Protein AF-A0AAD7VXJ4-F1 (afdb_monomer)

Organism: NCBI:txid143900

InterPro domains:
  IPR005135 Endonuclease/exonuclease/phosphatase [PF03372] (4-198)
  IPR026960 Reverse transcriptase zinc-binding domain [PF13966] (578-635)
  IPR036691 Endonuclease/exonuclease/phosphatase superfamily [G3DSA:3.60.10.10] (1-205)
  IPR036691 Endonuclease/exonuclease/phosphatase superfamily [SSF56219] (4-204)

Mean predicted aligned error: 22.17 Å

Solvent-accessible surface area (backbone atoms only — not comparable to full-atom values): 42069 Å² total; per-residue (Å²): 139,93,70,52,68,45,77,44,58,73,65,56,41,58,48,70,64,47,50,51,48,54,47,63,68,46,80,53,34,59,62,49,76,24,62,60,38,80,72,87,22,11,32,36,44,38,34,52,41,67,71,60,44,78,74,45,77,44,58,77,40,66,12,29,29,36,38,41,30,31,37,45,92,92,42,51,34,34,41,35,39,36,41,43,47,77,53,61,72,62,25,32,54,54,44,70,52,44,63,74,78,65,71,66,95,45,53,42,35,42,31,40,39,54,55,51,54,85,86,63,56,67,54,44,98,81,32,59,98,90,36,72,45,62,41,54,56,40,45,52,46,54,34,57,78,63,50,39,32,52,45,56,53,73,69,39,74,88,58,78,68,62,26,34,51,51,98,87,74,52,70,42,37,28,63,48,46,30,34,46,72,63,66,78,81,51,45,59,48,82,41,81,43,64,88,51,60,48,38,46,80,45,76,47,75,78,69,97,61,74,81,78,72,95,68,81,90,71,86,67,68,70,54,66,73,37,63,72,42,48,54,53,49,51,53,50,50,56,57,56,56,72,50,49,83,79,38,98,40,74,66,60,36,48,56,55,45,50,52,52,50,53,52,48,53,50,50,53,52,49,51,52,51,47,56,58,45,50,57,49,50,52,32,52,51,51,47,49,50,54,48,52,38,49,69,73,69,44,95,70,63,63,68,60,51,52,52,36,35,53,55,38,38,55,56,50,49,54,49,47,50,54,51,48,42,64,65,40,49,73,50,62,76,32,96,60,81,92,49,75,64,58,58,48,50,58,44,53,75,63,51,57,71,74,78,73,54,41,77,46,97,89,70,50,73,29,46,64,77,53,30,56,58,54,54,49,52,51,52,54,56,72,72,42,86,74,84,75,57,68,66,60,51,49,57,54,52,68,70,55,81,78,74,76,53,74,67,57,49,51,61,72,71,45,80,87,47,73,66,61,50,53,66,70,69,57,84,87,79,92,73,90,83,89,86,71,78,68,68,56,49,59,50,48,51,55,49,50,53,48,49,52,51,49,52,54,55,50,51,65,56,65,79,45,98,66,54,56,54,56,34,49,49,46,44,61,73,59,45,44,66,66,46,52,65,50,51,73,77,37,80,74,50,70,70,55,49,53,51,50,50,49,52,52,47,31,55,43,52,70,70,52,81,92,85,73,68,93,55,78,49,72,64,54,50,51,49,54,52,48,60,73,67,46,96,61,89,76,48,78,68,64,77,67,37,63,65,65,53,47,52,58,49,56,76,72,46,92,74,79,68,74,96,62,60,70,71,62,51,46,66,68,55,64,63,53,91,55,56,72,69,42,42,50,50,47,45,32,49,55,67,64,66,57,92,30,30,40,57,29,25,78,68,71,73,31,99,51,32,46,32,83,87,68,78,80,44,65,18,40,65,62,26,62,72,41,74,30,70,69,32,45,55,51,49,51,54,53,47,57,59,47,36,77,81,36,80,85,73,78,90,46,66,51,30,74,51,61,62,44,84,51,74,89,48,61,71,69,60,36,26,56,49,48,36,52,53,28,52,53,50,45,52,53,48,54,52,50,52,51,51,58,71,69,41,71,78,67,74,70,72,80,68,91,82,86,81,80,78,82,76,80,84,81,89,135

Nearest PDB structures (foldseek):
  2v0s-assembly1_A  TM=8.303E-01  e=8.715E-10  Homo sapiens
  7n8k-assembly2_B  TM=8.241E-01  e=1.073E-09  Homo sapiens
  2v0r-assembly2_B  TM=8.124E-01  e=1.542E-09  Homo sapiens
  7n94-assembly2_B  TM=8.351E-01  e=3.727E-09  Homo sapiens
  8uw3-assembly1_A  TM=4.274E-01  e=1.581E-13  Homo sapiens

pLDDT: mean 71.62, std 18.38, range [28.36, 98.19]

Sequence (716 aa):
MQGDVFLLQEVHLRDEEDVSAFTREWVWGPSEWSVGGVHSDGVGILFRGFSFVIDEVVGFITGRVIFVDFTFMSVKYRIVNVYAPAQGGRRLEVFRELPGCLSTSRSLILGGDFNVSLDGGRGGAWAGEGGMDYSVMALEGVVGDFSLADAFRTVHPGDVGYTWRNSRGKASRLDYIFVGGGICGMKCVLLPSWASDHDMLQVSLPTDGPKWGSGFWRLNTLLLEADAFKAAFTSLYRSVRTMKSMYVSVVEWWEAAKCRFAIFCRRFAATARRRDRAGVTKWTSSLSYLHGCLNRGEYVDWALYEGAKERLRGLLEARAKALAFQARLRELEEGEKPSAYFFQAARARRSAPAFVGLKRADGTVAEGSAMLAVAEAYYAELFSRRACDPVVEAALLDCVSARLESEEAQSMEADVSLEEVRRRCCPYGTAGRPGTMGACDSAALNWEARLNLVRTRLGVWTRRQLSLTGRVVVVRSVLMPLLIHLAYVFPVPARTKLALTRLVFRFLWGGRYEYVTREPSPVYRSVMRFLRQCPSPVTREEATDHRALYARLASRQVVTPSGVPAGVVWSRVSGGGAPGAVRDLQWRCALGRLPVREILHRHGCAASPLCPRGCGAPETVSHVFWDCPFAGEFWTLVLGLLRRVGPGLVLSRDGVVYRRGLGLLPSVTSGVLWDVLGYAKWALWDDRVSVVGESPDAVARVLLVPQEGGRADPDG

Structure (mmCIF, N/CA/C/O backbone):
data_AF-A0AAD7VXJ4-F1
#
_entry.id   AF-A0AAD7VXJ4-F1
#
loop_
_atom_site.group_PDB
_atom_site.id
_atom_site.type_symbol
_atom_site.label_atom_id
_atom_site.label_alt_id
_atom_site.label_comp_id
_atom_site.label_asym_id
_atom_site.label_entity_id
_atom_site.label_seq_id
_atom_site.pdbx_PDB_ins_code
_atom_site.Cartn_x
_atom_site.Cartn_y
_atom_site.Cartn_z
_atom_site.occupancy
_atom_site.B_iso_or_equiv
_atom_site.auth_seq_id
_atom_site.auth_comp_id
_atom_site.auth_asym_id
_atom_site.auth_atom_id
_atom_site.pdbx_PDB_model_num
ATOM 1 N N . MET A 1 1 ? 0.625 8.273 -9.570 1.00 51.47 1 MET A N 1
ATOM 2 C CA . MET A 1 1 ? 0.355 7.275 -10.619 1.00 51.47 1 MET A CA 1
ATOM 3 C C . MET A 1 1 ? -0.957 6.562 -10.308 1.00 51.47 1 MET A C 1
ATOM 5 O O . MET A 1 1 ? -1.180 6.192 -9.155 1.00 51.47 1 MET A O 1
ATOM 9 N N . GLN A 1 2 ? -1.860 6.493 -11.286 1.00 63.47 2 GLN A N 1
ATOM 10 C CA . GLN A 1 2 ? -3.084 5.682 -11.254 1.00 63.47 2 GLN A CA 1
ATOM 11 C C . GLN A 1 2 ? -2.876 4.582 -12.296 1.00 63.47 2 GLN A C 1
ATOM 13 O O . GLN A 1 2 ? -3.048 4.847 -13.477 1.00 63.47 2 GLN A O 1
ATOM 18 N N . GLY A 1 3 ? -2.398 3.421 -11.863 1.00 76.25 3 GLY A N 1
ATOM 19 C CA . GLY A 1 3 ? -2.202 2.238 -12.696 1.00 76.25 3 GLY A CA 1
ATOM 20 C C . GLY A 1 3 ? -2.577 1.004 -11.884 1.00 76.25 3 GLY A C 1
ATOM 21 O O . GLY A 1 3 ? -2.465 1.037 -10.650 1.00 76.25 3 GLY A O 1
ATOM 22 N N . ASP A 1 4 ? -3.064 -0.025 -12.572 1.00 88.38 4 ASP A N 1
ATOM 23 C CA . ASP A 1 4 ? -3.497 -1.286 -11.965 1.00 88.38 4 ASP A CA 1
ATOM 24 C C . ASP A 1 4 ? -2.397 -2.351 -12.008 1.00 88.38 4 ASP A C 1
ATOM 26 O O . ASP A 1 4 ? -2.282 -3.147 -11.082 1.00 88.38 4 ASP A O 1
ATOM 30 N N . VAL A 1 5 ? -1.545 -2.315 -13.035 1.00 93.38 5 VAL A N 1
ATOM 31 C CA . VAL A 1 5 ? -0.351 -3.157 -13.161 1.00 93.38 5 VAL A CA 1
ATOM 32 C C . VAL A 1 5 ? 0.844 -2.266 -13.493 1.00 93.38 5 VAL A C 1
ATOM 34 O O . VAL A 1 5 ? 0.718 -1.337 -14.291 1.00 93.38 5 VAL A O 1
ATOM 37 N N . PHE A 1 6 ? 1.985 -2.519 -12.857 1.00 94.62 6 PHE A N 1
ATOM 38 C CA . PHE A 1 6 ? 3.229 -1.776 -13.051 1.00 94.62 6 PHE A CA 1
ATOM 39 C C . PHE A 1 6 ? 4.335 -2.737 -13.468 1.00 94.62 6 PHE A C 1
ATOM 41 O O . PHE A 1 6 ? 4.561 -3.730 -12.780 1.00 94.62 6 PHE A O 1
ATOM 48 N N . LEU A 1 7 ? 5.023 -2.418 -14.563 1.00 96.56 7 LEU A N 1
ATOM 49 C CA . LEU A 1 7 ? 6.221 -3.118 -15.017 1.00 96.56 7 LEU A CA 1
ATOM 50 C C . LEU A 1 7 ? 7.429 -2.265 -14.636 1.00 96.56 7 LEU A C 1
ATOM 52 O O . LEU A 1 7 ? 7.500 -1.111 -15.053 1.00 96.56 7 LEU A O 1
ATOM 56 N N . LEU A 1 8 ? 8.325 -2.802 -13.812 1.00 94.50 8 LEU A N 1
ATOM 57 C CA . LEU A 1 8 ? 9.553 -2.128 -13.391 1.00 94.50 8 LEU A CA 1
ATOM 58 C C . LEU A 1 8 ? 10.769 -2.852 -13.963 1.00 94.50 8 LEU A C 1
ATOM 60 O O . LEU A 1 8 ? 10.829 -4.083 -13.931 1.00 94.50 8 LEU A O 1
ATOM 64 N N . GLN A 1 9 ? 11.734 -2.079 -14.441 1.00 93.94 9 GLN A N 1
ATOM 65 C CA . GLN A 1 9 ? 13.045 -2.513 -14.915 1.00 93.94 9 GLN A CA 1
ATOM 66 C C . GLN A 1 9 ? 14.112 -1.804 -14.072 1.00 93.94 9 GLN A C 1
ATOM 68 O O . GLN A 1 9 ? 13.794 -0.842 -13.371 1.00 93.94 9 GLN A O 1
ATOM 73 N N . GLU A 1 10 ? 15.351 -2.298 -14.093 1.00 90.44 10 GLU A N 1
ATOM 74 C CA . GLU A 1 10 ? 16.465 -1.712 -13.327 1.00 90.44 10 GLU A CA 1
ATOM 75 C C . GLU A 1 10 ? 16.163 -1.554 -11.826 1.00 90.44 10 GLU A C 1
ATOM 77 O O . GLU A 1 10 ? 16.527 -0.579 -11.174 1.00 90.44 10 GLU A O 1
ATOM 82 N N . VAL A 1 11 ? 15.477 -2.539 -11.234 1.00 88.44 11 VAL A N 1
ATOM 83 C CA . VAL A 1 11 ? 15.089 -2.451 -9.811 1.00 88.44 11 VAL A CA 1
ATOM 84 C C . VAL A 1 11 ? 16.288 -2.563 -8.862 1.00 88.44 11 VAL A C 1
ATOM 86 O O . VAL A 1 11 ? 16.180 -2.169 -7.704 1.00 88.44 11 VAL A O 1
ATOM 89 N N . HIS A 1 12 ? 17.416 -3.102 -9.345 1.00 85.56 12 HIS A N 1
ATOM 90 C CA . HIS A 1 12 ? 18.695 -3.224 -8.632 1.00 85.56 12 HIS A CA 1
ATOM 91 C C . HIS A 1 12 ? 18.591 -3.822 -7.218 1.00 85.56 12 HIS A C 1
ATOM 93 O O . HIS A 1 12 ? 19.327 -3.440 -6.306 1.00 85.56 12 HIS A O 1
ATOM 99 N N . LEU A 1 13 ? 17.672 -4.769 -7.032 1.00 84.50 13 LEU A N 1
ATOM 100 C CA . LEU A 1 13 ? 17.540 -5.510 -5.781 1.00 84.50 13 LEU A CA 1
ATOM 101 C C . LEU A 1 13 ? 18.723 -6.474 -5.660 1.00 84.50 13 LEU A C 1
ATOM 103 O O . LEU A 1 13 ? 18.999 -7.236 -6.588 1.00 84.50 13 LEU A O 1
ATOM 107 N N . ARG A 1 14 ? 19.444 -6.415 -4.537 1.00 78.12 14 ARG A N 1
ATOM 108 C CA . ARG A 1 14 ? 20.738 -7.102 -4.391 1.00 78.12 14 ARG A CA 1
ATOM 109 C C . ARG A 1 14 ? 20.576 -8.597 -4.148 1.00 78.12 14 ARG A C 1
ATOM 111 O O . ARG A 1 14 ? 21.400 -9.381 -4.611 1.00 78.12 14 ARG A O 1
ATOM 118 N N . ASP A 1 15 ? 19.541 -8.966 -3.404 1.00 80.38 15 ASP A N 1
ATOM 119 C CA . ASP A 1 15 ? 19.308 -10.317 -2.909 1.00 80.38 15 ASP A CA 1
ATOM 120 C C . ASP A 1 15 ? 17.823 -10.558 -2.568 1.00 80.38 15 ASP A C 1
ATOM 122 O O . ASP A 1 15 ? 16.956 -9.688 -2.704 1.00 80.38 15 ASP A O 1
ATOM 126 N N . GLU A 1 16 ? 17.532 -11.773 -2.104 1.00 83.25 16 GLU A N 1
ATOM 127 C CA . GLU A 1 16 ? 16.205 -12.186 -1.640 1.00 83.25 16 GLU A CA 1
ATOM 128 C C . GLU A 1 16 ? 15.716 -11.411 -0.402 1.00 83.25 16 GLU A C 1
ATOM 130 O O . GLU A 1 16 ? 14.505 -11.332 -0.158 1.00 83.25 16 GLU A O 1
ATOM 135 N N . GLU A 1 17 ? 16.613 -10.816 0.396 1.00 82.69 17 GLU A N 1
ATOM 136 C CA . GLU A 1 17 ? 16.208 -9.980 1.530 1.00 82.69 17 GLU A CA 1
ATOM 137 C C . GLU A 1 17 ? 15.608 -8.663 1.044 1.00 82.69 17 GLU A C 1
ATOM 139 O O . GLU A 1 17 ? 14.549 -8.261 1.545 1.00 82.69 17 GLU A O 1
ATOM 144 N N . ASP A 1 18 ? 16.231 -8.039 0.041 1.00 84.06 18 ASP A N 1
ATOM 145 C CA . ASP A 1 18 ? 15.701 -6.864 -0.648 1.00 84.06 18 ASP A CA 1
ATOM 146 C C . ASP A 1 18 ? 14.356 -7.201 -1.312 1.00 84.06 18 ASP A C 1
ATOM 148 O O . ASP A 1 18 ? 13.355 -6.535 -1.035 1.00 84.06 18 ASP A O 1
ATOM 152 N N . VAL A 1 19 ? 14.274 -8.283 -2.097 1.00 86.19 19 VAL A N 1
ATOM 153 C CA . VAL A 1 19 ? 13.009 -8.746 -2.713 1.00 86.19 19 VAL A CA 1
ATOM 154 C C . VAL A 1 19 ? 11.915 -8.916 -1.660 1.00 86.19 19 VAL A C 1
ATOM 156 O O . VAL A 1 19 ? 10.800 -8.400 -1.804 1.00 86.19 19 VAL A O 1
ATOM 159 N N . SER A 1 20 ? 12.238 -9.576 -0.549 1.00 82.44 20 SER A N 1
ATOM 160 C CA . SER A 1 20 ? 11.311 -9.773 0.562 1.00 82.44 20 SER A CA 1
ATOM 161 C C . SER A 1 20 ? 10.917 -8.455 1.235 1.00 82.44 20 SER A C 1
ATOM 163 O O . SER A 1 20 ? 9.771 -8.299 1.660 1.00 82.44 20 SER A O 1
ATOM 165 N N . ALA A 1 21 ? 11.837 -7.498 1.362 1.00 78.00 21 ALA A N 1
ATOM 166 C CA . ALA A 1 21 ? 11.563 -6.183 1.929 1.00 78.00 21 ALA A CA 1
ATOM 167 C C . ALA A 1 21 ? 10.606 -5.381 1.044 1.00 78.00 21 ALA A C 1
ATOM 169 O O . ALA A 1 21 ? 9.556 -4.960 1.530 1.00 78.00 21 ALA A O 1
ATOM 170 N N . PHE A 1 22 ? 10.893 -5.251 -0.249 1.00 81.50 22 PHE A N 1
ATOM 171 C CA . PHE A 1 22 ? 10.040 -4.516 -1.185 1.00 81.50 22 PHE A CA 1
ATOM 172 C C . PHE A 1 22 ? 8.672 -5.185 -1.375 1.00 81.50 22 PHE A C 1
ATOM 174 O O . PHE A 1 22 ? 7.648 -4.499 -1.405 1.00 81.50 22 PHE A O 1
ATOM 181 N N . THR A 1 23 ? 8.615 -6.520 -1.363 1.00 84.25 23 THR A N 1
ATOM 182 C CA . THR A 1 23 ? 7.351 -7.281 -1.356 1.00 84.25 23 THR A CA 1
ATOM 183 C C . THR A 1 23 ? 6.514 -7.017 -0.098 1.00 84.25 23 THR A C 1
ATOM 185 O O . THR A 1 23 ? 5.281 -7.024 -0.148 1.00 84.25 23 THR A O 1
ATOM 188 N N . ARG A 1 24 ? 7.153 -6.770 1.055 1.00 74.00 24 ARG A N 1
ATOM 189 C CA . ARG A 1 24 ? 6.459 -6.359 2.290 1.00 74.00 24 ARG A CA 1
ATOM 190 C C . ARG A 1 24 ? 5.999 -4.903 2.239 1.00 74.00 24 ARG A C 1
ATOM 192 O O . ARG A 1 24 ? 4.930 -4.595 2.765 1.00 74.00 24 ARG A O 1
ATOM 199 N N . GLU A 1 25 ? 6.777 -4.017 1.621 1.00 76.94 25 GLU A N 1
ATOM 200 C CA . GLU A 1 25 ? 6.416 -2.604 1.461 1.00 76.94 25 GLU A CA 1
ATOM 201 C C . GLU A 1 25 ? 5.253 -2.402 0.475 1.00 76.94 25 GLU A C 1
ATOM 203 O O . GLU A 1 25 ? 4.401 -1.526 0.680 1.00 76.94 25 GLU A O 1
ATOM 208 N N . TRP A 1 26 ? 5.157 -3.240 -0.561 1.00 80.31 26 TRP A N 1
ATOM 209 C CA . TRP A 1 26 ? 4.031 -3.236 -1.490 1.00 80.31 26 TRP A CA 1
ATOM 210 C C . TRP A 1 26 ? 2.780 -3.889 -0.881 1.00 80.31 26 TRP A C 1
ATOM 212 O O . TRP A 1 26 ? 2.500 -5.078 -1.006 1.00 80.31 26 TRP A O 1
ATOM 222 N N . VAL A 1 27 ? 1.961 -3.068 -0.225 1.00 69.88 27 VAL A N 1
ATOM 223 C CA . VAL A 1 27 ? 0.722 -3.505 0.453 1.00 69.88 27 VAL A CA 1
ATOM 224 C C . VAL A 1 27 ? -0.546 -3.399 -0.410 1.00 69.88 27 VAL A C 1
ATOM 226 O O . VAL A 1 27 ? -1.666 -3.470 0.116 1.00 69.88 27 VAL A O 1
ATOM 229 N N . TRP A 1 28 ? -0.398 -3.130 -1.710 1.00 72.06 28 TRP A N 1
ATOM 230 C CA . TRP A 1 28 ? -1.513 -2.789 -2.603 1.00 72.06 28 TRP A CA 1
ATOM 231 C C . TRP A 1 28 ? -2.008 -3.953 -3.467 1.00 72.06 28 TRP A C 1
ATOM 233 O O . TRP A 1 28 ? -3.096 -3.835 -4.021 1.00 72.06 28 TRP A O 1
ATOM 243 N N . GLY A 1 29 ? -1.279 -5.064 -3.522 1.00 80.50 29 GLY A N 1
ATOM 244 C CA . GLY A 1 29 ? -1.651 -6.291 -4.227 1.00 80.50 29 GLY A CA 1
ATOM 245 C C . GLY A 1 29 ? -0.443 -7.228 -4.348 1.00 80.50 29 GLY A C 1
ATOM 246 O O . GLY A 1 29 ? 0.520 -7.045 -3.600 1.00 80.50 29 GLY A O 1
ATOM 247 N N . PRO A 1 30 ? -0.495 -8.237 -5.232 1.00 88.25 30 PRO A N 1
ATOM 248 C CA . PRO A 1 30 ? 0.666 -9.054 -5.590 1.00 88.25 30 PRO A CA 1
ATOM 249 C C . PRO A 1 30 ? 1.840 -8.216 -6.125 1.00 88.25 30 PRO A C 1
ATOM 251 O O . PRO A 1 30 ? 1.632 -7.170 -6.746 1.00 88.25 30 PRO A O 1
ATOM 254 N N . SER A 1 31 ? 3.065 -8.671 -5.879 1.00 92.56 31 SER A N 1
ATOM 255 C CA . SER A 1 31 ? 4.292 -8.100 -6.444 1.00 92.56 31 SER A CA 1
ATOM 256 C C . SER A 1 31 ? 5.281 -9.226 -6.681 1.00 92.56 31 SER A C 1
ATOM 258 O O . SER A 1 31 ? 5.684 -9.880 -5.720 1.00 92.56 31 SER A O 1
ATOM 260 N N . GLU A 1 32 ? 5.663 -9.411 -7.935 1.00 93.75 32 GLU A N 1
ATOM 261 C CA . GLU A 1 32 ? 6.515 -10.504 -8.387 1.00 93.75 32 GLU A CA 1
ATOM 262 C C . GLU A 1 32 ? 7.816 -9.942 -8.948 1.00 93.75 32 GLU A C 1
ATOM 264 O O . GLU A 1 32 ? 7.808 -8.902 -9.610 1.00 93.75 32 GLU A O 1
ATOM 269 N N . TRP A 1 33 ? 8.930 -10.619 -8.681 1.00 93.06 33 TRP A N 1
ATOM 270 C CA . TRP A 1 33 ? 10.269 -10.118 -8.983 1.00 93.06 33 TRP A CA 1
ATOM 271 C C . TRP A 1 33 ? 11.128 -11.225 -9.588 1.00 93.06 33 TRP A C 1
ATOM 273 O O . TRP A 1 33 ? 11.015 -12.387 -9.207 1.00 93.06 33 TRP A O 1
ATOM 283 N N . SER A 1 34 ? 12.015 -10.860 -10.510 1.00 91.19 34 SER A N 1
ATOM 284 C CA . SER A 1 34 ? 13.109 -11.716 -10.967 1.00 91.19 34 SER A CA 1
ATOM 285 C C . SER A 1 34 ? 14.405 -10.926 -10.862 1.00 91.19 34 SER A C 1
ATOM 287 O O . SER A 1 34 ? 14.518 -9.842 -11.437 1.00 91.19 34 SER A O 1
ATOM 289 N N . VAL A 1 35 ? 15.366 -11.456 -10.104 1.00 86.31 35 VAL A N 1
ATOM 290 C CA . VAL A 1 35 ? 16.645 -10.808 -9.786 1.00 86.31 35 VAL A CA 1
ATOM 291 C C . VAL A 1 35 ? 17.795 -11.758 -10.121 1.00 86.31 35 VAL A C 1
ATOM 293 O O . VAL A 1 35 ? 17.714 -12.947 -9.829 1.00 86.31 35 VAL A O 1
ATOM 296 N N . GLY A 1 36 ? 18.831 -11.251 -10.798 1.00 66.19 36 GLY A N 1
ATOM 297 C CA . GLY A 1 36 ? 19.964 -12.057 -11.284 1.00 66.19 36 GLY A CA 1
ATOM 298 C C . GLY A 1 36 ? 21.263 -11.903 -10.488 1.00 66.19 36 GLY A C 1
ATOM 299 O O . GLY A 1 36 ? 22.019 -12.866 -10.386 1.00 66.19 36 GLY A O 1
ATOM 300 N N . GLY A 1 37 ? 21.525 -10.725 -9.901 1.00 62.94 37 GLY A N 1
ATOM 301 C CA . GLY A 1 37 ? 22.722 -10.441 -9.095 1.00 62.94 37 GLY A CA 1
ATOM 302 C C . GLY A 1 37 ? 22.966 -8.942 -8.837 1.00 62.94 37 GLY A C 1
ATOM 303 O O . GLY A 1 37 ? 22.257 -8.090 -9.363 1.00 62.94 37 GLY A O 1
ATOM 304 N N . VAL A 1 38 ? 24.001 -8.622 -8.043 1.00 54.97 38 VAL A N 1
ATOM 305 C CA . VAL A 1 38 ? 24.303 -7.285 -7.459 1.00 54.97 38 VAL A CA 1
ATOM 306 C C . VAL A 1 38 ? 24.653 -6.194 -8.493 1.00 54.97 38 VAL A C 1
ATOM 308 O O . VAL A 1 38 ? 24.708 -5.010 -8.159 1.00 54.97 38 VAL A O 1
ATOM 311 N N . HIS A 1 39 ? 24.865 -6.551 -9.760 1.00 54.03 39 HIS A N 1
ATOM 312 C CA . HIS A 1 39 ? 25.230 -5.606 -10.814 1.00 54.03 39 HIS A CA 1
ATOM 313 C C . HIS A 1 39 ? 24.161 -5.565 -11.910 1.00 54.03 39 HIS A C 1
ATOM 315 O O . HIS A 1 39 ? 24.083 -6.465 -12.733 1.00 54.03 39 HIS A O 1
ATOM 321 N N . SER A 1 40 ? 23.379 -4.481 -11.901 1.00 56.72 40 SER A N 1
ATOM 322 C CA . SER A 1 40 ? 22.599 -3.950 -13.031 1.00 56.72 40 SER A CA 1
ATOM 323 C C . SER A 1 40 ? 21.524 -4.832 -13.679 1.00 56.72 40 SER A C 1
ATOM 325 O O . SER A 1 40 ? 21.214 -4.633 -14.852 1.00 56.72 40 SER A O 1
ATOM 327 N N . ASP A 1 41 ? 20.899 -5.738 -12.924 1.00 76.56 41 ASP A N 1
ATOM 328 C CA . ASP A 1 41 ? 19.845 -6.629 -13.427 1.00 76.56 41 ASP A CA 1
ATOM 329 C C . ASP A 1 41 ? 18.652 -6.656 -12.449 1.00 76.56 41 ASP A C 1
ATOM 331 O O . ASP A 1 41 ? 18.824 -6.514 -11.237 1.00 76.56 41 ASP A O 1
ATOM 335 N N . GLY A 1 42 ? 17.429 -6.825 -12.961 1.00 88.56 42 GLY A N 1
ATOM 336 C CA . GLY A 1 42 ? 16.223 -6.969 -12.145 1.00 88.56 42 GLY A CA 1
ATOM 337 C C . GLY A 1 42 ? 14.955 -6.443 -12.817 1.00 88.56 42 GLY A C 1
ATOM 338 O O . GLY A 1 42 ? 14.911 -5.302 -13.280 1.00 88.56 42 GLY A O 1
ATOM 339 N N . VAL A 1 43 ? 13.892 -7.246 -12.776 1.00 93.94 43 VAL A N 1
ATOM 340 C CA . VAL A 1 43 ? 12.557 -6.888 -13.276 1.00 93.94 43 VAL A CA 1
ATOM 341 C C . VAL A 1 43 ? 11.482 -7.200 -12.239 1.00 93.94 43 VAL A C 1
ATOM 343 O O . VAL A 1 43 ? 11.594 -8.164 -11.480 1.00 93.94 43 VAL A O 1
ATOM 346 N N . GLY A 1 44 ? 10.428 -6.384 -12.205 1.00 95.00 44 GLY A N 1
ATOM 347 C CA . GLY A 1 44 ? 9.303 -6.549 -11.286 1.00 95.00 44 GLY A CA 1
ATOM 348 C C . GLY A 1 44 ? 7.949 -6.298 -11.938 1.00 95.00 44 GLY A C 1
ATOM 349 O O . GLY A 1 44 ? 7.829 -5.446 -12.818 1.00 95.00 44 GLY A O 1
ATOM 350 N N . ILE A 1 45 ? 6.920 -7.022 -11.500 1.00 96.94 45 ILE A N 1
ATOM 351 C CA . ILE A 1 45 ? 5.522 -6.809 -11.892 1.00 96.94 45 ILE A CA 1
ATOM 352 C C . ILE A 1 45 ? 4.685 -6.608 -10.631 1.00 96.94 45 ILE A C 1
ATOM 354 O O . ILE A 1 45 ? 4.594 -7.496 -9.786 1.00 96.94 45 ILE A O 1
ATOM 358 N N . LEU A 1 46 ? 4.061 -5.437 -10.494 1.00 94.75 46 LEU A N 1
ATOM 359 C CA . LEU A 1 46 ? 3.262 -5.082 -9.323 1.00 94.75 46 LEU A CA 1
ATOM 360 C C . LEU A 1 46 ? 1.803 -4.914 -9.711 1.00 94.75 46 LEU A C 1
ATOM 362 O O . LEU A 1 46 ? 1.473 -4.114 -10.582 1.00 94.75 46 LEU A O 1
ATOM 366 N N . PHE A 1 47 ? 0.923 -5.603 -9.000 1.00 91.94 47 PHE A N 1
ATOM 367 C CA . PHE A 1 47 ? -0.519 -5.511 -9.165 1.00 91.94 47 PHE A CA 1
ATOM 368 C C . PHE A 1 47 ? -1.110 -4.658 -8.046 1.00 91.94 47 PHE A C 1
ATOM 370 O O . PHE A 1 47 ? -0.788 -4.812 -6.864 1.00 91.94 47 PHE A O 1
ATOM 377 N N . ARG A 1 48 ? -1.997 -3.738 -8.411 1.00 84.81 48 ARG A N 1
ATOM 378 C CA . ARG A 1 48 ? -2.747 -2.883 -7.496 1.00 84.81 48 ARG A CA 1
ATOM 379 C C . ARG A 1 48 ? -4.196 -3.347 -7.462 1.00 84.81 48 ARG A C 1
ATOM 381 O O . ARG A 1 48 ? -4.989 -3.039 -8.341 1.00 84.81 48 ARG A O 1
ATOM 388 N N . GLY A 1 49 ? -4.559 -4.012 -6.375 1.00 73.69 49 GLY A N 1
ATOM 389 C CA . GLY A 1 49 ? -5.853 -4.652 -6.186 1.00 73.69 49 GLY A CA 1
ATOM 390 C C . GLY A 1 49 ? -5.706 -6.165 -6.071 1.00 73.69 49 GLY A C 1
ATOM 391 O O . GLY A 1 49 ? -4.748 -6.754 -6.558 1.00 73.69 49 GLY A O 1
ATOM 392 N N . PHE A 1 50 ? -6.669 -6.793 -5.399 1.00 65.06 50 PHE A N 1
ATOM 393 C CA . PHE A 1 50 ? -6.709 -8.248 -5.193 1.00 65.06 50 PHE A CA 1
ATOM 394 C C . PHE A 1 50 ? -7.696 -8.947 -6.141 1.00 65.06 50 PHE A C 1
ATOM 396 O O . PHE A 1 50 ? -8.006 -10.116 -5.960 1.00 65.06 50 PHE A O 1
ATOM 403 N N . SER A 1 51 ? -8.209 -8.221 -7.136 1.00 75.69 51 SER A N 1
ATOM 404 C CA . SER A 1 51 ? -9.035 -8.754 -8.226 1.00 75.69 51 SER A CA 1
ATOM 405 C C . SER A 1 51 ? -8.229 -9.537 -9.266 1.00 75.69 51 SER A C 1
ATOM 407 O O . SER A 1 51 ? -8.822 -10.184 -10.121 1.00 75.69 51 SER A O 1
ATOM 409 N N . PHE A 1 52 ? -6.899 -9.444 -9.218 1.00 83.75 52 PHE A N 1
ATOM 410 C CA . PHE A 1 52 ? -5.981 -10.201 -10.060 1.00 83.75 52 PHE A CA 1
ATOM 411 C C . PHE A 1 52 ? -5.686 -11.536 -9.383 1.00 83.75 52 PHE A C 1
ATOM 413 O O . PHE A 1 52 ? -5.078 -11.567 -8.310 1.00 83.75 52 PHE A O 1
ATOM 420 N N . VAL A 1 53 ? -6.142 -12.626 -9.991 1.00 85.88 53 VAL A N 1
ATOM 421 C CA . VAL A 1 53 ? -5.838 -13.982 -9.533 1.00 85.88 53 VAL A CA 1
ATOM 422 C C . VAL A 1 53 ? -4.599 -14.439 -10.281 1.00 85.88 53 VAL A C 1
ATOM 424 O O . VAL A 1 53 ? -4.656 -14.627 -11.490 1.00 85.88 53 VAL A O 1
ATOM 427 N N . ILE A 1 54 ? -3.475 -14.551 -9.578 1.00 90.75 54 ILE A N 1
ATOM 428 C CA . ILE A 1 54 ? -2.217 -15.013 -10.167 1.00 90.75 54 ILE A CA 1
ATOM 429 C C . ILE A 1 54 ? -2.297 -16.529 -10.348 1.00 90.75 54 ILE A C 1
ATOM 431 O O . ILE A 1 54 ? -2.522 -17.249 -9.376 1.00 90.75 54 ILE A O 1
ATOM 435 N N . ASP A 1 55 ? -2.128 -16.989 -11.584 1.00 89.12 55 ASP A N 1
ATOM 436 C CA . ASP A 1 55 ? -2.134 -18.405 -11.944 1.00 89.12 55 ASP A CA 1
ATOM 437 C C . ASP A 1 55 ? -0.708 -18.975 -11.918 1.00 89.12 55 ASP A C 1
ATOM 439 O O . ASP A 1 55 ? -0.487 -20.060 -11.388 1.00 89.12 55 ASP A O 1
ATOM 443 N N . GLU A 1 56 ? 0.258 -18.246 -12.487 1.00 92.69 56 GLU A N 1
ATOM 444 C CA . GLU A 1 56 ? 1.651 -18.684 -12.607 1.00 92.69 56 GLU A CA 1
ATOM 445 C C . GLU A 1 56 ? 2.601 -17.477 -12.717 1.00 92.69 56 GLU A C 1
ATOM 447 O O . GLU A 1 56 ? 2.249 -16.431 -13.266 1.00 92.69 56 GLU A O 1
ATOM 452 N N . VAL A 1 57 ? 3.816 -17.625 -12.185 1.00 95.25 57 VAL A N 1
ATOM 453 C CA . VAL A 1 57 ? 4.892 -16.627 -12.244 1.00 95.25 57 VAL A CA 1
ATOM 454 C C . VAL A 1 57 ? 6.167 -17.332 -12.680 1.00 95.25 57 VAL A C 1
ATOM 456 O O . VAL A 1 57 ? 6.561 -18.317 -12.057 1.00 95.25 57 VAL A O 1
ATOM 459 N N . VAL A 1 58 ? 6.830 -16.822 -13.719 1.00 93.06 58 VAL A N 1
ATOM 460 C CA . VAL A 1 58 ? 8.063 -17.423 -14.243 1.00 93.06 58 VAL A CA 1
ATOM 461 C C . VAL A 1 58 ? 9.097 -16.344 -14.542 1.00 93.06 58 VAL A C 1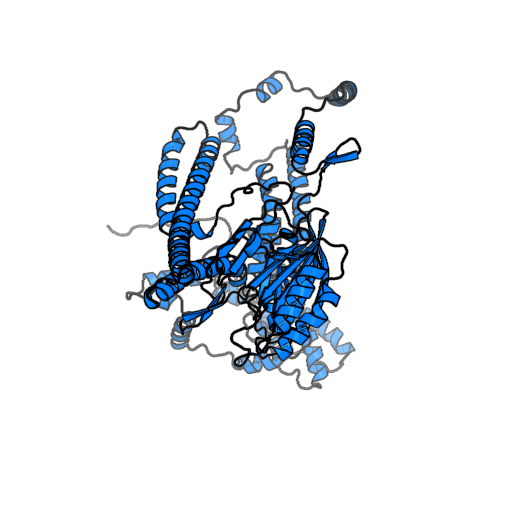
ATOM 463 O O . VAL A 1 58 ? 8.894 -15.485 -15.401 1.00 93.06 58 VAL A O 1
ATOM 466 N N . GLY A 1 59 ? 10.243 -16.419 -13.862 1.00 91.50 59 GLY A N 1
ATOM 467 C CA . GLY A 1 59 ? 11.460 -15.705 -14.252 1.00 91.50 59 GLY A CA 1
ATOM 468 C C . GLY A 1 59 ? 12.115 -16.419 -15.431 1.00 91.50 59 GLY A C 1
ATOM 469 O O . GLY A 1 59 ? 12.951 -17.289 -15.226 1.00 91.50 59 GLY A O 1
ATOM 470 N N . PHE A 1 60 ? 11.681 -16.094 -16.647 1.00 91.56 60 PHE A N 1
ATOM 471 C CA . PHE A 1 60 ? 12.080 -16.785 -17.874 1.00 91.56 60 PHE A CA 1
ATOM 472 C C . PHE A 1 60 ? 13.566 -16.594 -18.204 1.00 91.56 60 PHE A C 1
ATOM 474 O O . PHE A 1 60 ? 14.268 -17.566 -18.456 1.00 91.56 60 PHE A O 1
ATOM 481 N N . ILE A 1 61 ? 14.054 -15.353 -18.126 1.00 91.69 61 ILE A N 1
ATOM 482 C CA . ILE A 1 61 ? 15.487 -15.037 -18.161 1.00 91.69 61 ILE A CA 1
ATOM 483 C C . ILE A 1 61 ? 15.781 -14.265 -16.885 1.00 91.69 61 ILE A C 1
ATOM 485 O O . ILE A 1 61 ? 15.302 -13.142 -16.710 1.00 91.69 61 ILE A O 1
ATOM 489 N N . THR A 1 62 ? 16.536 -14.871 -15.976 1.00 89.56 62 THR A N 1
ATOM 490 C CA . THR A 1 62 ? 16.780 -14.335 -14.634 1.00 89.56 62 THR A CA 1
ATOM 491 C C . THR A 1 62 ? 17.223 -12.869 -14.674 1.00 89.56 62 THR A C 1
ATOM 493 O O . THR A 1 62 ? 18.205 -12.526 -15.326 1.00 89.56 62 THR A O 1
ATOM 496 N N . GLY A 1 63 ? 16.486 -11.991 -13.986 1.00 89.00 63 GLY A N 1
ATOM 497 C CA . GLY A 1 63 ? 16.795 -10.558 -13.906 1.00 89.00 63 GLY A CA 1
ATOM 498 C C . GLY A 1 63 ? 16.462 -9.731 -15.155 1.00 89.00 63 GLY A C 1
ATOM 499 O O . GLY A 1 63 ? 16.657 -8.515 -15.139 1.00 89.00 63 GLY A O 1
ATOM 500 N N . ARG A 1 64 ? 15.966 -10.355 -16.231 1.00 92.19 64 ARG A N 1
ATOM 501 C CA . ARG A 1 64 ? 15.789 -9.717 -17.548 1.00 92.19 64 ARG A CA 1
ATOM 502 C C . ARG A 1 64 ? 14.400 -9.918 -18.135 1.00 92.19 64 ARG A C 1
ATOM 504 O O . ARG A 1 64 ? 13.855 -8.988 -18.713 1.00 92.19 64 ARG A O 1
ATOM 511 N N . VAL A 1 65 ? 13.818 -11.105 -17.989 1.00 95.44 65 VAL A N 1
ATOM 512 C CA . VAL A 1 65 ? 12.480 -11.421 -18.495 1.00 95.44 65 VAL A CA 1
ATOM 513 C C . VAL A 1 65 ? 11.710 -12.183 -17.430 1.00 95.44 65 VAL A C 1
ATOM 515 O O . VAL A 1 65 ? 12.105 -13.274 -17.025 1.00 95.44 65 VAL A O 1
ATOM 518 N N . ILE A 1 66 ? 10.586 -11.618 -17.002 1.00 96.56 66 ILE A N 1
ATOM 519 C CA . ILE A 1 66 ? 9.606 -12.281 -16.138 1.00 96.56 66 ILE A CA 1
ATOM 520 C C . ILE A 1 66 ? 8.250 -12.230 -16.826 1.00 96.56 66 ILE A C 1
ATOM 522 O O . ILE A 1 66 ? 7.891 -11.206 -17.410 1.00 96.56 66 ILE A O 1
ATOM 526 N N . PHE A 1 67 ? 7.480 -13.309 -16.744 1.00 97.06 67 PHE A N 1
ATOM 527 C CA . PHE A 1 67 ? 6.068 -13.254 -17.084 1.00 97.06 67 PHE A CA 1
ATOM 528 C C . PHE A 1 67 ? 5.192 -13.693 -15.924 1.00 97.06 67 PHE A C 1
ATOM 530 O O . PHE A 1 67 ? 5.579 -14.508 -15.084 1.00 97.06 67 PHE A O 1
ATOM 537 N N . VAL A 1 68 ? 3.995 -13.119 -15.896 1.00 97.56 68 VAL A N 1
ATOM 538 C CA . VAL A 1 68 ? 2.945 -13.453 -14.946 1.00 97.56 68 VAL A CA 1
ATOM 539 C C . VAL A 1 68 ? 1.682 -13.777 -15.719 1.00 97.56 68 VAL A C 1
ATOM 541 O O . VAL A 1 68 ? 1.181 -12.991 -16.526 1.00 97.56 68 VAL A O 1
ATOM 544 N N . ASP A 1 69 ? 1.170 -14.953 -15.428 1.00 95.25 69 ASP A N 1
ATOM 545 C CA . ASP A 1 69 ? -0.071 -15.497 -15.925 1.00 95.25 69 ASP A CA 1
ATOM 546 C C . ASP A 1 69 ? -1.145 -15.242 -14.875 1.00 95.25 69 ASP A C 1
ATOM 548 O O . ASP A 1 69 ? -0.992 -15.625 -13.716 1.00 95.25 69 ASP A O 1
ATOM 552 N N . PHE A 1 70 ? -2.220 -14.555 -15.251 1.00 92.38 70 PHE A N 1
ATOM 553 C CA . PHE A 1 70 ? -3.260 -14.180 -14.300 1.00 92.38 70 PHE A CA 1
ATOM 554 C C . PHE A 1 70 ? -4.646 -14.138 -14.930 1.00 92.38 70 PHE A C 1
ATOM 556 O O . PHE A 1 70 ? -4.819 -13.886 -16.123 1.00 92.38 70 PHE A O 1
ATOM 563 N N . THR A 1 71 ? -5.653 -14.317 -14.085 1.00 87.12 71 THR A N 1
ATOM 564 C CA . THR A 1 71 ? -7.055 -14.128 -14.428 1.00 87.12 71 THR A CA 1
ATOM 565 C C . THR A 1 71 ? -7.548 -12.814 -13.832 1.00 87.12 71 THR A C 1
ATOM 567 O O . THR A 1 71 ? -7.442 -12.564 -12.628 1.00 87.12 71 THR A O 1
ATOM 570 N N . PHE A 1 72 ? -8.114 -11.962 -14.679 1.00 84.62 72 PHE A N 1
ATOM 571 C CA . PHE A 1 72 ? -8.788 -10.735 -14.277 1.00 84.62 72 PHE A CA 1
ATOM 572 C C . PHE A 1 72 ? -10.116 -10.677 -15.010 1.00 84.62 72 PHE A C 1
ATOM 574 O O . PHE A 1 72 ? -10.153 -10.812 -16.229 1.00 84.62 72 PHE A O 1
ATOM 581 N N . MET A 1 73 ? -11.215 -10.481 -14.275 1.00 75.88 73 MET A N 1
ATOM 582 C CA . MET A 1 73 ? -12.528 -10.305 -14.903 1.00 75.88 73 MET A CA 1
ATOM 583 C C . MET A 1 73 ? -12.957 -11.473 -15.807 1.00 75.88 73 MET A C 1
ATOM 585 O O . MET A 1 73 ? -13.557 -11.269 -16.856 1.00 75.88 73 MET A O 1
ATOM 589 N N . SER A 1 74 ? -12.624 -12.700 -15.394 1.00 75.69 74 SER A N 1
ATOM 590 C CA . SER A 1 74 ? -12.865 -13.942 -16.148 1.00 75.69 74 SER A CA 1
ATOM 591 C C . SER A 1 74 ? -12.090 -14.067 -17.468 1.00 75.69 74 SER A C 1
ATOM 593 O O . SER A 1 74 ? -12.242 -15.066 -18.167 1.00 75.69 74 SER A O 1
ATOM 595 N N . VAL A 1 75 ? -11.214 -13.110 -17.787 1.00 80.12 75 VAL A N 1
ATOM 596 C CA . VAL A 1 75 ? -10.294 -13.171 -18.926 1.00 80.12 75 VAL A CA 1
ATOM 597 C C . VAL A 1 75 ? -8.905 -13.563 -18.427 1.00 80.12 75 VAL A C 1
ATOM 599 O O . VAL A 1 75 ? -8.435 -13.079 -17.393 1.00 80.12 75 VAL A O 1
ATOM 602 N N . LYS A 1 76 ? -8.252 -14.473 -19.156 1.00 86.56 76 LYS A N 1
ATOM 603 C CA . LYS A 1 76 ? -6.896 -14.940 -18.855 1.00 86.56 76 LYS A CA 1
ATOM 604 C C . LYS A 1 76 ? -5.878 -14.124 -19.633 1.00 86.56 76 LYS A C 1
ATOM 606 O O . LYS A 1 76 ? -5.929 -14.069 -20.861 1.00 86.56 76 LYS A O 1
ATOM 611 N N . TYR A 1 77 ? -4.924 -13.565 -18.910 1.00 91.56 77 TYR A N 1
ATOM 612 C CA . TYR A 1 77 ? -3.849 -12.750 -19.445 1.00 91.56 77 TYR A CA 1
ATOM 613 C C . TYR A 1 77 ? -2.495 -13.404 -19.181 1.00 91.56 77 TYR A C 1
ATOM 615 O O . TYR A 1 77 ? -2.315 -14.107 -18.182 1.00 91.56 77 TYR A O 1
ATOM 623 N N . ARG A 1 78 ? -1.549 -13.129 -20.079 1.00 93.31 78 ARG A N 1
ATOM 624 C CA . ARG A 1 78 ? -0.112 -13.252 -19.840 1.00 93.31 78 ARG A CA 1
ATOM 625 C C . ARG A 1 78 ? 0.493 -11.867 -19.987 1.00 93.31 78 ARG A C 1
ATOM 627 O O . ARG A 1 78 ? 0.364 -11.260 -21.050 1.00 93.31 78 ARG A O 1
ATOM 634 N N . ILE A 1 79 ? 1.147 -11.374 -18.942 1.00 96.75 79 ILE A N 1
ATOM 635 C CA . ILE A 1 79 ? 1.939 -10.148 -19.019 1.00 96.75 79 ILE A CA 1
ATOM 636 C C . ILE A 1 79 ? 3.419 -10.480 -18.910 1.00 96.75 79 ILE A C 1
ATOM 638 O O . ILE A 1 79 ? 3.824 -11.210 -18.010 1.00 96.75 79 ILE A O 1
ATOM 642 N N . VAL A 1 80 ? 4.216 -9.952 -19.830 1.00 97.94 80 VAL A N 1
ATOM 643 C CA . VAL A 1 80 ? 5.657 -10.186 -19.922 1.00 97.94 80 VAL A CA 1
ATOM 644 C C . VAL A 1 80 ? 6.371 -8.857 -19.735 1.00 97.94 80 VAL A C 1
ATOM 646 O O . VAL A 1 80 ? 6.089 -7.899 -20.454 1.00 97.94 80 VAL A O 1
ATOM 649 N N . ASN A 1 81 ? 7.278 -8.805 -18.764 1.00 98.19 81 ASN A N 1
ATOM 650 C CA . ASN A 1 81 ? 8.147 -7.666 -18.509 1.00 98.19 81 ASN A CA 1
ATOM 651 C C . ASN A 1 81 ? 9.566 -7.979 -18.992 1.00 98.19 81 ASN A C 1
ATOM 653 O O . ASN A 1 81 ? 10.158 -8.964 -18.545 1.00 98.19 81 ASN A O 1
ATOM 657 N N . VAL A 1 82 ? 10.093 -7.137 -19.879 1.00 97.25 82 VAL A N 1
ATOM 658 C CA . VAL A 1 82 ? 11.417 -7.271 -20.490 1.00 97.25 82 VAL A CA 1
ATOM 659 C C . VAL A 1 82 ? 12.314 -6.107 -20.080 1.00 97.25 82 VAL A C 1
ATOM 661 O O . VAL A 1 82 ? 11.915 -4.947 -20.106 1.00 97.25 82 VAL A O 1
ATOM 664 N N . TYR A 1 83 ? 13.555 -6.432 -19.744 1.00 95.56 83 TYR A N 1
ATOM 665 C CA . TYR A 1 83 ? 14.659 -5.500 -19.599 1.00 95.56 83 TYR A CA 1
ATOM 666 C C . TYR A 1 83 ? 15.849 -6.019 -20.409 1.00 95.56 83 TYR A C 1
ATOM 668 O O . TYR A 1 83 ? 16.652 -6.830 -19.934 1.00 95.56 83 TYR A O 1
ATOM 676 N N . ALA A 1 84 ? 15.935 -5.608 -21.670 1.00 94.38 84 ALA A N 1
ATOM 677 C CA . ALA A 1 84 ? 16.947 -6.101 -22.591 1.00 94.38 84 ALA A CA 1
ATOM 678 C C . ALA A 1 84 ? 18.301 -5.393 -22.374 1.00 94.38 84 ALA A C 1
ATOM 680 O O . ALA A 1 84 ? 18.325 -4.208 -22.051 1.00 94.38 84 ALA A O 1
ATOM 681 N N . PRO A 1 85 ? 19.447 -6.069 -22.564 1.00 91.25 85 PRO A N 1
ATOM 682 C CA . PRO A 1 85 ? 20.760 -5.433 -22.455 1.00 91.25 85 PRO A CA 1
ATOM 683 C C . PRO A 1 85 ? 20.987 -4.292 -23.465 1.00 91.25 85 PRO A C 1
ATOM 685 O O . PRO A 1 85 ? 20.576 -4.373 -24.621 1.00 91.25 85 PRO A O 1
ATOM 688 N N . ALA A 1 86 ? 21.759 -3.272 -23.079 1.00 87.81 86 ALA A N 1
ATOM 689 C CA . ALA A 1 86 ? 22.194 -2.214 -24.001 1.00 87.81 86 ALA A CA 1
ATOM 690 C C . ALA A 1 86 ? 23.159 -2.720 -25.098 1.00 87.81 86 ALA A C 1
ATOM 692 O O . ALA A 1 86 ? 23.202 -2.179 -26.205 1.00 87.81 86 ALA A O 1
ATOM 693 N N . GLN A 1 87 ? 23.930 -3.776 -24.811 1.00 87.19 87 GLN A N 1
ATOM 694 C CA . GLN A 1 87 ? 24.875 -4.379 -25.753 1.00 87.19 87 GLN A CA 1
ATOM 695 C C . GLN A 1 87 ? 24.141 -5.232 -26.799 1.00 87.19 87 GLN A C 1
ATOM 697 O O . GLN A 1 87 ? 23.515 -6.232 -26.452 1.00 87.19 87 GLN A O 1
ATOM 702 N N . GLY A 1 88 ? 24.290 -4.891 -28.085 1.00 84.38 88 GLY A N 1
ATOM 703 C CA . GLY A 1 88 ? 23.527 -5.498 -29.187 1.00 84.38 88 GLY A CA 1
ATOM 704 C C . GLY A 1 88 ? 23.595 -7.030 -29.277 1.00 84.38 88 GLY A C 1
ATOM 705 O O . GLY A 1 88 ? 22.569 -7.666 -29.496 1.00 84.38 88 GLY A O 1
ATOM 706 N N . GLY A 1 89 ? 24.764 -7.640 -29.043 1.00 85.62 89 GLY A N 1
ATOM 707 C CA . GLY A 1 89 ? 24.908 -9.105 -29.056 1.00 85.62 89 GLY A CA 1
ATOM 708 C C . GLY A 1 89 ? 24.066 -9.802 -27.980 1.00 85.62 89 GLY A C 1
ATOM 709 O O . GLY A 1 89 ? 23.269 -10.679 -28.291 1.00 85.62 89 GLY A O 1
ATOM 710 N N . ARG A 1 90 ? 24.163 -9.336 -26.727 1.00 89.06 90 ARG A N 1
ATOM 711 C CA . ARG A 1 90 ? 23.379 -9.873 -25.599 1.00 89.06 90 ARG A CA 1
ATOM 712 C C . ARG A 1 90 ? 21.889 -9.549 -25.720 1.00 89.06 90 ARG A C 1
ATOM 714 O O . ARG A 1 90 ? 21.042 -10.324 -25.292 1.00 89.06 90 ARG A O 1
ATOM 721 N N . ARG A 1 91 ? 21.556 -8.403 -26.319 1.00 93.12 91 ARG A N 1
ATOM 722 C CA . ARG A 1 91 ? 20.176 -8.033 -26.651 1.00 93.12 91 ARG A CA 1
ATOM 723 C C . ARG A 1 91 ? 19.552 -9.006 -27.650 1.00 93.12 91 ARG A C 1
ATOM 725 O O . ARG A 1 91 ? 18.429 -9.455 -27.448 1.00 93.12 91 ARG A O 1
ATOM 732 N N . LEU A 1 92 ? 20.292 -9.356 -28.702 1.00 92.31 92 LEU A N 1
ATOM 733 C CA . LEU A 1 92 ? 19.850 -10.311 -29.716 1.00 92.31 92 LEU A CA 1
ATOM 734 C C . LEU A 1 92 ? 19.581 -11.705 -29.127 1.00 92.31 92 LEU A C 1
ATOM 736 O O . LEU A 1 92 ? 18.614 -12.345 -29.530 1.00 92.31 92 LEU A O 1
ATOM 740 N N . GLU A 1 93 ? 20.403 -12.165 -28.180 1.00 92.31 93 GLU A N 1
ATOM 741 C CA . GLU A 1 93 ? 20.182 -13.430 -27.458 1.00 92.31 93 GLU A CA 1
ATOM 742 C C . GLU A 1 93 ? 18.827 -13.430 -26.738 1.00 92.31 93 GLU A C 1
ATOM 744 O O . GLU A 1 93 ? 18.014 -14.321 -26.977 1.00 92.31 93 GLU A O 1
ATOM 749 N N . VAL A 1 94 ? 18.530 -12.377 -25.963 1.00 93.81 94 VAL A N 1
ATOM 750 C CA . VAL A 1 94 ? 17.234 -12.226 -25.276 1.00 93.81 94 VAL A CA 1
ATOM 751 C C . VAL A 1 94 ? 16.072 -12.282 -26.269 1.00 93.81 94 VAL A C 1
ATOM 753 O O . VAL A 1 94 ? 15.114 -13.021 -26.055 1.00 93.81 94 VAL A O 1
ATOM 756 N N . PHE A 1 95 ? 16.150 -11.545 -27.381 1.00 94.75 95 PHE A N 1
ATOM 757 C CA . PHE A 1 95 ? 15.061 -11.504 -28.364 1.00 94.75 95 PHE A CA 1
ATOM 758 C C . PHE A 1 95 ? 14.841 -12.827 -29.099 1.00 94.75 95 PHE A C 1
ATOM 760 O O . PHE A 1 95 ? 13.706 -13.130 -29.457 1.00 94.75 95 PHE A O 1
ATOM 767 N N . ARG A 1 96 ? 15.886 -13.639 -29.291 1.00 90.31 96 ARG A N 1
ATOM 768 C CA . ARG A 1 96 ? 15.758 -14.985 -29.874 1.00 90.31 96 ARG A CA 1
ATOM 769 C C . ARG A 1 96 ? 15.068 -15.973 -28.938 1.00 90.31 96 ARG A C 1
ATOM 771 O O . ARG A 1 96 ? 14.427 -16.900 -29.422 1.00 90.31 96 ARG A O 1
ATOM 778 N N . GLU A 1 97 ? 15.182 -15.780 -27.627 1.00 89.44 97 GLU A N 1
ATOM 779 C CA . GLU A 1 97 ? 14.532 -16.635 -26.631 1.00 89.44 97 GLU A CA 1
ATOM 780 C C . GLU A 1 97 ? 13.086 -16.214 -26.324 1.00 89.44 97 GLU A C 1
ATOM 782 O O . GLU A 1 97 ? 12.274 -17.064 -25.952 1.00 89.44 97 GLU A O 1
ATOM 787 N N . LEU A 1 98 ? 12.730 -14.934 -26.526 1.00 90.31 98 LEU A N 1
ATOM 788 C CA . LEU A 1 98 ? 11.386 -14.400 -26.249 1.00 90.31 98 LEU A CA 1
ATOM 789 C C . LEU A 1 98 ? 10.225 -15.263 -26.787 1.00 90.31 98 LEU A C 1
ATOM 791 O O . LEU A 1 98 ? 9.292 -15.494 -26.016 1.00 90.31 98 LEU A O 1
ATOM 795 N N . PRO A 1 99 ? 10.238 -15.801 -28.028 1.00 88.69 99 PRO A N 1
ATOM 796 C CA . PRO A 1 99 ? 9.146 -16.643 -28.530 1.00 88.69 99 PRO A CA 1
ATOM 797 C C . PRO A 1 99 ? 8.738 -17.798 -27.599 1.00 88.69 99 PRO A C 1
ATOM 799 O O . PRO A 1 99 ? 7.560 -18.171 -27.548 1.00 88.69 99 PRO A O 1
ATOM 802 N N . GLY A 1 100 ? 9.689 -18.334 -26.822 1.00 79.94 100 GLY A N 1
ATOM 803 C CA . GLY A 1 100 ? 9.446 -19.413 -25.867 1.00 79.94 100 GLY A CA 1
ATOM 804 C C . GLY A 1 100 ? 8.475 -19.035 -24.745 1.00 79.94 100 GLY A C 1
ATOM 805 O O . GLY A 1 100 ? 7.699 -19.881 -24.306 1.00 79.94 100 GLY A O 1
ATOM 806 N N . CYS A 1 101 ? 8.451 -17.769 -24.312 1.00 88.25 101 CYS A N 1
ATOM 807 C CA . CYS A 1 101 ? 7.538 -17.304 -23.263 1.00 88.25 101 CYS A CA 1
ATOM 808 C C . CYS A 1 101 ? 6.261 -16.637 -23.802 1.00 88.25 101 CYS A C 1
ATOM 810 O O . CYS A 1 101 ? 5.265 -16.545 -23.078 1.00 88.25 101 CYS A O 1
ATOM 812 N N . LEU A 1 102 ? 6.253 -16.217 -25.071 1.00 84.00 102 LEU A N 1
ATOM 813 C CA . LEU A 1 102 ? 5.093 -15.590 -25.719 1.00 84.00 102 LEU A CA 1
ATOM 814 C C . LEU A 1 102 ? 4.074 -16.601 -26.257 1.00 84.00 102 LEU A C 1
ATOM 816 O O . LEU A 1 102 ? 2.915 -16.251 -26.461 1.00 84.00 102 LEU A O 1
ATOM 820 N N . SER A 1 103 ? 4.481 -17.855 -26.456 1.00 81.12 103 SER A N 1
ATOM 821 C CA . SER A 1 103 ? 3.608 -18.928 -26.939 1.00 81.12 103 SER A CA 1
ATOM 822 C C . SER A 1 103 ? 2.532 -19.274 -25.904 1.00 81.12 103 SER A C 1
ATOM 824 O O . SER A 1 103 ? 2.775 -20.005 -24.944 1.00 81.12 103 SER A O 1
ATOM 826 N N . THR A 1 104 ? 1.330 -18.719 -26.073 1.00 81.19 104 THR A N 1
ATOM 827 C CA . THR A 1 104 ? 0.209 -18.902 -25.143 1.00 81.19 104 THR A CA 1
ATOM 828 C C . THR A 1 104 ? -1.142 -18.711 -25.830 1.00 81.19 104 THR A C 1
ATOM 830 O O . THR A 1 104 ? -1.253 -18.008 -26.829 1.00 81.19 104 THR A O 1
ATOM 833 N N . SER A 1 105 ? -2.191 -19.314 -25.268 1.00 79.62 105 SER A N 1
ATOM 834 C CA . SER A 1 105 ? -3.592 -19.074 -25.653 1.00 79.62 105 SER A CA 1
ATOM 835 C C . SER A 1 105 ? -4.235 -17.901 -24.898 1.00 79.62 105 SER A C 1
ATOM 837 O O . SER A 1 105 ? -5.407 -17.590 -25.108 1.00 79.62 105 SER A O 1
ATOM 839 N N . ARG A 1 106 ? -3.493 -17.269 -23.981 1.00 85.12 106 ARG A N 1
ATOM 840 C CA . ARG A 1 106 ? -3.952 -16.142 -23.158 1.00 85.12 106 ARG A CA 1
ATOM 841 C C . ARG A 1 106 ? -3.826 -14.818 -23.909 1.00 85.12 106 ARG A C 1
ATOM 843 O O . ARG A 1 106 ? -3.004 -14.682 -24.810 1.00 85.12 106 ARG A O 1
ATOM 850 N N . SER A 1 107 ? -4.578 -13.806 -23.480 1.00 86.81 107 SER A N 1
ATOM 851 C CA . SER A 1 107 ? -4.397 -12.439 -23.976 1.00 86.81 107 SER A CA 1
ATOM 852 C C . SER A 1 107 ? -3.018 -11.909 -23.572 1.00 86.81 107 SER A C 1
ATOM 854 O O . SER A 1 107 ? -2.716 -11.793 -22.383 1.00 86.81 107 SER A O 1
ATOM 856 N N . LEU A 1 108 ? -2.184 -11.608 -24.566 1.00 88.81 108 LEU A N 1
ATOM 857 C CA . LEU A 1 108 ? -0.770 -11.296 -24.377 1.00 88.81 108 LEU A CA 1
ATOM 858 C C . LEU A 1 108 ? -0.524 -9.785 -24.270 1.00 88.81 108 LEU A C 1
ATOM 860 O O . LEU A 1 108 ? -0.981 -9.003 -25.107 1.00 88.81 108 LEU A O 1
ATOM 864 N N . ILE A 1 109 ? 0.240 -9.392 -23.254 1.00 95.19 109 ILE A N 1
ATOM 865 C CA . ILE A 1 109 ? 0.789 -8.046 -23.082 1.00 95.19 109 ILE A CA 1
ATOM 866 C C . ILE A 1 109 ? 2.295 -8.198 -22.889 1.00 95.19 109 ILE A C 1
ATOM 868 O O . ILE A 1 109 ? 2.736 -8.869 -21.961 1.00 95.19 109 ILE A O 1
ATOM 872 N N . LEU A 1 110 ? 3.085 -7.568 -23.746 1.00 96.44 110 LEU A N 1
ATOM 873 C CA . LEU A 1 110 ? 4.543 -7.592 -23.687 1.00 96.44 110 LEU A CA 1
ATOM 874 C C . LEU A 1 110 ? 5.035 -6.160 -23.502 1.00 96.44 110 LEU A C 1
ATOM 876 O O . LEU A 1 110 ? 4.682 -5.301 -24.297 1.00 96.44 110 LEU A O 1
ATOM 880 N N . GLY A 1 111 ? 5.849 -5.868 -22.495 1.00 97.19 111 GLY A N 1
ATOM 881 C CA . GLY A 1 111 ? 6.384 -4.519 -22.351 1.00 97.19 111 GLY A CA 1
ATOM 882 C C . GLY A 1 111 ? 7.629 -4.410 -21.491 1.00 97.19 111 GLY A C 1
ATOM 883 O O . GLY A 1 111 ? 8.046 -5.376 -20.861 1.00 97.19 111 GLY A O 1
ATOM 884 N N . GLY A 1 112 ? 8.212 -3.216 -21.479 1.00 96.75 112 GLY A N 1
ATOM 885 C CA . GLY A 1 112 ? 9.412 -2.883 -20.718 1.00 96.75 112 GLY A CA 1
ATOM 886 C C . GLY A 1 112 ? 10.430 -2.114 -21.555 1.00 96.75 112 GLY A C 1
ATOM 887 O O . GLY A 1 112 ? 10.057 -1.493 -22.553 1.00 96.75 112 GLY A O 1
ATOM 888 N N . ASP A 1 113 ? 11.694 -2.171 -21.143 1.00 96.38 113 ASP A N 1
ATOM 889 C CA . ASP A 1 113 ? 12.815 -1.510 -21.813 1.00 96.38 113 ASP A CA 1
ATOM 890 C C . ASP A 1 113 ? 13.533 -2.512 -22.724 1.00 96.38 113 ASP A C 1
ATOM 892 O O . ASP A 1 113 ? 14.141 -3.490 -22.277 1.00 96.38 113 ASP A O 1
ATOM 896 N N . PHE A 1 114 ? 13.445 -2.272 -24.029 1.00 96.00 114 PHE A N 1
ATOM 897 C CA . PHE A 1 114 ? 14.036 -3.125 -25.054 1.00 96.00 114 PHE A CA 1
ATOM 898 C C . PHE A 1 114 ? 15.431 -2.648 -25.466 1.00 96.00 114 PHE A C 1
ATOM 900 O O . PHE A 1 114 ? 16.099 -3.337 -26.237 1.00 96.00 114 PHE A O 1
ATOM 907 N N . ASN A 1 115 ? 15.890 -1.492 -24.974 1.00 93.44 115 ASN A N 1
ATOM 908 C CA . ASN A 1 115 ? 17.193 -0.912 -25.293 1.00 93.44 115 ASN A CA 1
ATOM 909 C C . ASN A 1 115 ? 17.489 -0.807 -26.807 1.00 93.44 115 ASN A C 1
ATOM 911 O O . ASN A 1 115 ? 18.646 -0.790 -27.234 1.00 93.44 115 ASN A O 1
ATOM 915 N N . VAL A 1 116 ? 16.446 -0.731 -27.640 1.00 91.44 116 VAL A N 1
ATOM 916 C CA . VAL A 1 116 ? 16.535 -0.606 -29.099 1.00 91.44 116 VAL A CA 1
ATOM 917 C C . VAL A 1 116 ? 15.417 0.290 -29.629 1.00 91.44 116 VAL A C 1
ATOM 919 O O . VAL A 1 116 ? 14.312 0.296 -29.094 1.00 91.44 116 VAL A O 1
ATOM 922 N N . SER A 1 117 ? 15.702 1.055 -30.684 1.00 89.56 117 SER A N 1
ATOM 923 C CA . SER A 1 117 ? 14.703 1.879 -31.370 1.00 89.56 117 SER A CA 1
ATOM 924 C C . SER A 1 117 ? 14.205 1.175 -32.629 1.00 89.56 117 SER A C 1
ATOM 926 O O . SER A 1 117 ? 15.016 0.820 -33.483 1.00 89.56 117 SER A O 1
ATOM 928 N N . LEU A 1 118 ? 12.886 1.017 -32.761 1.00 87.19 118 LEU A N 1
ATOM 929 C CA . LEU A 1 118 ? 12.236 0.516 -33.978 1.00 87.19 118 LEU A CA 1
ATOM 930 C C . LEU A 1 118 ? 11.972 1.632 -35.007 1.00 87.19 118 LEU A C 1
ATOM 932 O O . LEU A 1 118 ? 11.764 1.363 -36.184 1.00 87.19 118 LEU A O 1
ATOM 936 N N . ASP A 1 119 ? 12.023 2.899 -34.585 1.00 75.19 119 ASP A N 1
ATOM 937 C CA . ASP A 1 119 ? 11.651 4.050 -35.418 1.00 75.19 119 ASP A CA 1
ATOM 938 C C . ASP A 1 119 ? 12.814 4.580 -36.298 1.00 75.19 119 ASP A C 1
ATOM 940 O O . ASP A 1 119 ? 12.604 5.424 -37.166 1.00 75.19 119 ASP A O 1
ATOM 944 N N . GLY A 1 120 ? 14.053 4.111 -36.082 1.00 60.50 120 GLY A N 1
ATOM 945 C CA . GLY A 1 120 ? 15.281 4.669 -36.682 1.00 60.50 120 GLY A CA 1
ATOM 946 C C . GLY A 1 120 ? 15.744 4.057 -38.012 1.00 60.50 120 GLY A C 1
ATOM 947 O O . GLY A 1 120 ? 16.817 4.408 -38.499 1.00 60.50 120 GLY A O 1
ATOM 948 N N . GLY A 1 121 ? 14.982 3.132 -38.601 1.00 54.94 121 GLY A N 1
ATOM 949 C CA . GLY A 1 121 ? 15.475 2.292 -39.697 1.00 54.94 121 GLY A CA 1
ATOM 950 C C . GLY A 1 121 ? 16.575 1.316 -39.243 1.00 54.94 121 GLY A C 1
ATOM 951 O O . GLY A 1 121 ? 17.048 1.346 -38.110 1.00 54.94 121 GLY A O 1
ATOM 952 N N . ARG A 1 122 ? 16.998 0.408 -40.132 1.00 49.28 122 ARG A N 1
ATOM 953 C CA . ARG A 1 122 ? 17.852 -0.756 -39.786 1.00 49.28 122 ARG A CA 1
ATOM 954 C C . ARG A 1 122 ? 19.318 -0.427 -39.437 1.00 49.28 122 ARG A C 1
ATOM 956 O O . ARG A 1 122 ? 20.091 -1.340 -39.149 1.00 49.28 122 ARG A O 1
ATOM 963 N N . GLY A 1 123 ? 19.687 0.856 -39.440 1.00 46.44 123 GLY A N 1
ATOM 964 C CA . GLY A 1 123 ? 20.994 1.372 -39.026 1.00 46.44 123 GLY A CA 1
ATOM 965 C C . GLY A 1 123 ? 20.872 2.165 -37.725 1.00 46.44 123 GLY A C 1
ATOM 966 O O . GLY A 1 123 ? 20.664 3.373 -37.746 1.00 46.44 123 GLY A O 1
ATOM 967 N N . GLY A 1 124 ? 20.966 1.487 -36.581 1.00 44.78 124 GLY A N 1
ATOM 968 C CA . GLY A 1 124 ? 20.966 2.144 -35.271 1.00 44.78 124 GLY A CA 1
ATOM 969 C C . GLY A 1 124 ? 22.309 2.810 -34.943 1.00 44.78 124 GLY A C 1
ATOM 970 O O . GLY A 1 124 ? 23.335 2.475 -35.523 1.00 44.78 124 GLY A O 1
ATOM 971 N N . ALA A 1 125 ? 22.338 3.683 -33.930 1.00 44.41 125 ALA A N 1
ATOM 972 C CA . ALA A 1 125 ? 23.543 4.390 -33.453 1.00 44.41 125 ALA A CA 1
ATOM 973 C C . ALA A 1 125 ? 24.695 3.484 -32.942 1.00 44.41 125 ALA A C 1
ATOM 975 O O . ALA A 1 125 ? 25.757 3.986 -32.576 1.00 44.41 125 ALA A O 1
ATOM 976 N N . TRP A 1 126 ? 24.465 2.169 -32.884 1.00 45.03 126 TRP A N 1
ATOM 977 C CA . TRP A 1 126 ? 25.408 1.128 -32.460 1.00 45.03 126 TRP A CA 1
ATOM 978 C C . TRP A 1 126 ? 25.913 0.263 -33.615 1.00 45.03 126 TRP A C 1
ATOM 980 O O . TRP A 1 126 ? 26.824 -0.542 -33.428 1.00 45.03 126 TRP A O 1
ATOM 990 N N . ALA A 1 127 ? 25.328 0.416 -34.802 1.00 46.19 127 ALA A N 1
ATOM 991 C CA . ALA A 1 127 ? 25.959 -0.052 -36.012 1.00 46.19 127 ALA A CA 1
ATOM 992 C C . ALA A 1 127 ? 27.138 0.884 -36.288 1.00 46.19 127 ALA A C 1
ATOM 994 O O . ALA A 1 127 ? 26.949 2.092 -36.429 1.00 46.19 127 ALA A O 1
ATOM 995 N N . GLY A 1 128 ? 28.358 0.345 -36.364 1.00 42.88 128 GLY A N 1
ATOM 996 C CA . GLY A 1 128 ? 29.443 1.070 -37.033 1.00 42.88 128 GLY A CA 1
ATOM 997 C C . GLY A 1 128 ? 28.965 1.527 -38.415 1.00 42.88 128 GLY A C 1
ATOM 998 O O . GLY A 1 128 ? 28.042 0.918 -38.954 1.00 42.88 128 GLY A O 1
ATOM 999 N N . GLU A 1 129 ? 29.532 2.603 -38.962 1.00 37.59 129 GLU A N 1
ATOM 1000 C CA . GLU A 1 129 ? 29.142 3.153 -40.269 1.00 37.59 129 GLU A CA 1
ATOM 1001 C C . GLU A 1 129 ? 28.884 2.027 -41.298 1.00 37.59 129 GLU A C 1
ATOM 1003 O O . GLU A 1 129 ? 29.809 1.344 -41.732 1.00 37.59 129 GLU A O 1
ATOM 1008 N N . GLY A 1 130 ? 27.605 1.776 -41.620 1.00 48.72 130 GLY A N 1
ATOM 1009 C CA . GLY A 1 130 ? 27.164 0.736 -42.566 1.00 48.72 130 GLY A CA 1
ATOM 1010 C C . GLY A 1 130 ? 26.703 -0.623 -41.998 1.00 48.72 130 GLY A C 1
ATOM 1011 O 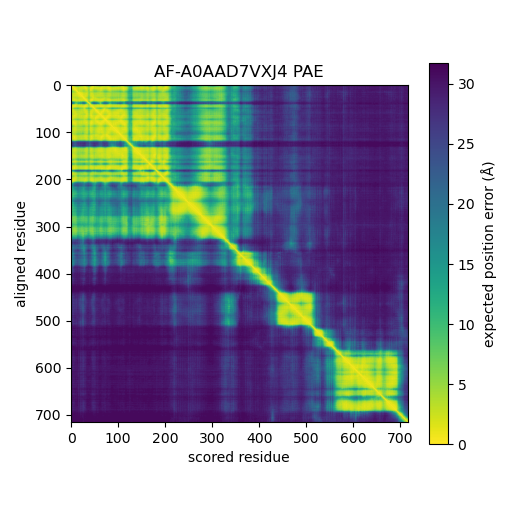O . GLY A 1 130 ? 26.351 -1.499 -42.785 1.00 48.72 130 GLY A O 1
ATOM 1012 N N . GLY A 1 131 ? 26.675 -0.840 -40.679 1.00 53.62 131 GLY A N 1
ATOM 1013 C CA . GLY A 1 131 ? 26.222 -2.099 -40.060 1.00 53.62 131 GLY A CA 1
ATOM 1014 C C . GLY A 1 131 ? 24.698 -2.223 -39.885 1.00 53.62 131 GLY A C 1
ATOM 1015 O O . GLY A 1 131 ? 23.988 -1.233 -39.729 1.00 53.62 131 GLY A O 1
ATOM 1016 N N . MET A 1 132 ? 24.185 -3.456 -39.865 1.00 63.78 132 MET A N 1
ATOM 1017 C CA . MET A 1 132 ? 22.767 -3.769 -39.624 1.00 63.78 132 MET A CA 1
ATOM 1018 C C . MET A 1 132 ? 22.585 -4.261 -38.180 1.00 63.78 132 MET A C 1
ATOM 1020 O O . MET A 1 132 ? 23.302 -5.168 -37.753 1.00 63.78 132 MET A O 1
ATOM 1024 N N . ASP A 1 133 ? 21.651 -3.687 -37.414 1.00 75.38 133 ASP A N 1
ATOM 1025 C CA . ASP A 1 133 ? 21.350 -4.178 -36.058 1.00 75.38 133 ASP A CA 1
ATOM 1026 C C . ASP A 1 133 ? 20.358 -5.351 -36.127 1.00 75.38 133 ASP A C 1
ATOM 1028 O O . ASP A 1 133 ? 19.142 -5.170 -36.205 1.00 75.38 133 ASP A O 1
ATOM 1032 N N . TYR A 1 134 ? 20.880 -6.579 -36.079 1.00 84.94 134 TYR A N 1
ATOM 1033 C CA . TYR A 1 134 ? 20.071 -7.802 -36.113 1.00 84.94 134 TYR A CA 1
ATOM 1034 C C . TYR A 1 134 ? 19.087 -7.928 -34.942 1.00 84.94 134 TYR A C 1
ATOM 1036 O O . TYR A 1 134 ? 18.108 -8.665 -35.059 1.00 84.94 134 TYR A O 1
ATOM 1044 N N . SER A 1 135 ? 19.309 -7.226 -33.823 1.00 89.44 135 SER A N 1
ATOM 1045 C CA . SER A 1 135 ? 18.362 -7.238 -32.702 1.00 89.44 135 SER A CA 1
ATOM 1046 C C . SER A 1 135 ? 17.060 -6.504 -33.041 1.00 89.44 135 SER A C 1
ATOM 1048 O O . SER A 1 135 ? 16.000 -6.939 -32.600 1.00 89.44 135 SER A O 1
ATOM 1050 N N . VAL A 1 136 ? 17.106 -5.476 -33.901 1.00 89.06 136 VAL A N 1
ATOM 1051 C CA . VAL A 1 136 ? 15.899 -4.816 -34.434 1.00 89.06 136 VAL A CA 1
ATOM 1052 C C . VAL A 1 136 ? 15.064 -5.827 -35.212 1.00 89.06 136 VAL A C 1
ATOM 1054 O O . VAL A 1 136 ? 13.893 -6.013 -34.909 1.00 89.06 136 VAL A O 1
ATOM 1057 N N . MET A 1 137 ? 15.689 -6.547 -36.150 1.00 86.69 137 MET A N 1
ATOM 1058 C CA . MET A 1 137 ? 14.998 -7.543 -36.977 1.00 86.69 137 MET A CA 1
ATOM 1059 C C . MET A 1 137 ? 14.422 -8.692 -36.147 1.00 86.69 137 MET A C 1
ATOM 1061 O O . MET A 1 137 ? 13.332 -9.173 -36.439 1.00 86.69 137 MET A O 1
ATOM 1065 N N . ALA A 1 138 ? 15.144 -9.137 -35.115 1.00 89.25 138 ALA A N 1
ATOM 1066 C CA . ALA A 1 138 ? 14.650 -10.167 -34.209 1.00 89.25 138 ALA A CA 1
ATOM 1067 C C . ALA A 1 138 ? 13.402 -9.692 -33.452 1.00 89.25 138 ALA A C 1
ATOM 1069 O O . ALA A 1 138 ? 12.423 -10.429 -33.379 1.00 89.25 138 ALA A O 1
ATOM 1070 N N . LEU A 1 139 ? 13.407 -8.457 -32.938 1.00 93.00 139 LEU A N 1
ATOM 1071 C CA . LEU A 1 139 ? 12.247 -7.896 -32.250 1.00 93.00 139 LEU A CA 1
ATOM 1072 C C . LEU A 1 139 ? 11.071 -7.650 -33.207 1.00 93.00 139 LEU A C 1
ATOM 1074 O O . LEU A 1 139 ? 9.946 -7.998 -32.867 1.00 93.00 139 LEU A O 1
ATOM 1078 N N . GLU A 1 140 ? 11.312 -7.109 -34.405 1.00 91.06 140 GLU A N 1
ATOM 1079 C CA . GLU A 1 140 ? 10.283 -6.950 -35.445 1.00 91.06 140 GLU A CA 1
ATOM 1080 C C . GLU A 1 140 ? 9.657 -8.296 -35.831 1.00 91.06 140 GLU A C 1
ATOM 1082 O O . GLU A 1 140 ? 8.435 -8.389 -35.947 1.00 91.06 140 GLU A O 1
ATOM 1087 N N . GLY A 1 141 ? 10.478 -9.344 -35.970 1.00 84.94 141 GLY A N 1
ATOM 1088 C CA . GLY A 1 141 ? 10.018 -10.712 -36.210 1.00 84.94 141 GLY A CA 1
ATOM 1089 C C . GLY A 1 141 ? 9.117 -11.212 -35.085 1.00 84.94 141 GLY A C 1
ATOM 1090 O O . GLY A 1 141 ? 7.993 -11.620 -35.342 1.00 84.94 141 GLY A O 1
ATOM 1091 N N . VAL A 1 142 ? 9.549 -11.071 -33.827 1.00 89.06 142 VAL A N 1
ATOM 1092 C CA . VAL A 1 142 ? 8.734 -11.422 -32.651 1.00 89.06 142 VAL A CA 1
ATOM 1093 C C . VAL A 1 142 ? 7.405 -10.656 -32.634 1.00 89.06 142 VAL A C 1
ATOM 1095 O O . VAL A 1 142 ? 6.351 -11.236 -32.386 1.00 89.06 142 VAL A O 1
ATOM 1098 N N . VAL A 1 143 ? 7.419 -9.352 -32.905 1.00 89.81 143 VAL A N 1
ATOM 1099 C CA . VAL A 1 143 ? 6.196 -8.539 -32.925 1.00 89.81 143 VAL A CA 1
ATOM 1100 C C . VAL A 1 143 ? 5.247 -9.000 -34.040 1.00 89.81 143 VAL A C 1
ATOM 1102 O O . VAL A 1 143 ? 4.045 -9.133 -33.800 1.00 89.81 143 VAL A O 1
ATOM 1105 N N . GLY A 1 144 ? 5.777 -9.294 -35.230 1.00 81.94 144 GLY A N 1
ATOM 1106 C CA . GLY A 1 144 ? 5.008 -9.793 -36.371 1.00 81.94 144 GLY A CA 1
ATOM 1107 C C . GLY A 1 144 ? 4.422 -11.188 -36.144 1.00 81.94 144 GLY A C 1
ATOM 1108 O O . GLY A 1 144 ? 3.212 -11.372 -36.276 1.00 81.94 144 GLY A O 1
ATOM 1109 N N . ASP A 1 145 ? 5.256 -12.147 -35.740 1.00 83.38 145 ASP A N 1
ATOM 1110 C CA . ASP A 1 145 ? 4.890 -13.559 -35.563 1.00 83.38 145 ASP A CA 1
ATOM 1111 C C . ASP A 1 145 ? 3.783 -13.743 -34.515 1.00 83.38 145 ASP A C 1
ATOM 1113 O O . ASP A 1 145 ? 2.896 -14.582 -34.674 1.00 83.38 145 ASP A O 1
ATOM 1117 N N . PHE A 1 146 ? 3.787 -12.917 -33.463 1.00 83.81 146 PHE A N 1
ATOM 1118 C CA . PHE A 1 146 ? 2.785 -12.950 -32.393 1.00 83.81 146 PHE A CA 1
ATOM 1119 C C . PHE A 1 146 ? 1.643 -11.936 -32.587 1.00 83.81 146 PHE A C 1
ATOM 1121 O O . PHE A 1 146 ? 0.826 -11.756 -31.680 1.00 83.81 146 PHE A O 1
ATOM 1128 N N . SER A 1 147 ? 1.549 -11.287 -33.758 1.00 84.06 147 SER A N 1
ATOM 1129 C CA . SER A 1 147 ? 0.499 -10.303 -34.090 1.00 84.06 147 SER A CA 1
ATOM 1130 C C . SER A 1 147 ? 0.329 -9.223 -33.012 1.00 84.06 147 SER A C 1
ATOM 1132 O O . SER A 1 147 ? -0.781 -8.875 -32.587 1.00 84.06 147 SER A O 1
ATOM 1134 N N . LEU A 1 148 ? 1.462 -8.725 -32.527 1.00 89.12 148 LEU A N 1
ATOM 1135 C CA . LEU A 1 148 ? 1.542 -7.733 -31.474 1.00 89.12 148 LEU A CA 1
ATOM 1136 C C . LEU A 1 148 ? 1.457 -6.321 -32.064 1.00 89.12 148 LEU A C 1
ATOM 1138 O O . LEU A 1 148 ? 2.157 -5.981 -33.013 1.00 89.12 148 LEU A O 1
ATOM 1142 N N . ALA A 1 149 ? 0.618 -5.474 -31.472 1.00 90.12 149 ALA A N 1
ATOM 1143 C CA . ALA A 1 149 ? 0.509 -4.070 -31.849 1.00 90.12 149 ALA A CA 1
ATOM 1144 C C . ALA A 1 149 ? 1.269 -3.186 -30.858 1.00 90.12 149 ALA A C 1
ATOM 1146 O O . ALA A 1 149 ? 1.057 -3.268 -29.648 1.00 90.12 149 ALA A O 1
ATOM 1147 N N . ASP A 1 150 ? 2.120 -2.306 -31.375 1.00 92.88 150 ASP A N 1
ATOM 1148 C CA . ASP A 1 150 ? 2.790 -1.259 -30.607 1.00 92.88 150 ASP A CA 1
ATOM 1149 C C . ASP A 1 150 ? 1.775 -0.227 -30.100 1.00 92.88 150 ASP A C 1
ATOM 1151 O O . ASP A 1 150 ? 1.191 0.534 -30.881 1.00 92.88 150 ASP A O 1
ATOM 1155 N N . ALA A 1 151 ? 1.567 -0.181 -28.783 1.00 92.75 151 ALA A N 1
ATOM 1156 C CA . ALA A 1 151 ? 0.527 0.644 -28.192 1.00 92.75 151 ALA A CA 1
ATOM 1157 C C . ALA A 1 151 ? 0.743 2.144 -28.397 1.00 92.75 151 ALA A C 1
ATOM 1159 O O . ALA A 1 151 ? -0.227 2.882 -28.593 1.00 92.75 151 ALA A O 1
ATOM 1160 N N . PHE A 1 152 ? 1.995 2.604 -28.360 1.00 91.88 152 PHE A N 1
ATOM 1161 C CA . PHE A 1 152 ? 2.298 4.017 -28.534 1.00 91.88 152 PHE A CA 1
ATOM 1162 C C . PHE A 1 152 ? 2.073 4.429 -29.985 1.00 91.88 152 PHE A C 1
ATOM 1164 O O . PHE A 1 152 ? 1.308 5.356 -30.242 1.00 91.88 152 PHE A O 1
ATOM 1171 N N . ARG A 1 153 ? 2.667 3.696 -30.935 1.00 90.19 153 ARG A N 1
ATOM 1172 C CA . ARG A 1 153 ? 2.579 4.014 -32.369 1.00 90.19 153 ARG A CA 1
ATOM 1173 C C . ARG A 1 153 ? 1.156 3.872 -32.913 1.00 90.19 153 ARG A C 1
ATOM 1175 O O . ARG A 1 153 ? 0.764 4.646 -33.780 1.00 90.19 153 ARG A O 1
ATOM 1182 N N . THR A 1 154 ? 0.362 2.951 -32.363 1.00 89.50 154 THR A N 1
ATOM 1183 C CA . THR A 1 154 ? -1.061 2.797 -32.716 1.00 89.50 154 THR A CA 1
ATOM 1184 C C . THR A 1 154 ? -1.879 4.043 -32.363 1.00 89.50 154 THR A C 1
ATOM 1186 O O . THR A 1 154 ? -2.763 4.433 -33.121 1.00 89.50 154 THR A O 1
ATOM 1189 N N . VAL A 1 155 ? -1.600 4.678 -31.218 1.00 89.88 155 VAL A N 1
ATOM 1190 C CA . VAL A 1 155 ? -2.341 5.866 -30.752 1.00 89.88 155 VAL A CA 1
ATOM 1191 C C . VAL A 1 155 ? -1.733 7.166 -31.292 1.00 89.88 155 VAL A C 1
ATOM 1193 O O . VAL A 1 155 ? -2.470 8.105 -31.588 1.00 89.88 155 VAL A O 1
ATOM 1196 N N . HIS A 1 156 ? -0.408 7.219 -31.449 1.00 87.94 156 HIS A N 1
ATOM 1197 C CA . HIS A 1 156 ? 0.362 8.412 -31.823 1.00 87.94 156 HIS A CA 1
ATOM 1198 C C . HIS A 1 156 ? 1.246 8.152 -33.059 1.00 87.94 156 HIS A C 1
ATOM 1200 O O . HIS A 1 156 ? 2.474 8.174 -32.961 1.00 87.94 156 HIS A O 1
ATOM 1206 N N . PRO A 1 157 ? 0.665 7.914 -34.251 1.00 86.62 157 PRO A N 1
ATOM 1207 C CA . PRO A 1 157 ? 1.409 7.457 -35.429 1.00 86.62 157 PRO A CA 1
ATOM 1208 C C . PRO A 1 157 ? 2.511 8.420 -35.889 1.00 86.62 157 PRO A C 1
ATOM 1210 O O . PRO A 1 157 ? 3.540 7.962 -36.374 1.00 86.62 157 PRO A O 1
ATOM 1213 N N . GLY A 1 158 ? 2.330 9.731 -35.701 1.00 80.56 158 GLY A N 1
ATOM 1214 C CA . GLY A 1 158 ? 3.286 10.766 -36.116 1.00 80.56 158 GLY A CA 1
ATOM 1215 C C . GLY A 1 158 ? 4.189 11.324 -35.010 1.00 80.56 158 GLY A C 1
ATOM 1216 O O . GLY A 1 158 ? 4.976 12.222 -35.292 1.00 80.56 158 GLY A O 1
ATOM 1217 N N . ASP A 1 159 ? 4.076 10.849 -33.764 1.00 82.31 159 ASP A N 1
ATOM 1218 C CA . ASP A 1 159 ? 4.908 11.346 -32.656 1.00 82.31 159 ASP A CA 1
ATOM 1219 C C . ASP A 1 159 ? 6.219 10.553 -32.567 1.00 82.31 159 ASP A C 1
ATOM 1221 O O . ASP A 1 159 ? 6.231 9.328 -32.684 1.00 82.31 159 ASP A O 1
ATOM 1225 N N . VAL A 1 160 ? 7.339 11.237 -32.346 1.00 80.31 160 VAL A N 1
ATOM 1226 C CA . VAL A 1 160 ? 8.646 10.596 -32.153 1.00 80.31 160 VAL A CA 1
ATOM 1227 C C . VAL A 1 160 ? 8.671 9.781 -30.855 1.00 80.31 160 VAL A C 1
ATOM 1229 O O . VAL A 1 160 ? 9.260 8.704 -30.816 1.00 80.31 160 VAL A O 1
ATOM 1232 N N . GLY A 1 161 ? 7.993 10.259 -29.805 1.00 84.25 161 GLY A N 1
ATOM 1233 C CA . GLY A 1 161 ? 7.726 9.465 -28.606 1.00 84.25 161 GLY A CA 1
ATOM 1234 C C . GLY A 1 161 ? 8.951 9.017 -27.811 1.00 84.25 161 GLY A C 1
ATOM 1235 O O . GLY A 1 161 ? 8.927 7.919 -27.266 1.00 84.25 161 GLY A O 1
ATOM 1236 N N . TYR A 1 162 ? 10.024 9.813 -27.747 1.00 87.56 162 TYR A N 1
ATOM 1237 C CA . TYR A 1 162 ? 11.224 9.439 -26.989 1.00 87.56 162 TYR A CA 1
ATOM 1238 C C . TYR A 1 162 ? 10.913 9.141 -25.520 1.00 87.56 162 TYR A C 1
ATOM 1240 O O . TYR A 1 162 ? 10.360 9.986 -24.813 1.00 87.56 162 TYR A O 1
ATOM 1248 N N . THR A 1 163 ? 11.335 7.965 -25.063 1.00 89.88 163 THR A N 1
ATOM 1249 C CA . THR A 1 163 ? 11.135 7.485 -23.692 1.00 89.88 163 THR A CA 1
ATOM 1250 C C . THR A 1 163 ? 12.399 7.602 -22.853 1.00 89.88 163 THR A C 1
ATOM 1252 O O . THR A 1 163 ? 12.291 7.654 -21.642 1.00 89.88 163 THR A O 1
ATOM 1255 N N . TRP A 1 164 ? 13.581 7.715 -23.460 1.00 90.62 164 TRP A N 1
ATOM 1256 C CA . TRP A 1 164 ? 14.860 7.820 -22.758 1.00 90.62 164 TRP A CA 1
ATOM 1257 C C . TRP A 1 164 ? 15.652 9.045 -23.207 1.00 90.62 164 TRP A C 1
ATOM 1259 O O . TRP A 1 164 ? 15.678 9.370 -24.402 1.00 90.62 164 TRP A O 1
ATOM 1269 N N . ARG A 1 165 ? 16.329 9.713 -22.261 1.00 84.06 165 ARG A N 1
ATOM 1270 C CA . ARG A 1 165 ? 17.231 10.847 -22.533 1.00 84.06 165 ARG A CA 1
ATOM 1271 C C . ARG A 1 165 ? 18.448 10.853 -21.624 1.00 84.06 165 ARG A C 1
ATOM 1273 O O . ARG A 1 165 ? 18.330 10.636 -20.426 1.00 84.06 165 ARG A O 1
ATOM 1280 N N . ASN A 1 166 ? 19.597 11.253 -22.165 1.00 81.62 166 ASN A N 1
ATOM 1281 C CA . ASN A 1 166 ? 20.790 11.509 -21.357 1.00 81.62 166 ASN A CA 1
ATOM 1282 C C . ASN A 1 166 ? 21.087 13.004 -21.172 1.00 81.62 166 ASN A C 1
ATOM 1284 O O . ASN A 1 166 ? 20.588 13.868 -21.892 1.00 81.62 166 ASN A O 1
ATOM 1288 N N . SER A 1 167 ? 21.993 13.302 -20.239 1.00 73.88 167 SER A N 1
ATOM 1289 C CA . SER A 1 167 ? 22.463 14.662 -19.934 1.00 73.88 167 SER A CA 1
ATOM 1290 C C . SER A 1 167 ? 23.191 15.363 -21.088 1.00 73.88 167 SER A C 1
ATOM 1292 O O . SER A 1 167 ? 23.443 16.561 -21.016 1.00 73.88 167 SER A O 1
ATOM 1294 N N . ARG A 1 168 ? 23.542 14.633 -22.154 1.00 73.12 168 ARG A N 1
ATOM 1295 C CA . ARG A 1 168 ? 24.201 15.161 -23.360 1.00 73.12 168 ARG A CA 1
ATOM 1296 C C . ARG A 1 168 ? 23.203 15.495 -24.475 1.00 73.12 168 ARG A C 1
ATOM 1298 O O . ARG A 1 168 ? 23.629 15.779 -25.590 1.00 73.12 168 ARG A O 1
ATOM 1305 N N . GLY A 1 169 ? 21.900 15.422 -24.200 1.00 70.44 169 GLY A N 1
ATOM 1306 C CA . GLY A 1 169 ? 20.841 15.761 -25.150 1.00 70.44 169 GLY A CA 1
ATOM 1307 C C . GLY A 1 169 ? 20.524 14.672 -26.178 1.00 70.44 169 GLY A C 1
ATOM 1308 O O . GLY A 1 169 ? 19.765 14.933 -27.107 1.00 70.44 169 GLY A O 1
ATOM 1309 N N . LYS A 1 170 ? 21.064 13.450 -26.036 1.00 80.38 170 LYS A N 1
ATOM 1310 C CA . LYS A 1 170 ? 20.606 12.317 -26.855 1.00 80.38 170 LYS A CA 1
ATOM 1311 C C . LYS A 1 170 ? 19.272 11.813 -26.319 1.00 80.38 170 LYS A C 1
ATOM 1313 O O . LYS A 1 170 ? 19.107 11.694 -25.106 1.00 80.38 170 LYS A O 1
ATOM 1318 N N . ALA A 1 171 ? 18.372 11.478 -27.234 1.00 83.75 171 ALA A N 1
ATOM 1319 C CA . ALA A 1 171 ? 17.056 10.941 -26.934 1.00 83.75 171 ALA A CA 1
ATOM 1320 C C . ALA A 1 171 ? 16.773 9.726 -27.819 1.00 83.75 171 ALA A C 1
ATOM 1322 O O . ALA A 1 171 ? 17.217 9.666 -28.968 1.00 83.75 171 ALA A O 1
ATOM 1323 N N . SER A 1 172 ? 16.076 8.731 -27.285 1.00 87.62 172 SER A N 1
ATOM 1324 C CA . SER A 1 172 ? 15.659 7.550 -28.041 1.00 87.62 172 SER A CA 1
ATOM 1325 C C . SER A 1 172 ? 14.378 6.976 -27.456 1.00 87.62 172 SER A C 1
ATOM 1327 O O . SER A 1 172 ? 14.047 7.206 -26.294 1.00 87.62 172 SER A O 1
ATOM 1329 N N . ARG A 1 173 ? 13.631 6.248 -28.283 1.00 91.00 173 ARG A N 1
ATOM 1330 C CA . ARG A 1 173 ? 12.459 5.506 -27.844 1.00 91.00 173 ARG A CA 1
ATOM 1331 C C . ARG A 1 173 ? 12.858 4.049 -27.647 1.00 91.00 173 ARG A C 1
ATOM 1333 O O . ARG A 1 173 ? 13.117 3.341 -28.617 1.00 91.00 173 ARG A O 1
ATOM 1340 N N . LEU A 1 174 ? 12.974 3.653 -26.387 1.00 93.38 174 LEU A N 1
ATOM 1341 C CA . LEU A 1 174 ? 13.510 2.354 -25.968 1.00 93.38 174 LEU A CA 1
ATOM 1342 C C . LEU A 1 174 ? 12.467 1.508 -25.228 1.00 93.38 174 LEU A C 1
ATOM 1344 O O . LEU A 1 174 ? 12.582 0.284 -25.190 1.00 93.38 174 LEU A O 1
ATOM 1348 N N . ASP A 1 175 ? 11.423 2.154 -24.707 1.00 95.75 175 ASP A N 1
ATOM 1349 C CA . ASP A 1 175 ? 10.381 1.527 -23.907 1.00 95.75 175 ASP A CA 1
ATOM 1350 C C . ASP A 1 175 ? 9.132 1.278 -24.755 1.00 95.75 175 ASP A C 1
ATOM 1352 O O . ASP A 1 175 ? 8.608 2.180 -25.420 1.00 95.75 175 ASP A O 1
ATOM 1356 N N . TYR A 1 176 ? 8.636 0.042 -24.720 1.00 95.75 176 TYR A N 1
ATOM 1357 C CA . TYR A 1 176 ? 7.496 -0.391 -25.524 1.00 95.75 176 TYR A CA 1
ATOM 1358 C C . TYR A 1 176 ? 6.478 -1.121 -24.658 1.00 95.75 176 TYR A C 1
ATOM 1360 O O . TYR A 1 176 ? 6.822 -1.828 -23.713 1.00 95.75 176 TYR A O 1
ATOM 1368 N N . ILE A 1 177 ? 5.204 -0.972 -25.018 1.00 96.12 177 ILE A N 1
ATOM 1369 C CA . ILE A 1 177 ? 4.128 -1.862 -24.587 1.00 96.12 177 ILE A CA 1
ATOM 1370 C C . ILE A 1 177 ? 3.443 -2.344 -25.859 1.00 96.12 177 ILE A C 1
ATOM 1372 O O . ILE A 1 177 ? 2.844 -1.564 -26.596 1.00 96.12 177 ILE A O 1
ATOM 1376 N N . PHE A 1 178 ? 3.552 -3.636 -26.102 1.00 94.75 178 PHE A N 1
ATOM 1377 C CA . PHE A 1 178 ? 2.923 -4.363 -27.178 1.00 94.75 178 PHE A CA 1
ATOM 1378 C C . PHE A 1 178 ? 1.709 -5.126 -26.656 1.00 94.75 178 PHE A C 1
ATOM 1380 O O . PHE A 1 178 ? 1.745 -5.739 -25.585 1.00 94.75 178 PHE A O 1
ATOM 1387 N N . VAL A 1 179 ? 0.625 -5.103 -27.423 1.00 92.25 179 VAL A N 1
ATOM 1388 C CA . VAL A 1 179 ? -0.648 -5.717 -27.039 1.00 92.25 179 VAL A CA 1
ATOM 1389 C C . VAL A 1 179 ? -1.103 -6.660 -28.145 1.00 92.25 179 VAL A C 1
ATOM 1391 O O . VAL A 1 179 ? -1.194 -6.259 -29.306 1.00 92.25 179 VAL A O 1
ATOM 1394 N N . GLY A 1 180 ? -1.398 -7.910 -27.790 1.00 84.31 180 GLY A N 1
ATOM 1395 C CA . GLY A 1 180 ? -1.931 -8.892 -28.732 1.00 84.31 180 GLY A CA 1
ATOM 1396 C C . GLY A 1 180 ? -3.350 -8.538 -29.175 1.00 84.31 180 GLY A C 1
ATOM 1397 O O . GLY A 1 180 ? -4.204 -8.214 -28.349 1.00 84.31 180 GLY A O 1
ATOM 1398 N N . GLY A 1 181 ? -3.610 -8.612 -30.483 1.00 67.50 181 GLY A N 1
ATOM 1399 C CA . GLY A 1 181 ? -4.968 -8.520 -31.034 1.00 67.50 181 GLY A CA 1
ATOM 1400 C C . GLY A 1 181 ? -5.541 -7.109 -31.216 1.00 67.50 181 GLY A C 1
ATOM 1401 O O . GLY A 1 181 ? -6.751 -6.985 -31.379 1.00 67.50 181 GLY A O 1
ATOM 1402 N N . GLY A 1 182 ? -4.713 -6.053 -31.204 1.00 57.75 182 GLY A N 1
ATOM 1403 C CA . GLY A 1 182 ? -5.107 -4.713 -31.675 1.00 57.75 182 GLY A CA 1
ATOM 1404 C C . GLY A 1 182 ? -6.340 -4.126 -30.974 1.00 57.75 182 GLY A C 1
ATOM 1405 O O . GLY A 1 182 ? -7.346 -3.832 -31.617 1.00 57.75 182 GLY A O 1
ATOM 1406 N N . ILE A 1 183 ? -6.277 -3.967 -29.649 1.00 62.50 183 ILE A N 1
ATOM 1407 C CA . ILE A 1 183 ? -7.423 -3.544 -28.829 1.00 62.50 183 ILE A CA 1
ATOM 1408 C C . ILE A 1 183 ? -7.943 -2.160 -29.263 1.00 62.50 183 ILE A C 1
ATOM 1410 O O . ILE A 1 183 ? -7.326 -1.122 -29.009 1.00 62.50 183 ILE A O 1
ATOM 1414 N N . CYS A 1 184 ? -9.122 -2.145 -29.888 1.00 62.94 184 CYS A N 1
ATOM 1415 C CA . CYS A 1 184 ? -9.832 -0.930 -30.279 1.00 62.94 184 CYS A CA 1
ATOM 1416 C C . CYS A 1 184 ? -10.176 -0.075 -29.046 1.00 62.94 184 CYS A C 1
ATOM 1418 O O . CYS A 1 184 ? -10.669 -0.582 -28.042 1.00 62.94 184 CYS A O 1
ATOM 1420 N N . GLY A 1 185 ? -9.938 1.240 -29.115 1.00 72.38 185 GLY A N 1
ATOM 1421 C CA . GLY A 1 185 ? -10.244 2.175 -28.021 1.00 72.38 185 GLY A CA 1
ATOM 1422 C C . GLY A 1 185 ? -9.191 2.250 -26.906 1.00 72.38 185 GLY A C 1
ATOM 1423 O O . GLY A 1 185 ? -9.436 2.887 -25.877 1.00 72.38 185 GLY A O 1
ATOM 1424 N N . MET A 1 186 ? -8.023 1.634 -27.103 1.00 87.69 186 MET A N 1
ATOM 1425 C CA . MET A 1 186 ? -6.851 1.805 -26.244 1.00 87.69 186 MET A CA 1
ATOM 1426 C C . MET A 1 186 ? -6.436 3.280 -26.140 1.00 87.69 186 MET A C 1
ATOM 1428 O O . MET A 1 186 ? -6.478 4.033 -27.112 1.00 87.69 186 MET A O 1
ATOM 1432 N N . LYS A 1 187 ? -5.985 3.690 -24.950 1.00 90.00 187 LYS A N 1
ATOM 1433 C CA . LYS A 1 187 ? -5.332 4.990 -24.739 1.00 90.00 187 LYS A CA 1
ATOM 1434 C C . LYS A 1 187 ? -3.883 4.772 -24.349 1.00 90.00 187 LYS A C 1
ATOM 1436 O O . LYS A 1 187 ? -3.599 3.918 -23.515 1.00 90.00 187 LYS A O 1
ATOM 1441 N N . CYS A 1 188 ? -2.994 5.590 -24.892 1.00 90.25 188 CYS A N 1
ATOM 1442 C CA . CYS A 1 188 ? -1.582 5.586 -24.543 1.00 90.25 188 CYS A CA 1
ATOM 1443 C C . CYS A 1 188 ? -1.142 7.005 -24.177 1.00 90.25 188 CYS A C 1
ATOM 1445 O O . CYS A 1 188 ? -1.488 7.961 -24.875 1.00 90.25 188 CYS A O 1
ATOM 1447 N N . VAL A 1 189 ? -0.417 7.151 -23.069 1.00 88.31 189 VAL A N 1
ATOM 1448 C CA . VAL A 1 189 ? 0.110 8.430 -22.587 1.00 88.31 189 VAL A CA 1
ATOM 1449 C C . VAL A 1 189 ? 1.554 8.234 -22.149 1.00 88.31 189 VAL A C 1
ATOM 1451 O O . VAL A 1 189 ? 1.843 7.352 -21.342 1.00 88.31 189 VAL A O 1
ATOM 1454 N N . LEU A 1 190 ? 2.441 9.089 -22.648 1.00 85.94 190 LEU A N 1
ATOM 1455 C CA . LEU A 1 190 ? 3.812 9.190 -22.168 1.00 85.94 190 LEU A CA 1
ATOM 1456 C C . LEU A 1 190 ? 3.863 10.185 -21.005 1.00 85.94 190 LEU A C 1
ATOM 1458 O O . LEU A 1 190 ? 3.390 11.317 -21.124 1.00 85.94 190 LEU A O 1
ATOM 1462 N N . LEU A 1 191 ? 4.385 9.751 -19.862 1.00 83.12 191 LEU A N 1
ATOM 1463 C CA . LEU A 1 191 ? 4.415 10.544 -18.639 1.00 83.12 191 LEU A CA 1
ATOM 1464 C C . LEU A 1 191 ? 5.857 10.773 -18.189 1.00 83.12 191 LEU A C 1
ATOM 1466 O O . LEU A 1 191 ? 6.547 9.798 -17.890 1.00 83.12 191 LEU A O 1
ATOM 1470 N N . PRO A 1 192 ? 6.301 12.036 -18.060 1.00 77.25 192 PRO A N 1
ATOM 1471 C CA . PRO A 1 192 ? 7.670 12.311 -17.670 1.00 77.25 192 PRO A CA 1
ATOM 1472 C C . PRO A 1 192 ? 7.964 11.777 -16.268 1.00 77.25 192 PRO A C 1
ATOM 1474 O O . PRO A 1 192 ? 7.202 12.030 -15.321 1.00 77.25 192 PRO A O 1
ATOM 1477 N N . SER A 1 193 ? 9.067 11.043 -16.129 1.00 79.44 193 SER A N 1
ATOM 1478 C CA . SER A 1 193 ? 9.489 10.526 -14.828 1.00 79.44 193 SER A CA 1
ATOM 1479 C C . SER A 1 193 ? 10.329 11.556 -14.093 1.00 79.44 193 SER A C 1
ATOM 1481 O O . SER A 1 193 ? 11.249 12.158 -14.638 1.00 79.44 193 SER A O 1
ATOM 1483 N N . TRP A 1 194 ? 10.040 11.743 -12.807 1.00 77.06 194 TRP A N 1
ATOM 1484 C CA . TRP A 1 194 ? 10.900 12.528 -11.921 1.00 77.06 194 TRP A CA 1
ATOM 1485 C C . TRP A 1 194 ? 12.045 11.695 -11.329 1.00 77.06 194 TRP A C 1
ATOM 1487 O O . TRP A 1 194 ? 13.010 12.270 -10.839 1.00 77.06 194 TRP A O 1
ATOM 1497 N N . ALA A 1 195 ? 11.929 10.364 -11.351 1.00 77.06 195 ALA A N 1
ATOM 1498 C CA . ALA A 1 195 ? 12.805 9.443 -10.622 1.00 77.06 195 ALA A CA 1
ATOM 1499 C C . ALA A 1 195 ? 13.830 8.723 -11.512 1.00 77.06 195 ALA A C 1
ATOM 1501 O O . ALA A 1 195 ? 14.732 8.085 -10.985 1.00 77.06 195 ALA A O 1
ATOM 1502 N N . SER A 1 196 ? 13.677 8.806 -12.834 1.00 84.88 196 SER A N 1
ATOM 1503 C CA . SER A 1 196 ? 14.506 8.104 -13.816 1.00 84.88 196 SER A CA 1
ATOM 1504 C C . SER A 1 196 ? 14.796 9.021 -15.010 1.00 84.88 196 SER A C 1
ATOM 1506 O O . SER A 1 196 ? 14.198 10.094 -15.152 1.00 84.88 196 SER A O 1
ATOM 1508 N N . ASP A 1 197 ? 15.790 8.648 -15.801 1.00 84.62 197 ASP A N 1
ATOM 1509 C CA . ASP A 1 197 ? 16.091 9.138 -17.147 1.00 84.62 197 ASP A CA 1
ATOM 1510 C C . ASP A 1 197 ? 15.179 8.527 -18.228 1.00 84.62 197 ASP A C 1
ATOM 1512 O O . ASP A 1 197 ? 15.119 9.055 -19.342 1.00 84.62 197 ASP A O 1
ATOM 1516 N N . HIS A 1 198 ? 14.421 7.486 -17.872 1.00 89.25 198 HIS A N 1
ATOM 1517 C CA . HIS A 1 198 ? 13.295 6.963 -18.634 1.00 89.25 198 HIS A CA 1
ATOM 1518 C C . HIS A 1 198 ? 11.971 7.604 -18.213 1.00 89.25 198 HIS A C 1
ATOM 1520 O O . HIS A 1 198 ? 11.683 7.801 -17.029 1.00 89.25 198 HIS A O 1
ATOM 1526 N N . ASP A 1 199 ? 11.121 7.862 -19.195 1.00 87.50 199 ASP A N 1
ATOM 1527 C CA . ASP A 1 199 ? 9.747 8.298 -19.039 1.00 87.50 199 ASP A CA 1
ATOM 1528 C C . ASP A 1 199 ? 8.799 7.102 -19.005 1.00 87.50 199 ASP A C 1
ATOM 1530 O O . ASP A 1 199 ? 9.002 6.075 -19.645 1.00 87.50 199 ASP A O 1
ATOM 1534 N N . MET A 1 200 ? 7.718 7.237 -18.243 1.00 89.44 200 MET A N 1
ATOM 1535 C CA . MET A 1 200 ? 6.780 6.146 -18.038 1.00 89.44 200 MET A CA 1
ATOM 1536 C C . MET A 1 200 ? 5.788 6.068 -19.199 1.00 89.44 200 MET A C 1
ATOM 1538 O O . MET A 1 200 ? 5.006 6.997 -19.422 1.00 89.44 200 MET A O 1
ATOM 1542 N N . LEU A 1 201 ? 5.750 4.924 -19.878 1.00 91.81 201 LEU A N 1
ATOM 1543 C CA . LEU A 1 201 ? 4.723 4.613 -20.865 1.00 91.81 201 LEU A CA 1
ATOM 1544 C C . LEU A 1 201 ? 3.480 4.037 -20.172 1.00 91.81 201 LEU A C 1
ATOM 1546 O O . LEU A 1 201 ? 3.526 2.964 -19.573 1.00 91.81 201 LEU A O 1
ATOM 1550 N N . GLN A 1 202 ? 2.352 4.748 -20.235 1.00 93.06 202 GLN A N 1
ATOM 1551 C CA . GLN A 1 202 ? 1.088 4.303 -19.650 1.00 93.06 202 GLN A CA 1
ATOM 1552 C C . GLN A 1 202 ? 0.089 3.903 -20.737 1.00 93.06 202 GLN A C 1
ATOM 1554 O O . GLN A 1 202 ? -0.311 4.727 -21.559 1.00 93.06 202 GLN A O 1
ATOM 1559 N N . VAL A 1 203 ? -0.400 2.664 -20.673 1.00 92.06 203 VAL A N 1
ATOM 1560 C CA . VAL A 1 203 ? -1.447 2.142 -21.561 1.00 92.06 203 VAL A CA 1
ATOM 1561 C C . VAL A 1 203 ? -2.708 1.835 -20.755 1.00 92.06 203 VAL A C 1
ATOM 1563 O O . VAL A 1 203 ? -2.650 1.230 -19.689 1.00 92.06 203 VAL A O 1
ATOM 1566 N N . SER A 1 204 ? -3.859 2.293 -21.247 1.00 90.94 204 SER A N 1
ATOM 1567 C CA . SER A 1 204 ? -5.180 1.971 -20.703 1.00 90.94 204 SER A CA 1
ATOM 1568 C C . SER A 1 204 ? -5.941 1.125 -21.708 1.00 90.94 204 SER A C 1
ATOM 1570 O O . SER A 1 204 ? -6.239 1.588 -22.812 1.00 90.94 204 SER A O 1
ATOM 1572 N N . LEU A 1 205 ? -6.266 -0.098 -21.301 1.00 85.69 205 LEU A N 1
ATOM 1573 C CA . LEU A 1 205 ? -7.048 -1.032 -22.097 1.00 85.69 205 LEU A CA 1
ATOM 1574 C C . LEU A 1 205 ? -8.520 -0.935 -21.671 1.00 85.69 205 LEU A C 1
ATOM 1576 O O . LEU A 1 205 ? -8.796 -0.977 -20.467 1.00 85.69 205 LEU A O 1
ATOM 1580 N N . PRO A 1 206 ? -9.469 -0.756 -22.606 1.00 78.12 206 PRO A N 1
ATOM 1581 C CA . PRO A 1 206 ? -10.883 -0.828 -22.276 1.00 78.12 206 PRO A CA 1
ATOM 1582 C C . PRO A 1 206 ? -11.218 -2.225 -21.749 1.00 78.12 206 PRO A C 1
ATOM 1584 O O . PRO A 1 206 ? -10.805 -3.234 -22.315 1.00 78.12 206 PRO A O 1
ATOM 1587 N N . THR A 1 207 ? -11.963 -2.272 -20.650 1.00 69.31 207 THR A N 1
ATOM 1588 C CA . THR A 1 207 ? -12.513 -3.506 -20.089 1.00 69.31 207 THR A CA 1
ATOM 1589 C C . THR A 1 207 ? -14.020 -3.343 -19.945 1.00 69.31 207 THR A C 1
ATOM 1591 O O . THR A 1 207 ? -14.496 -2.284 -19.527 1.00 69.31 207 THR A O 1
ATOM 1594 N N . ASP A 1 208 ? -14.779 -4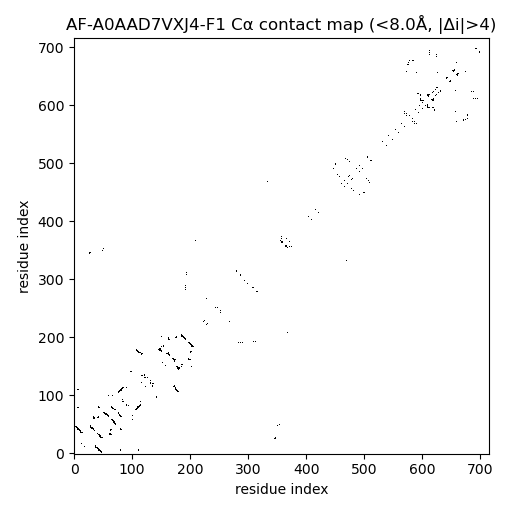.398 -20.239 1.00 57.88 208 ASP A N 1
ATOM 1595 C CA . ASP A 1 208 ? -16.245 -4.426 -20.087 1.00 57.88 208 ASP A CA 1
ATOM 1596 C C . ASP A 1 208 ? -16.685 -4.633 -18.625 1.00 57.88 208 ASP A C 1
ATOM 1598 O O . ASP A 1 208 ? -17.777 -5.109 -18.320 1.00 57.88 208 ASP A O 1
ATOM 1602 N N . GLY A 1 209 ? -15.807 -4.282 -17.686 1.00 53.66 209 GLY A N 1
ATOM 1603 C CA . GLY A 1 209 ? -15.986 -4.551 -16.274 1.00 53.66 209 GLY A CA 1
ATOM 1604 C C . GLY A 1 209 ? -16.932 -3.631 -15.526 1.00 53.66 209 GLY A C 1
ATOM 1605 O O . GLY A 1 209 ? -17.177 -2.496 -15.945 1.00 53.66 209 GLY A O 1
ATOM 1606 N N . PRO A 1 210 ? -17.428 -4.074 -14.351 1.00 48.66 210 PRO A N 1
ATOM 1607 C CA . PRO A 1 210 ? -18.220 -3.227 -13.489 1.00 48.66 210 PRO A CA 1
ATOM 1608 C C . PRO A 1 210 ? -17.371 -2.024 -13.081 1.00 48.66 210 PRO A C 1
ATOM 1610 O O . PRO A 1 210 ? -16.290 -2.145 -12.500 1.00 48.66 210 PRO A O 1
ATOM 1613 N N . LYS A 1 211 ? -17.876 -0.831 -13.394 1.00 48.00 211 LYS A N 1
ATOM 1614 C CA . LYS A 1 211 ? -17.249 0.426 -12.992 1.00 48.00 211 LYS A CA 1
ATOM 1615 C C . LYS A 1 211 ? -17.471 0.620 -11.498 1.00 48.00 211 LYS A C 1
ATOM 1617 O O . LYS A 1 211 ? -18.573 0.939 -11.056 1.00 48.00 211 LYS A O 1
ATOM 1622 N N . TRP A 1 212 ? -16.417 0.441 -10.711 1.00 50.22 212 TRP A N 1
ATOM 1623 C CA . TRP A 1 212 ? -16.460 0.707 -9.278 1.00 50.22 212 TRP A CA 1
ATOM 1624 C C . TRP A 1 212 ? -16.514 2.218 -9.028 1.00 50.22 212 TRP A C 1
ATOM 1626 O O . TRP A 1 212 ? -15.670 2.980 -9.503 1.00 50.22 212 TRP A O 1
ATOM 1636 N N . GLY A 1 213 ? -17.521 2.664 -8.273 1.00 50.03 213 GLY A N 1
ATOM 1637 C CA . GLY A 1 213 ? -17.623 4.053 -7.831 1.00 50.03 213 GLY A CA 1
ATOM 1638 C C . GLY A 1 213 ? -16.493 4.448 -6.873 1.00 50.03 213 GLY A C 1
ATOM 1639 O O . GLY A 1 213 ? -15.690 3.630 -6.432 1.00 50.03 213 GLY A O 1
ATOM 1640 N N . SER A 1 214 ? -16.463 5.718 -6.467 1.00 50.00 214 SER A N 1
ATOM 1641 C CA . SER A 1 214 ? -15.417 6.288 -5.594 1.00 50.00 214 SER A CA 1
ATOM 1642 C C . SER A 1 214 ? -15.360 5.719 -4.159 1.00 50.00 214 SER A C 1
ATOM 1644 O O . SER A 1 214 ? -14.527 6.155 -3.357 1.00 50.00 214 SER A O 1
ATOM 1646 N N . GLY A 1 215 ? -16.206 4.731 -3.845 1.00 52.53 215 GLY A N 1
ATOM 1647 C CA . GLY A 1 215 ? -16.342 4.098 -2.538 1.00 52.53 215 GLY A CA 1
ATOM 1648 C C . GLY A 1 215 ? -16.962 5.015 -1.481 1.00 52.53 215 GLY A C 1
ATOM 1649 O O . GLY A 1 215 ? -17.299 6.174 -1.727 1.00 52.53 215 GLY A O 1
ATOM 1650 N N . PHE A 1 216 ? -17.101 4.503 -0.257 1.00 52.97 216 PHE A N 1
ATOM 1651 C CA . PHE A 1 216 ? -17.525 5.326 0.874 1.00 52.97 216 PHE A CA 1
ATOM 1652 C C . PHE A 1 216 ? -16.423 6.314 1.262 1.00 52.97 216 PHE A C 1
ATOM 1654 O O . PHE A 1 216 ? -15.266 5.933 1.469 1.00 52.97 216 PHE A O 1
ATOM 1661 N N . TRP A 1 217 ? -16.787 7.588 1.421 1.00 64.94 217 TRP A N 1
ATOM 1662 C CA . TRP A 1 217 ? -15.849 8.593 1.908 1.00 64.94 217 TRP A CA 1
ATOM 1663 C C . TRP A 1 217 ? -15.398 8.254 3.333 1.00 64.94 217 TRP A C 1
ATOM 1665 O O . TRP A 1 217 ? -16.212 8.099 4.242 1.00 64.94 217 TRP A O 1
ATOM 1675 N N . ARG A 1 218 ? -14.080 8.179 3.529 1.00 60.44 218 ARG A N 1
ATOM 1676 C CA . ARG A 1 218 ? -13.444 8.011 4.839 1.00 60.44 218 ARG A CA 1
ATOM 1677 C C . ARG A 1 218 ? -12.605 9.242 5.160 1.00 60.44 218 ARG A C 1
ATOM 1679 O O . ARG A 1 218 ? -11.867 9.739 4.303 1.00 60.44 218 ARG A O 1
ATOM 1686 N N . LEU A 1 219 ? -12.712 9.718 6.398 1.00 69.19 219 LEU A N 1
ATOM 1687 C CA . LEU A 1 219 ? -11.913 10.833 6.893 1.00 69.19 219 LEU A CA 1
ATOM 1688 C C . LEU A 1 219 ? -10.431 10.437 6.947 1.00 69.19 219 LEU A C 1
ATOM 1690 O O . LEU A 1 219 ? -10.074 9.445 7.577 1.00 69.19 219 LEU A O 1
ATOM 1694 N N . ASN A 1 220 ? -9.572 11.241 6.317 1.00 68.56 220 ASN A N 1
ATOM 1695 C CA . ASN A 1 220 ? -8.131 11.163 6.529 1.00 68.56 220 ASN A CA 1
ATOM 1696 C C . ASN A 1 220 ? -7.805 11.768 7.902 1.00 68.56 220 ASN A C 1
ATOM 1698 O O . ASN A 1 220 ? -7.896 12.984 8.070 1.00 68.56 220 ASN A O 1
ATOM 1702 N N . THR A 1 221 ? -7.433 10.929 8.867 1.00 69.38 221 THR A N 1
ATOM 1703 C CA . THR A 1 221 ? -7.179 11.350 10.251 1.00 69.38 221 THR A CA 1
ATOM 1704 C C . THR A 1 221 ? -5.955 12.245 10.404 1.00 69.38 221 THR A C 1
ATOM 1706 O O . THR A 1 221 ? -5.925 13.011 11.357 1.00 69.38 221 THR A O 1
ATOM 1709 N N . LEU A 1 222 ? -5.008 12.260 9.455 1.00 67.00 222 LEU A N 1
ATOM 1710 C CA . LEU A 1 222 ? -3.892 13.220 9.502 1.00 67.00 222 LEU A CA 1
ATOM 1711 C C . LEU A 1 222 ? -4.355 14.673 9.406 1.00 67.00 222 LEU A C 1
ATOM 1713 O O . LEU A 1 222 ? -3.696 15.573 9.913 1.00 67.00 222 LEU A O 1
ATOM 1717 N N . LEU A 1 223 ? -5.507 14.918 8.775 1.00 78.00 223 LEU A N 1
ATOM 1718 C CA . LEU A 1 223 ? -6.052 16.271 8.717 1.00 78.00 223 LEU A CA 1
ATOM 1719 C C . LEU A 1 223 ? -6.366 16.805 10.118 1.00 78.00 223 LEU A C 1
ATOM 1721 O O . LEU A 1 223 ? -6.362 18.013 10.289 1.00 78.00 223 LEU A O 1
ATOM 1725 N N . LEU A 1 224 ? -6.589 15.934 11.109 1.00 81.25 224 LEU A N 1
ATOM 1726 C CA . LEU A 1 224 ? -6.864 16.326 12.493 1.00 81.25 224 LEU A CA 1
ATOM 1727 C C . LEU A 1 224 ? -5.637 16.927 13.197 1.00 81.25 224 LEU A C 1
ATOM 1729 O O . LEU A 1 224 ? -5.795 17.674 14.162 1.00 81.25 224 LEU A O 1
ATOM 1733 N N . GLU A 1 225 ? -4.428 16.622 12.723 1.00 77.81 225 GLU A N 1
ATOM 1734 C CA . GLU A 1 225 ? -3.183 17.141 13.298 1.00 77.81 225 GLU A CA 1
ATOM 1735 C C . GLU A 1 225 ? -2.848 18.545 12.796 1.00 77.81 225 GLU A C 1
ATOM 1737 O O . GLU A 1 225 ? -2.185 19.299 13.506 1.00 77.81 225 GLU A O 1
ATOM 1742 N N . ALA A 1 226 ? -3.350 18.926 11.618 1.00 81.62 226 ALA A N 1
ATOM 1743 C CA . ALA A 1 226 ? -3.094 20.231 11.029 1.00 81.62 226 ALA A CA 1
ATOM 1744 C C . ALA A 1 226 ? -3.715 21.354 11.875 1.00 81.62 226 ALA A C 1
ATOM 1746 O O . ALA A 1 226 ? -4.923 21.372 12.119 1.00 81.62 226 ALA A O 1
ATOM 1747 N N . ASP A 1 227 ? -2.921 22.354 12.255 1.00 88.50 227 ASP A N 1
ATOM 1748 C CA . ASP A 1 227 ? -3.408 23.460 13.092 1.00 88.50 227 ASP A CA 1
ATOM 1749 C C . ASP A 1 227 ? -4.507 24.273 12.404 1.00 88.50 227 ASP A C 1
ATOM 1751 O O . ASP A 1 227 ? -5.482 24.672 13.041 1.00 88.50 227 ASP A O 1
ATOM 1755 N N . ALA A 1 228 ? -4.431 24.406 11.077 1.00 88.81 228 ALA A N 1
ATOM 1756 C CA . ALA A 1 228 ? -5.499 24.993 10.272 1.00 88.81 228 ALA A CA 1
ATOM 1757 C C . ALA A 1 228 ? -6.828 24.223 10.407 1.00 88.81 228 ALA A C 1
ATOM 1759 O O . ALA A 1 228 ? -7.893 24.839 10.461 1.00 88.81 228 ALA A O 1
ATOM 1760 N N . PHE A 1 229 ? -6.784 22.888 10.496 1.00 92.06 229 PHE A N 1
ATOM 1761 C CA . PHE A 1 229 ? -7.980 22.082 10.741 1.00 92.06 229 PHE A CA 1
ATOM 1762 C C . PHE A 1 229 ? -8.487 22.291 12.163 1.00 92.06 229 PHE A C 1
ATOM 1764 O O . PHE A 1 229 ? -9.672 22.560 12.342 1.00 92.06 229 PHE A O 1
ATOM 1771 N N . LYS A 1 230 ? -7.606 22.204 13.170 1.00 93.12 230 LYS A N 1
ATOM 1772 C CA . LYS A 1 230 ? -7.975 22.385 14.583 1.00 93.12 230 LYS A CA 1
ATOM 1773 C C . LYS A 1 230 ? -8.636 23.742 14.809 1.00 93.12 230 LYS A C 1
ATOM 1775 O O . LYS A 1 230 ? -9.699 23.802 15.425 1.00 93.12 230 LYS A O 1
ATOM 1780 N N . ALA A 1 231 ? -8.058 24.816 14.273 1.00 94.31 231 ALA A N 1
ATOM 1781 C CA . ALA A 1 231 ? -8.598 26.167 14.380 1.00 94.31 231 ALA A CA 1
ATOM 1782 C C . ALA A 1 231 ? -9.978 26.281 13.712 1.00 94.31 231 ALA A C 1
ATOM 1784 O O . ALA A 1 231 ? -10.947 26.714 14.344 1.00 94.31 231 ALA A O 1
ATOM 1785 N N . ALA A 1 232 ? -10.098 25.821 12.462 1.00 94.56 232 ALA A N 1
ATOM 1786 C CA . ALA A 1 232 ? -11.346 25.894 11.708 1.00 94.56 232 ALA A CA 1
ATOM 1787 C C . ALA A 1 232 ? -12.459 25.019 12.318 1.00 94.56 232 ALA A C 1
ATOM 1789 O O . ALA A 1 232 ? -13.597 25.472 12.452 1.00 94.56 232 ALA A O 1
ATOM 1790 N N . PHE A 1 233 ? -12.138 23.797 12.753 1.00 95.69 233 PHE A N 1
ATOM 1791 C CA . PHE A 1 233 ? -13.093 22.906 13.410 1.00 95.69 233 PHE A CA 1
ATOM 1792 C C . PHE A 1 233 ? -13.517 23.443 14.778 1.00 95.69 233 PHE A C 1
ATOM 1794 O O . PHE A 1 233 ? -14.692 23.371 15.122 1.00 95.69 233 PHE A O 1
ATOM 1801 N N . THR A 1 234 ? -12.597 24.031 15.548 1.00 95.81 234 THR A N 1
ATOM 1802 C CA . THR A 1 234 ? -12.925 24.653 16.841 1.00 95.81 234 THR A CA 1
ATOM 1803 C C . THR A 1 234 ? -13.907 25.810 16.662 1.00 95.81 234 THR A C 1
ATOM 1805 O O . THR A 1 234 ? -14.863 25.929 17.430 1.00 95.81 234 THR A O 1
ATOM 1808 N N . SER A 1 235 ? -13.714 26.637 15.630 1.00 95.50 235 SER A N 1
ATOM 1809 C CA . SER A 1 235 ? -14.653 27.709 15.280 1.00 95.50 235 SER A CA 1
ATOM 1810 C C . SER A 1 235 ? -16.037 27.154 14.914 1.00 95.50 235 SER A C 1
ATOM 1812 O O . SER A 1 235 ? -17.046 27.560 15.497 1.00 95.50 235 SER A O 1
ATOM 1814 N N . LEU A 1 236 ? -16.083 26.138 14.041 1.00 95.44 236 LEU A N 1
ATOM 1815 C CA . LEU A 1 236 ? -17.324 25.446 13.689 1.00 95.44 236 LEU A CA 1
ATOM 1816 C C . LEU A 1 236 ? -18.021 24.865 14.922 1.00 95.44 236 LEU A C 1
ATOM 1818 O O . LEU A 1 236 ? -19.219 25.058 15.097 1.00 95.44 236 LEU A O 1
ATOM 1822 N N . TYR A 1 237 ? -17.288 24.160 15.782 1.00 95.12 237 TYR A N 1
ATOM 1823 C CA . TYR A 1 237 ? -17.844 23.532 16.975 1.00 95.12 237 TYR A CA 1
ATOM 1824 C C . TYR A 1 237 ? -18.469 24.566 17.915 1.00 95.12 237 TYR A C 1
ATOM 1826 O O . TYR A 1 237 ? -19.577 24.351 18.404 1.00 95.12 237 TYR A O 1
ATOM 1834 N N . ARG A 1 238 ? -17.809 25.715 18.125 1.00 95.25 238 ARG A N 1
ATOM 1835 C CA . ARG A 1 238 ? -18.364 26.816 18.928 1.00 95.25 238 ARG A CA 1
ATOM 1836 C C . ARG A 1 238 ? -19.682 27.328 18.348 1.00 95.25 238 ARG A C 1
ATOM 1838 O O . ARG A 1 238 ? -20.633 27.470 19.107 1.00 95.25 238 ARG A O 1
ATOM 1845 N N . SER A 1 239 ? -19.757 27.520 17.031 1.00 93.56 239 SER A N 1
ATOM 1846 C CA . SER A 1 239 ? -20.994 27.911 16.336 1.00 93.56 239 SER A CA 1
ATOM 1847 C C . SER A 1 239 ? -22.086 26.836 16.429 1.00 93.56 239 SER A C 1
ATOM 1849 O O . SER A 1 239 ? -23.243 27.133 16.702 1.00 93.56 239 SER A O 1
ATOM 1851 N N . VAL A 1 240 ? -21.741 25.556 16.274 1.00 92.88 240 VAL A N 1
ATOM 1852 C CA . VAL A 1 240 ? -22.710 24.456 16.400 1.00 92.88 240 VAL A CA 1
ATOM 1853 C C . VAL A 1 240 ? -23.248 24.332 17.825 1.00 92.88 240 VAL A C 1
ATOM 1855 O O . VAL A 1 240 ? -24.421 24.011 18.020 1.00 92.88 240 VAL A O 1
ATOM 1858 N N . ARG A 1 241 ? -22.416 24.638 18.824 1.00 93.12 241 ARG A N 1
ATOM 1859 C CA . ARG A 1 241 ? -22.796 24.613 20.237 1.00 93.12 241 ARG A CA 1
ATOM 1860 C C . ARG A 1 241 ? -23.808 25.701 20.601 1.00 93.12 241 ARG A C 1
ATOM 1862 O O . ARG A 1 241 ? -24.677 25.426 21.421 1.00 93.12 241 ARG A O 1
ATOM 1869 N N . THR A 1 242 ? -23.731 26.901 20.016 1.00 92.56 242 THR A N 1
ATOM 1870 C CA . THR A 1 242 ? -24.692 27.984 20.320 1.00 92.56 242 THR A CA 1
ATOM 1871 C C . THR A 1 242 ? -26.100 27.681 19.815 1.00 92.56 242 THR A C 1
ATOM 1873 O O . THR A 1 242 ? -27.064 28.163 20.389 1.00 92.56 242 THR A O 1
ATOM 1876 N N . MET A 1 243 ? -26.235 26.821 18.803 1.00 88.88 243 MET A N 1
ATOM 1877 C CA . MET A 1 243 ? -27.533 26.392 18.273 1.00 88.88 243 MET A CA 1
ATOM 1878 C C . MET A 1 243 ? -28.204 25.287 19.101 1.00 88.88 243 MET A C 1
ATOM 1880 O O . MET A 1 243 ? -29.276 24.828 18.726 1.00 88.88 243 MET A O 1
ATOM 1884 N N . LYS A 1 244 ? -27.603 24.825 20.207 1.00 89.31 244 LYS A N 1
ATOM 1885 C CA . LYS A 1 244 ? -28.138 23.703 21.000 1.00 89.31 244 LYS A CA 1
ATOM 1886 C C . LYS A 1 244 ? -29.549 23.965 21.542 1.00 89.31 244 LYS A C 1
ATOM 1888 O O . LYS A 1 244 ? -30.331 23.029 21.621 1.00 89.31 244 LYS A O 1
ATOM 1893 N N . SER A 1 245 ? -29.873 25.213 21.876 1.00 88.56 245 SER A N 1
ATOM 1894 C CA . SER A 1 245 ? -31.199 25.615 22.365 1.00 88.56 245 SER A CA 1
ATOM 1895 C C . SER A 1 245 ? -32.285 25.658 21.283 1.00 88.56 245 SER A C 1
ATOM 1897 O O . SER A 1 245 ? -33.448 25.827 21.620 1.00 88.56 245 SER A O 1
ATOM 1899 N N . MET A 1 246 ? -31.926 25.522 20.002 1.00 88.25 246 MET A N 1
ATOM 1900 C CA . MET A 1 246 ? -32.866 25.583 18.873 1.00 88.25 246 MET A CA 1
ATOM 1901 C C . MET A 1 246 ? -33.483 24.221 18.516 1.00 88.25 246 MET A C 1
ATOM 1903 O O . MET A 1 246 ? -34.287 24.152 17.595 1.00 88.25 246 MET A O 1
ATOM 1907 N N . TYR A 1 247 ? -33.076 23.141 19.188 1.00 87.00 247 TYR A N 1
ATOM 1908 C CA . TYR A 1 247 ? -33.544 21.777 18.920 1.00 87.00 247 TYR A CA 1
ATOM 1909 C C . TYR A 1 247 ? -34.375 21.265 20.090 1.00 87.00 247 TYR A C 1
ATOM 1911 O O . TYR A 1 247 ? -34.113 21.624 21.239 1.00 87.00 247 TYR A O 1
ATOM 1919 N N . VAL A 1 248 ? -35.327 20.377 19.799 1.00 83.25 248 VAL A N 1
ATOM 1920 C CA . VAL A 1 248 ? -36.242 19.810 20.800 1.00 83.25 248 VAL A CA 1
ATOM 1921 C C . VAL A 1 248 ? -35.478 18.950 21.806 1.00 83.25 248 VAL A C 1
ATOM 1923 O O . VAL A 1 248 ? -35.786 18.941 22.996 1.00 83.25 248 VAL A O 1
ATOM 1926 N N . SER A 1 249 ? -34.432 18.252 21.351 1.00 85.69 249 SER A N 1
ATOM 1927 C CA . SER A 1 249 ? -33.595 17.420 22.214 1.00 85.69 249 SER A CA 1
ATOM 1928 C C . SER A 1 249 ? -32.101 17.530 21.909 1.00 85.69 249 SER A C 1
ATOM 1930 O O . SER A 1 249 ? -31.662 17.870 20.808 1.00 85.69 249 SER A O 1
ATOM 1932 N N . VAL A 1 250 ? -31.282 17.159 22.899 1.00 80.69 250 VAL A N 1
ATOM 1933 C CA . VAL A 1 250 ? -29.821 17.054 22.741 1.00 80.69 250 VAL A CA 1
ATOM 1934 C C . VAL A 1 250 ? -29.442 15.994 21.703 1.00 80.69 250 VAL A C 1
ATOM 1936 O O . VAL A 1 250 ? -28.424 16.144 21.030 1.00 80.69 250 VAL A O 1
ATOM 1939 N N . VAL A 1 251 ? -30.246 14.937 21.567 1.00 80.06 251 VAL A N 1
ATOM 1940 C CA . VAL A 1 251 ? -30.015 13.863 20.593 1.00 80.06 251 VAL A CA 1
ATOM 1941 C C . VAL A 1 251 ? -30.210 14.392 19.177 1.00 80.06 251 VAL A C 1
ATOM 1943 O O . VAL A 1 251 ? -29.322 14.241 18.341 1.00 80.06 251 VAL A O 1
ATOM 1946 N N . GLU A 1 252 ? -31.314 15.093 18.935 1.00 80.12 252 GLU A N 1
ATOM 1947 C CA . GLU A 1 252 ? -31.615 15.711 17.642 1.00 80.12 252 GLU A CA 1
ATOM 1948 C C . GLU A 1 252 ? -30.554 16.752 17.250 1.00 80.12 252 GLU A C 1
ATOM 1950 O O . GLU A 1 252 ? -30.011 16.716 16.142 1.00 80.12 252 GLU A O 1
ATOM 1955 N N . TRP A 1 253 ? -30.157 17.610 18.199 1.00 92.81 253 TRP A N 1
ATOM 1956 C CA . TRP A 1 253 ? -29.035 18.531 18.005 1.00 92.81 253 TRP A CA 1
ATOM 1957 C C . TRP A 1 253 ? -27.746 17.792 17.628 1.00 92.81 253 TRP A C 1
ATOM 1959 O O . TRP A 1 253 ? -27.012 18.236 16.743 1.00 92.81 253 TRP A O 1
ATOM 1969 N N . TRP A 1 254 ? -27.444 16.672 18.291 1.00 90.25 254 TRP A N 1
ATOM 1970 C CA . TRP A 1 254 ? -26.222 15.912 18.042 1.00 90.25 254 TRP A CA 1
ATOM 1971 C C . TRP A 1 254 ? -26.211 15.252 16.657 1.00 90.25 254 TRP A C 1
ATOM 1973 O O . TRP A 1 254 ? -25.173 15.258 15.989 1.00 90.25 254 TRP A O 1
ATOM 1983 N N . GLU A 1 255 ? -27.348 14.742 16.179 1.00 87.12 255 GLU A N 1
ATOM 1984 C CA . GLU A 1 255 ? -27.477 14.227 14.809 1.00 87.12 255 GLU A CA 1
ATOM 1985 C C . GLU A 1 255 ? -27.256 15.329 13.762 1.00 87.12 255 GLU A C 1
ATOM 1987 O O . GLU A 1 255 ? -26.453 15.167 12.831 1.00 87.12 255 GLU A O 1
ATOM 1992 N N . ALA A 1 256 ? -27.864 16.502 13.963 1.00 84.25 256 ALA A N 1
ATOM 1993 C CA . ALA A 1 256 ? -27.649 17.667 13.107 1.00 84.25 256 ALA A CA 1
ATOM 1994 C C . ALA A 1 256 ? -26.186 18.161 13.151 1.00 84.25 256 ALA A C 1
ATOM 1996 O O . ALA A 1 256 ? -25.591 18.502 12.119 1.00 84.25 256 ALA A O 1
ATOM 1997 N N . ALA A 1 257 ? -25.563 18.152 14.333 1.00 89.75 257 ALA A N 1
ATOM 1998 C CA . ALA A 1 257 ? -24.160 18.507 14.529 1.00 89.75 257 ALA A CA 1
ATOM 1999 C C . ALA A 1 257 ? -23.221 17.555 13.774 1.00 89.75 257 ALA A C 1
ATOM 2001 O O . ALA A 1 257 ? -22.351 18.019 13.031 1.00 89.75 257 ALA A O 1
ATOM 2002 N N . LYS A 1 258 ? -23.428 16.233 13.883 1.00 87.81 258 LYS A N 1
ATOM 2003 C CA . LYS A 1 258 ? -22.658 15.220 13.140 1.00 87.81 258 LYS A CA 1
ATOM 2004 C C . LYS A 1 258 ? -22.728 15.443 11.632 1.00 87.81 258 LYS A C 1
ATOM 2006 O O . LYS A 1 258 ? -21.695 15.371 10.962 1.00 87.81 258 LYS A O 1
ATOM 2011 N N . CYS A 1 259 ? -23.904 15.776 11.099 1.00 88.81 259 CYS A N 1
ATOM 2012 C CA . CYS A 1 259 ? -24.063 16.088 9.679 1.00 88.81 259 CYS A CA 1
ATOM 2013 C C . CYS A 1 259 ? -23.204 17.291 9.258 1.00 88.81 259 CYS A C 1
ATOM 2015 O O . CYS A 1 259 ? -22.470 17.223 8.265 1.00 88.81 259 CYS A O 1
ATOM 2017 N N . ARG A 1 260 ? -23.213 18.373 10.047 1.00 92.12 260 ARG A N 1
ATOM 2018 C CA . ARG A 1 260 ? -22.382 19.565 9.799 1.00 92.12 260 ARG A CA 1
ATOM 2019 C C . ARG A 1 260 ? -20.887 19.269 9.915 1.00 92.12 260 ARG A C 1
ATOM 2021 O O . ARG A 1 260 ? -20.118 19.709 9.059 1.00 92.12 260 ARG A O 1
ATOM 2028 N N . PHE A 1 261 ? -20.471 18.476 10.903 1.00 93.75 261 PHE A N 1
ATOM 2029 C CA . PHE A 1 261 ? -19.080 18.035 11.042 1.00 93.75 261 PHE A CA 1
ATOM 2030 C C . PHE A 1 261 ? -18.635 17.205 9.837 1.00 93.75 261 PHE A C 1
ATOM 2032 O O . PHE A 1 261 ? -17.563 17.447 9.286 1.00 93.75 261 PHE A O 1
ATOM 2039 N N . ALA A 1 262 ? -19.474 16.284 9.358 1.00 87.00 262 ALA A N 1
ATOM 2040 C CA . ALA A 1 262 ? -19.177 15.490 8.171 1.00 87.00 262 ALA A CA 1
ATOM 2041 C C . ALA A 1 262 ? -19.031 16.363 6.911 1.00 87.00 262 ALA A C 1
ATOM 2043 O O . ALA A 1 262 ? -18.112 16.154 6.117 1.00 87.00 262 ALA A O 1
ATOM 2044 N N . ILE A 1 263 ? -19.900 17.365 6.719 1.00 91.44 263 ILE A N 1
ATOM 2045 C CA . ILE A 1 263 ? -19.790 18.332 5.611 1.00 91.44 263 ILE A CA 1
ATOM 2046 C C . ILE A 1 263 ? -18.483 19.122 5.708 1.00 91.44 263 ILE A C 1
ATOM 2048 O O . ILE A 1 263 ? -17.754 19.215 4.718 1.00 91.44 263 ILE A O 1
ATOM 2052 N N . PHE A 1 264 ? -18.162 19.651 6.889 1.00 94.06 264 PHE A N 1
ATOM 2053 C CA . PHE A 1 264 ? -16.921 20.383 7.121 1.00 94.06 264 PHE A CA 1
ATOM 2054 C C . PHE A 1 264 ? -15.696 19.527 6.807 1.00 94.06 264 PHE A C 1
ATOM 2056 O O . PHE A 1 264 ? -14.857 19.928 6.003 1.00 94.06 264 PHE A O 1
ATOM 2063 N N . CYS A 1 265 ? -15.621 18.321 7.371 1.00 91.12 265 CYS A N 1
ATOM 2064 C CA . CYS A 1 265 ? -14.497 17.419 7.168 1.00 91.12 265 CYS A CA 1
ATOM 2065 C C . CYS A 1 265 ? -14.327 17.044 5.689 1.00 91.12 265 CYS A C 1
ATOM 2067 O O . CYS A 1 265 ? -13.204 17.030 5.183 1.00 91.12 265 CYS A O 1
ATOM 2069 N N . ARG A 1 266 ? -15.431 16.800 4.966 1.00 88.00 266 ARG A N 1
ATOM 2070 C CA . ARG A 1 266 ? -15.411 16.560 3.513 1.00 88.00 266 ARG A CA 1
ATOM 2071 C C . ARG A 1 266 ? -14.881 17.766 2.742 1.00 88.00 266 ARG A C 1
ATOM 2073 O O . ARG A 1 266 ? -14.011 17.593 1.891 1.00 88.00 266 ARG A O 1
ATOM 2080 N N . ARG A 1 267 ? -15.358 18.976 3.051 1.00 91.50 267 ARG A N 1
ATOM 2081 C CA . ARG A 1 267 ? -14.919 20.221 2.398 1.00 91.50 267 ARG A CA 1
ATOM 2082 C C . ARG A 1 267 ? -13.453 20.525 2.677 1.00 91.50 267 ARG A C 1
ATOM 2084 O O . ARG A 1 267 ? -12.711 20.796 1.738 1.00 91.50 267 ARG A O 1
ATOM 2091 N N . PHE A 1 268 ? -13.021 20.425 3.931 1.00 90.56 268 PHE A N 1
ATOM 2092 C CA . PHE A 1 268 ? -11.629 20.642 4.310 1.00 90.56 268 PHE A CA 1
ATOM 2093 C C . PHE A 1 268 ? -10.712 19.641 3.600 1.00 90.56 268 PHE A C 1
ATOM 2095 O O . PHE A 1 268 ? -9.744 20.040 2.956 1.00 90.56 268 PHE A O 1
ATOM 2102 N N . ALA A 1 269 ? -11.065 18.350 3.624 1.00 84.25 269 ALA A N 1
ATOM 2103 C CA . ALA A 1 269 ? -10.319 17.312 2.918 1.00 84.25 269 ALA A CA 1
ATOM 2104 C C . ALA A 1 269 ? -10.282 17.551 1.401 1.00 84.25 269 ALA A C 1
ATOM 2106 O O . ALA A 1 269 ? -9.244 17.350 0.776 1.00 84.25 269 ALA A O 1
ATOM 2107 N N . ALA A 1 270 ? -11.388 17.991 0.795 1.00 85.56 270 ALA A N 1
ATOM 2108 C CA . ALA A 1 270 ? -11.441 18.316 -0.626 1.00 85.56 270 ALA A CA 1
ATOM 2109 C C . ALA A 1 270 ? -10.562 19.526 -0.973 1.00 85.56 270 ALA A C 1
ATOM 2111 O O . ALA A 1 270 ? -9.874 19.509 -1.989 1.00 85.56 270 ALA A O 1
ATOM 2112 N N . THR A 1 271 ? -10.549 20.566 -0.141 1.00 87.62 271 THR A N 1
ATOM 2113 C CA . THR A 1 271 ? -9.695 21.746 -0.335 1.00 87.62 271 THR A CA 1
ATOM 2114 C C . THR A 1 271 ? -8.217 21.409 -0.156 1.00 87.62 271 THR A C 1
ATOM 2116 O O . THR A 1 271 ? -7.422 21.769 -1.020 1.00 87.62 271 THR A O 1
ATOM 2119 N N . ALA A 1 272 ? -7.856 20.645 0.879 1.00 81.75 272 ALA A N 1
ATOM 2120 C CA . ALA A 1 272 ? -6.494 20.144 1.063 1.00 81.75 272 ALA A CA 1
ATOM 2121 C C . ALA A 1 272 ? -6.043 19.304 -0.146 1.00 81.75 272 ALA A C 1
ATOM 2123 O O . ALA A 1 272 ? -5.024 19.596 -0.759 1.00 81.75 272 ALA A O 1
ATOM 2124 N N . ARG A 1 273 ? -6.874 18.348 -0.595 1.00 79.31 273 ARG A N 1
ATOM 2125 C CA . ARG A 1 273 ? -6.598 17.544 -1.800 1.00 79.31 273 ARG A CA 1
ATOM 2126 C C . ARG A 1 273 ? -6.467 18.385 -3.066 1.00 79.31 273 ARG A C 1
ATOM 2128 O O . ARG A 1 273 ? -5.652 18.046 -3.916 1.00 79.31 273 ARG A O 1
ATOM 2135 N N . ARG A 1 274 ? -7.283 19.432 -3.233 1.00 83.38 274 ARG A N 1
ATOM 2136 C CA . ARG A 1 274 ? -7.191 20.346 -4.383 1.00 83.38 274 ARG A CA 1
ATOM 2137 C C . ARG A 1 274 ? -5.878 21.117 -4.364 1.00 83.38 274 ARG A C 1
ATOM 2139 O O . ARG A 1 274 ? -5.226 21.177 -5.398 1.00 83.38 274 ARG A O 1
ATOM 2146 N N . ARG A 1 275 ? -5.468 21.636 -3.204 1.00 80.44 275 ARG A N 1
ATOM 2147 C CA . ARG A 1 275 ? -4.188 22.334 -3.035 1.00 80.44 275 ARG A CA 1
ATOM 2148 C C . ARG A 1 275 ? -3.003 21.413 -3.339 1.00 80.44 275 ARG A C 1
ATOM 2150 O O . ARG A 1 275 ? -2.152 21.781 -4.142 1.00 80.44 275 ARG A O 1
ATOM 2157 N N . ASP A 1 276 ? -3.015 20.196 -2.797 1.00 73.69 276 ASP A N 1
ATOM 2158 C CA . ASP A 1 276 ? -1.979 19.188 -3.060 1.00 73.69 276 ASP A CA 1
ATOM 2159 C C . ASP A 1 276 ? -1.933 18.785 -4.543 1.00 73.69 276 ASP A C 1
ATOM 2161 O O . ASP A 1 276 ? -0.864 18.688 -5.144 1.00 73.69 276 ASP A O 1
ATOM 2165 N N . ARG A 1 277 ? -3.100 18.565 -5.168 1.00 79.75 277 ARG A N 1
ATOM 2166 C CA . ARG A 1 277 ? -3.188 18.223 -6.597 1.00 79.75 277 ARG A CA 1
ATOM 2167 C C . ARG A 1 277 ? -2.754 19.369 -7.498 1.00 79.75 277 ARG A C 1
ATOM 2169 O O . ARG A 1 277 ? -2.162 19.084 -8.531 1.00 79.75 277 ARG A O 1
ATOM 2176 N N . ALA A 1 278 ? -3.038 20.619 -7.143 1.00 83.69 278 ALA A N 1
ATOM 2177 C CA . A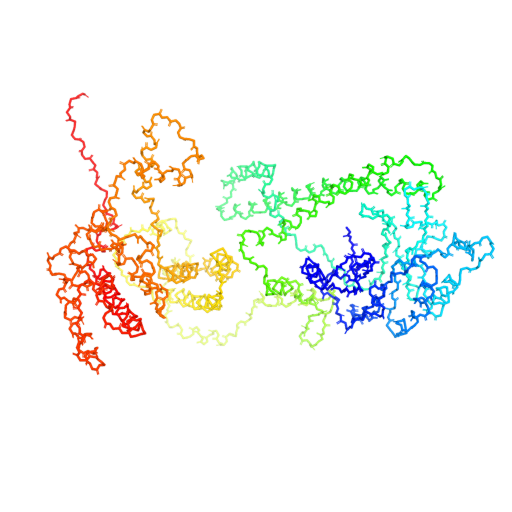LA A 1 278 ? -2.690 21.773 -7.966 1.00 83.69 278 ALA A CA 1
ATOM 2178 C C . ALA A 1 278 ? -1.172 21.882 -8.165 1.00 83.69 278 ALA A C 1
ATOM 2180 O O . ALA A 1 278 ? -0.725 22.099 -9.287 1.00 83.69 278 ALA A O 1
ATOM 2181 N N . GLY A 1 279 ? -0.384 21.649 -7.108 1.00 82.56 279 GLY A N 1
ATOM 2182 C CA . GLY A 1 279 ? 1.079 21.642 -7.196 1.00 82.56 279 GLY A CA 1
ATOM 2183 C C . GLY A 1 279 ? 1.608 20.545 -8.121 1.00 82.56 279 GLY A C 1
ATOM 2184 O O . GLY A 1 279 ? 2.390 20.830 -9.023 1.00 82.56 279 GLY A O 1
ATOM 2185 N N . VAL A 1 280 ? 1.135 19.307 -7.939 1.00 82.31 280 VAL A N 1
ATOM 2186 C CA . VAL A 1 280 ? 1.535 18.169 -8.786 1.00 82.31 280 VAL A CA 1
ATOM 2187 C C . VAL A 1 280 ? 1.119 18.403 -10.237 1.00 82.31 280 VAL A C 1
ATOM 2189 O O . VAL A 1 280 ? 1.947 18.293 -11.127 1.00 82.31 280 VAL A O 1
ATOM 2192 N N . THR A 1 281 ? -0.134 18.801 -10.471 1.00 85.00 281 THR A N 1
ATOM 2193 C CA . THR A 1 281 ? -0.665 19.046 -11.823 1.00 85.00 281 THR A CA 1
ATOM 2194 C C . THR A 1 281 ? 0.129 20.136 -12.529 1.00 85.00 281 THR A C 1
ATOM 2196 O O . THR A 1 281 ? 0.527 19.939 -13.668 1.00 85.00 281 THR A O 1
ATOM 2199 N N . LYS A 1 282 ? 0.431 21.248 -11.841 1.00 87.50 282 LYS A N 1
ATOM 2200 C CA . LYS A 1 282 ? 1.236 22.340 -12.398 1.00 87.50 282 LYS A CA 1
ATOM 2201 C C . LYS A 1 282 ? 2.570 21.825 -12.938 1.00 87.50 282 LYS A C 1
ATOM 2203 O O . LYS A 1 282 ? 2.865 22.045 -14.106 1.00 87.50 282 LYS A O 1
ATOM 2208 N N . TRP A 1 283 ? 3.351 21.131 -12.111 1.00 86.81 283 TRP A N 1
ATOM 2209 C CA . TRP A 1 283 ? 4.691 20.694 -12.510 1.00 86.81 283 TRP A CA 1
ATOM 2210 C C . TRP A 1 283 ? 4.674 19.504 -13.472 1.00 86.81 283 TRP A C 1
ATOM 2212 O O . TRP A 1 283 ? 5.502 19.464 -14.374 1.00 86.81 283 TRP A O 1
ATOM 2222 N N . THR A 1 284 ? 3.703 18.591 -13.369 1.00 82.69 284 THR A N 1
ATOM 2223 C CA . THR A 1 284 ? 3.504 17.531 -14.370 1.00 82.69 284 THR A CA 1
ATOM 2224 C C . THR A 1 284 ? 3.154 18.114 -15.741 1.00 82.69 284 THR A C 1
ATOM 2226 O O . THR A 1 284 ? 3.733 17.694 -16.740 1.00 82.69 284 THR A O 1
ATOM 2229 N N . SER A 1 285 ? 2.259 19.106 -15.810 1.00 84.19 285 SER A N 1
ATOM 2230 C CA . SER A 1 285 ? 1.915 19.786 -17.064 1.00 84.19 285 SER A CA 1
ATOM 2231 C C . SER A 1 285 ? 3.088 20.594 -17.619 1.00 84.19 285 SER A C 1
ATOM 2233 O O . SER A 1 285 ? 3.334 20.535 -18.819 1.00 84.19 285 SER A O 1
ATOM 2235 N N . SER A 1 286 ? 3.849 21.294 -16.769 1.00 86.62 286 SER A N 1
ATOM 2236 C CA . SER A 1 286 ? 5.076 21.980 -17.195 1.00 86.62 286 SER A CA 1
ATOM 2237 C C . SER A 1 286 ? 6.105 21.007 -17.771 1.00 86.62 286 SER A C 1
ATOM 2239 O O . SER A 1 286 ? 6.623 21.264 -18.850 1.00 86.62 286 SER A O 1
ATOM 2241 N N . LEU A 1 287 ? 6.360 19.873 -17.111 1.00 83.62 287 LEU A N 1
ATOM 2242 C CA . LEU A 1 287 ? 7.263 18.846 -17.638 1.00 83.62 287 LEU A CA 1
ATOM 2243 C C . LEU A 1 287 ? 6.748 18.250 -18.949 1.00 83.62 287 LEU A C 1
ATOM 2245 O O . LEU A 1 287 ? 7.528 18.088 -19.874 1.00 83.62 287 LEU A O 1
ATOM 2249 N N . SER A 1 288 ? 5.442 17.990 -19.060 1.00 81.50 288 SER A N 1
ATOM 2250 C CA . SER A 1 288 ? 4.840 17.477 -20.301 1.00 81.50 288 SER A CA 1
ATOM 2251 C C . SER A 1 288 ? 4.992 18.471 -21.460 1.00 81.50 288 SER A C 1
ATOM 2253 O O . SER A 1 288 ? 5.277 18.070 -22.583 1.00 81.50 288 SER A O 1
ATOM 2255 N N . TYR A 1 289 ? 4.850 19.773 -21.190 1.00 83.88 289 TYR A N 1
ATOM 2256 C CA . TYR A 1 289 ? 5.080 20.828 -22.179 1.00 83.88 289 TYR A CA 1
ATOM 2257 C C . TYR A 1 289 ? 6.546 20.883 -22.627 1.00 83.88 289 TYR A C 1
ATOM 2259 O O . TYR A 1 289 ? 6.815 20.802 -23.824 1.00 83.88 289 TYR A O 1
ATOM 2267 N N . LEU A 1 290 ? 7.487 20.960 -21.676 1.00 84.06 290 LEU A N 1
ATOM 2268 C CA . LEU A 1 290 ? 8.928 20.988 -21.966 1.00 84.06 290 LEU A CA 1
ATOM 2269 C C . LEU A 1 290 ? 9.369 19.733 -22.730 1.00 84.06 290 LEU A C 1
ATOM 2271 O O . LEU A 1 290 ? 10.180 19.807 -23.646 1.00 84.06 290 LEU A O 1
ATOM 2275 N N . HIS A 1 291 ? 8.787 18.585 -22.396 1.00 77.50 291 HIS A N 1
ATOM 2276 C CA . HIS A 1 291 ? 9.019 17.335 -23.100 1.00 77.50 291 HIS A CA 1
ATOM 2277 C C . HIS A 1 291 ? 8.484 17.391 -24.540 1.00 77.50 291 HIS A C 1
ATOM 2279 O O . HIS A 1 291 ? 9.177 16.979 -25.467 1.00 77.50 291 HIS A O 1
ATOM 2285 N N . GLY A 1 292 ? 7.289 17.949 -24.757 1.00 76.19 292 GLY A N 1
ATOM 2286 C CA . GLY A 1 292 ? 6.762 18.183 -26.102 1.00 76.19 292 GLY A CA 1
ATOM 2287 C C . GLY A 1 292 ? 7.681 19.072 -26.947 1.00 76.19 292 GLY A C 1
ATOM 2288 O O . GLY A 1 292 ? 7.894 18.775 -28.118 1.00 76.19 292 GLY A O 1
ATOM 2289 N N . CYS A 1 293 ? 8.259 20.121 -26.355 1.00 82.31 293 CYS A N 1
ATOM 2290 C CA . CYS A 1 293 ? 9.270 20.961 -27.006 1.00 82.31 293 CYS A CA 1
ATOM 2291 C C . CYS A 1 293 ? 10.504 20.140 -27.415 1.00 82.31 293 CYS A C 1
ATOM 2293 O O . CYS A 1 293 ? 10.884 20.147 -28.584 1.00 82.31 293 CYS A O 1
ATOM 2295 N N . LEU A 1 294 ? 11.067 19.355 -26.488 1.00 77.50 294 LEU A N 1
ATOM 2296 C CA . LEU A 1 294 ? 12.210 18.477 -26.768 1.00 77.50 294 LEU A CA 1
ATOM 2297 C C . LEU A 1 294 ? 11.921 17.470 -27.893 1.00 77.50 294 LEU A C 1
ATOM 2299 O O . LEU A 1 294 ? 12.765 17.269 -28.762 1.00 77.50 294 LEU A O 1
ATOM 2303 N N . ASN A 1 295 ? 10.728 16.865 -27.920 1.00 73.25 295 ASN A N 1
ATOM 2304 C CA . ASN A 1 295 ? 10.348 15.904 -28.967 1.00 73.25 295 ASN A CA 1
ATOM 2305 C C . ASN A 1 295 ? 10.191 16.547 -30.346 1.00 73.25 295 ASN A C 1
ATOM 2307 O O . ASN A 1 295 ? 10.402 15.879 -31.354 1.00 73.25 295 ASN A O 1
ATOM 2311 N N . ARG A 1 296 ? 9.867 17.842 -30.401 1.00 77.69 296 ARG A N 1
ATOM 2312 C CA . ARG A 1 296 ? 9.848 18.622 -31.646 1.00 77.69 296 ARG A CA 1
ATOM 2313 C C . ARG A 1 296 ? 11.230 19.158 -32.040 1.00 77.69 296 ARG A C 1
ATOM 2315 O O . ARG A 1 296 ? 11.339 19.853 -33.045 1.00 77.69 296 ARG A O 1
ATOM 2322 N N . GLY A 1 297 ? 12.275 18.845 -31.270 1.00 75.50 297 GLY A N 1
ATOM 2323 C CA . GLY A 1 297 ? 13.629 19.355 -31.488 1.00 75.50 297 GLY A CA 1
ATOM 2324 C C . GLY A 1 297 ? 13.799 20.829 -31.110 1.00 75.50 297 GLY A C 1
ATOM 2325 O O . GLY A 1 297 ? 14.754 21.467 -31.545 1.00 75.50 297 GLY A O 1
ATOM 2326 N N . GLU A 1 298 ? 12.880 21.392 -30.322 1.00 83.12 298 GLU A N 1
ATOM 2327 C CA . GLU A 1 298 ? 12.974 22.771 -29.846 1.00 83.12 298 GLU A CA 1
ATOM 2328 C C . GLU A 1 298 ? 14.019 22.892 -28.726 1.00 83.12 298 GLU A C 1
ATOM 2330 O O . GLU A 1 298 ? 14.231 21.971 -27.932 1.00 83.12 298 GLU A O 1
ATOM 2335 N N . TYR A 1 299 ? 14.650 24.065 -28.628 1.00 83.62 299 TYR A N 1
ATOM 2336 C CA . TYR A 1 299 ? 15.554 24.369 -27.524 1.00 83.62 299 TYR A CA 1
ATOM 2337 C C . TYR A 1 299 ? 14.784 24.436 -26.201 1.00 83.62 299 TYR A C 1
ATOM 2339 O O . TYR A 1 299 ? 13.817 25.188 -26.062 1.00 83.62 299 TYR A O 1
ATOM 2347 N N . VAL A 1 300 ? 15.265 23.695 -25.205 1.00 82.69 300 VAL A N 1
ATOM 2348 C CA . VAL A 1 300 ? 14.780 23.757 -23.828 1.00 82.69 300 VAL A CA 1
ATOM 2349 C C . VAL A 1 300 ? 15.968 23.970 -22.904 1.00 82.69 300 VAL A C 1
ATOM 2351 O O . VAL A 1 300 ? 16.947 23.229 -22.960 1.00 82.69 300 VAL A O 1
ATOM 2354 N N . ASP A 1 301 ? 15.866 24.971 -22.030 1.00 84.94 301 ASP A N 1
ATOM 2355 C CA . ASP A 1 301 ? 16.843 25.181 -20.965 1.00 84.94 301 ASP A CA 1
ATOM 2356 C C . ASP A 1 301 ? 16.842 23.972 -20.013 1.00 84.94 301 ASP A C 1
ATOM 2358 O O . ASP A 1 301 ? 15.849 23.676 -19.339 1.00 84.94 301 ASP A O 1
ATOM 2362 N N . TRP A 1 302 ? 17.977 23.275 -19.952 1.00 83.25 302 TRP A N 1
ATOM 2363 C CA . TRP A 1 302 ? 18.149 22.095 -19.112 1.00 83.25 302 TRP A CA 1
ATOM 2364 C C . TRP A 1 302 ? 17.983 22.408 -17.619 1.00 83.25 302 TRP A C 1
ATOM 2366 O O . TRP A 1 302 ? 17.430 21.598 -16.876 1.00 83.25 302 TRP A O 1
ATOM 2376 N N . ALA A 1 303 ? 18.385 23.602 -17.170 1.00 85.75 303 ALA A N 1
ATOM 2377 C CA . ALA A 1 303 ? 18.206 24.018 -15.782 1.00 85.75 303 ALA A CA 1
ATOM 2378 C C . ALA A 1 303 ? 16.719 24.204 -15.438 1.00 85.75 303 ALA A C 1
ATOM 2380 O O . ALA A 1 303 ? 16.284 23.863 -14.334 1.00 85.75 303 ALA A O 1
ATOM 2381 N N . LEU A 1 304 ? 15.917 24.691 -16.391 1.00 86.75 304 LEU A N 1
ATOM 2382 C CA . LEU A 1 304 ? 14.465 24.785 -16.245 1.00 86.75 304 LEU A CA 1
ATOM 2383 C C . LEU A 1 304 ? 13.818 23.392 -16.190 1.00 86.75 304 LEU A C 1
ATOM 2385 O O . LEU A 1 304 ? 12.924 23.166 -15.368 1.00 86.75 304 LEU A O 1
ATOM 2389 N N . TYR A 1 305 ? 14.279 22.468 -17.036 1.00 84.38 305 TYR A N 1
ATOM 2390 C CA . TYR A 1 305 ? 13.806 21.083 -17.077 1.00 84.38 305 TYR A CA 1
ATOM 2391 C C . TYR A 1 305 ? 14.078 20.343 -15.759 1.00 84.38 305 TYR A C 1
ATOM 2393 O O . TYR A 1 305 ? 13.139 19.876 -15.105 1.00 84.38 305 TYR A O 1
ATOM 2401 N N . GLU A 1 306 ? 15.333 20.323 -15.307 1.00 83.19 306 GLU A N 1
ATOM 2402 C CA . GLU A 1 306 ? 15.726 19.709 -14.031 1.00 83.19 306 GLU A CA 1
ATOM 2403 C C . GLU A 1 306 ? 15.068 20.406 -12.834 1.00 83.19 306 GLU A C 1
ATOM 2405 O O . GLU A 1 306 ? 14.578 19.757 -11.909 1.00 83.19 306 GLU A O 1
ATOM 2410 N N . GLY A 1 307 ? 14.937 21.736 -12.875 1.00 87.75 307 GLY A N 1
ATOM 2411 C CA . GLY A 1 307 ? 14.226 22.490 -11.845 1.00 87.75 307 GLY A CA 1
ATOM 2412 C C . GLY A 1 307 ? 12.748 22.098 -11.724 1.00 87.75 307 GLY A C 1
ATOM 2413 O O . GLY A 1 307 ? 12.211 22.024 -10.614 1.00 87.75 307 GLY A O 1
ATOM 2414 N N . ALA A 1 308 ? 12.069 21.819 -12.840 1.00 87.12 308 ALA A N 1
ATOM 2415 C CA . ALA A 1 308 ? 10.695 21.319 -12.830 1.00 87.12 308 ALA A CA 1
ATOM 2416 C C . ALA A 1 308 ? 10.614 19.872 -12.305 1.00 87.12 308 ALA A C 1
ATOM 2418 O O . ALA A 1 308 ? 9.696 19.552 -11.538 1.00 87.12 308 ALA A O 1
ATOM 2419 N N . LYS A 1 309 ? 11.595 19.030 -12.661 1.00 86.12 309 LYS A N 1
ATOM 2420 C CA . LYS A 1 309 ? 11.734 17.639 -12.201 1.00 86.12 309 LYS A CA 1
ATOM 2421 C C . LYS A 1 309 ? 11.893 17.565 -10.682 1.00 86.12 309 LYS A C 1
ATOM 2423 O O . LYS A 1 309 ? 11.111 16.886 -10.015 1.00 86.12 309 LYS A O 1
ATOM 2428 N N . GLU A 1 310 ? 12.803 18.359 -10.124 1.00 86.81 310 GLU A N 1
ATOM 2429 C CA . GLU A 1 310 ? 13.077 18.406 -8.685 1.00 86.81 310 GLU A CA 1
ATOM 2430 C C . GLU A 1 310 ? 11.878 18.940 -7.881 1.00 86.81 310 GLU A C 1
ATOM 2432 O O . GLU A 1 310 ? 11.524 18.410 -6.827 1.00 86.81 310 GLU A O 1
ATOM 2437 N N . ARG A 1 311 ? 11.151 19.940 -8.401 1.00 88.88 311 ARG A N 1
ATOM 2438 C CA . ARG A 1 311 ? 9.920 20.424 -7.747 1.00 88.88 311 ARG A CA 1
ATOM 2439 C C . ARG A 1 311 ? 8.821 19.367 -7.717 1.00 88.88 311 ARG A C 1
ATOM 2441 O O . ARG A 1 311 ? 8.114 19.248 -6.710 1.00 88.88 311 ARG A O 1
ATOM 2448 N N . LEU A 1 312 ? 8.656 18.607 -8.801 1.00 85.88 312 LEU A N 1
ATOM 2449 C CA . LEU A 1 312 ? 7.699 17.503 -8.840 1.00 85.88 312 LEU A CA 1
ATOM 2450 C C . LEU A 1 312 ? 8.113 16.386 -7.871 1.00 85.88 312 LEU A C 1
ATOM 2452 O O . LEU A 1 312 ? 7.265 15.902 -7.115 1.00 85.88 312 LEU A O 1
ATOM 2456 N N . ARG A 1 313 ? 9.406 16.041 -7.841 1.00 84.44 313 ARG A N 1
ATOM 2457 C CA . ARG A 1 313 ? 9.995 15.095 -6.888 1.00 84.44 313 ARG A CA 1
ATOM 2458 C C . ARG A 1 313 ? 9.697 15.496 -5.449 1.00 84.44 313 ARG A C 1
ATOM 2460 O O . ARG A 1 313 ? 9.093 14.707 -4.731 1.00 84.44 313 ARG A O 1
ATOM 2467 N N . GLY A 1 314 ? 10.014 16.725 -5.040 1.00 82.19 314 GLY A N 1
ATOM 2468 C CA . GLY A 1 314 ? 9.785 17.190 -3.668 1.00 82.19 314 GLY A CA 1
ATOM 2469 C C . GLY A 1 314 ? 8.320 17.066 -3.223 1.00 82.19 314 GLY A C 1
ATOM 2470 O O . GLY A 1 314 ? 8.036 16.615 -2.111 1.00 82.19 314 GLY A O 1
ATOM 2471 N N . LEU A 1 315 ? 7.367 17.384 -4.108 1.00 82.06 315 LEU A N 1
ATOM 2472 C CA . LEU A 1 315 ? 5.934 17.225 -3.828 1.00 82.06 315 LEU A CA 1
ATOM 2473 C C . LEU A 1 315 ? 5.513 15.754 -3.704 1.00 82.06 315 LEU A C 1
ATOM 2475 O O . LEU A 1 315 ? 4.725 15.403 -2.819 1.00 82.06 315 LEU A O 1
ATOM 2479 N N . LEU A 1 316 ? 6.000 14.892 -4.598 1.00 79.06 316 LEU A N 1
ATOM 2480 C CA . LEU A 1 316 ? 5.656 13.472 -4.604 1.00 79.06 316 LEU A CA 1
ATOM 2481 C C . LEU A 1 316 ? 6.336 12.711 -3.466 1.00 79.06 316 LEU A C 1
ATOM 2483 O O . LEU A 1 316 ? 5.678 11.881 -2.846 1.00 79.06 316 LEU A O 1
ATOM 2487 N N . GLU A 1 317 ? 7.579 13.039 -3.121 1.00 75.69 317 GLU A N 1
ATOM 2488 C CA . GLU A 1 317 ? 8.271 12.507 -1.951 1.00 75.69 317 GLU A CA 1
ATOM 2489 C C . GLU A 1 317 ? 7.603 12.944 -0.651 1.00 75.69 317 GLU A C 1
ATOM 2491 O O . GLU A 1 317 ? 7.392 12.109 0.220 1.00 75.69 317 GLU A O 1
ATOM 2496 N N . ALA A 1 318 ? 7.219 14.216 -0.501 1.00 69.69 318 ALA A N 1
ATOM 2497 C CA . ALA A 1 318 ? 6.485 14.670 0.683 1.00 69.69 318 ALA A CA 1
ATOM 2498 C C . ALA A 1 318 ? 5.163 13.903 0.841 1.00 69.69 318 ALA A C 1
ATOM 2500 O O . ALA A 1 318 ? 4.796 13.477 1.938 1.00 69.69 318 ALA A O 1
ATOM 2501 N N . ARG A 1 319 ? 4.472 13.646 -0.276 1.00 70.81 319 ARG A N 1
ATOM 2502 C CA . ARG A 1 319 ? 3.252 12.835 -0.302 1.00 70.81 319 ARG A CA 1
ATOM 2503 C C . ARG A 1 319 ? 3.519 11.362 -0.003 1.00 70.81 319 ARG A C 1
ATOM 2505 O O . ARG A 1 319 ? 2.744 10.754 0.732 1.00 70.81 319 ARG A O 1
ATOM 2512 N N . ALA A 1 320 ? 4.578 10.789 -0.567 1.00 63.50 320 ALA A N 1
ATOM 2513 C CA . ALA A 1 320 ? 4.990 9.416 -0.316 1.00 63.50 320 ALA A CA 1
ATOM 2514 C C . ALA A 1 320 ? 5.387 9.242 1.150 1.00 63.50 320 ALA A C 1
ATOM 2516 O O . ALA A 1 320 ? 4.891 8.326 1.782 1.00 63.50 320 ALA A O 1
ATOM 2517 N N . LYS A 1 321 ? 6.157 10.171 1.727 1.00 59.72 321 LYS A N 1
ATOM 2518 C CA . LYS A 1 321 ? 6.503 10.224 3.153 1.00 59.72 321 LYS A CA 1
ATOM 2519 C C . LYS A 1 321 ? 5.261 10.358 4.022 1.00 59.72 321 LYS A C 1
ATOM 2521 O O . LYS A 1 321 ? 5.150 9.625 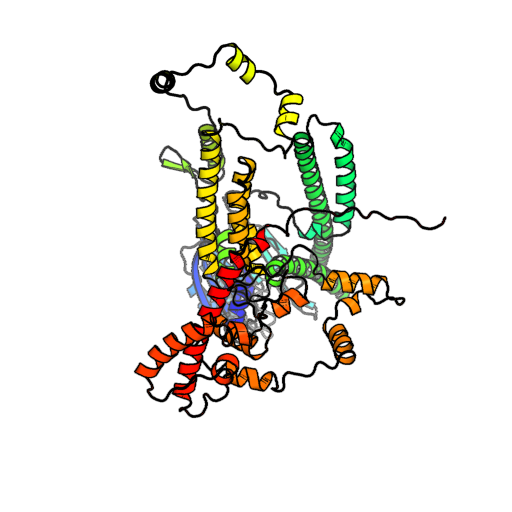4.988 1.00 59.72 321 LYS A O 1
ATOM 2526 N N . ALA A 1 322 ? 4.289 11.198 3.666 1.00 57.91 322 ALA A N 1
ATOM 2527 C CA . ALA A 1 322 ? 3.030 11.298 4.406 1.00 57.91 322 ALA A CA 1
ATOM 2528 C C . ALA A 1 322 ? 2.197 10.004 4.331 1.00 57.91 322 ALA A C 1
ATOM 2530 O O . ALA A 1 322 ? 1.637 9.583 5.335 1.00 57.91 322 ALA A O 1
ATOM 2531 N N . LEU A 1 323 ? 2.124 9.346 3.169 1.00 56.59 323 LEU A N 1
ATOM 2532 C CA . LEU A 1 323 ? 1.417 8.068 2.991 1.00 56.59 323 LEU A CA 1
ATOM 2533 C C . LEU A 1 323 ? 2.149 6.894 3.654 1.00 56.59 323 LEU A C 1
ATOM 2535 O O . LEU A 1 323 ? 1.509 6.042 4.263 1.00 56.59 323 LEU A O 1
ATOM 2539 N N . ALA A 1 324 ? 3.474 6.857 3.555 1.00 48.84 324 ALA A N 1
ATOM 2540 C CA . ALA A 1 324 ? 4.338 5.884 4.204 1.00 48.84 324 ALA A CA 1
ATOM 2541 C C . ALA A 1 324 ? 4.301 6.084 5.714 1.00 48.84 324 ALA A C 1
ATOM 2543 O O . ALA A 1 324 ? 4.158 5.111 6.429 1.00 48.84 324 ALA A O 1
ATOM 2544 N N . PHE A 1 325 ? 4.308 7.324 6.204 1.00 47.06 325 PHE A N 1
ATOM 2545 C CA . PHE A 1 325 ? 4.011 7.653 7.592 1.00 47.06 325 PHE A CA 1
ATOM 2546 C C . PHE A 1 325 ? 2.596 7.197 7.945 1.00 47.06 325 PHE A C 1
ATOM 2548 O O . PHE A 1 325 ? 2.443 6.519 8.927 1.00 47.06 325 PHE A O 1
ATOM 2555 N N . GLN A 1 326 ? 1.549 7.388 7.143 1.00 49.28 326 GLN A N 1
ATOM 2556 C CA . GLN A 1 326 ? 0.227 6.807 7.466 1.00 49.28 326 GLN A CA 1
ATOM 2557 C C . GLN A 1 326 ? 0.210 5.273 7.525 1.00 49.28 326 GLN A C 1
ATOM 2559 O O . GLN A 1 326 ? -0.530 4.699 8.327 1.00 49.28 326 GLN A O 1
ATOM 2564 N N . ALA A 1 327 ? 0.984 4.614 6.663 1.00 46.78 327 ALA A N 1
ATOM 2565 C CA . ALA A 1 327 ? 1.124 3.164 6.651 1.00 46.78 327 ALA A CA 1
ATOM 2566 C C . ALA A 1 327 ? 1.953 2.667 7.851 1.00 46.78 327 ALA A C 1
ATOM 2568 O O . ALA A 1 327 ? 1.553 1.699 8.491 1.00 46.78 327 ALA A O 1
ATOM 2569 N N . ARG A 1 328 ? 3.031 3.390 8.191 1.00 43.78 328 ARG A N 1
ATOM 2570 C CA . ARG A 1 328 ? 4.051 3.070 9.203 1.00 43.78 328 ARG A CA 1
ATOM 2571 C C . ARG A 1 328 ? 3.808 3.704 10.574 1.00 43.78 328 ARG A C 1
ATOM 2573 O O . ARG A 1 328 ? 4.376 3.234 11.535 1.00 43.78 328 ARG A O 1
ATOM 2580 N N . LEU A 1 329 ? 2.964 4.722 10.742 1.00 40.75 329 LEU A N 1
ATOM 2581 C CA . LEU A 1 329 ? 2.680 5.373 12.037 1.00 40.75 329 LEU A CA 1
ATOM 2582 C C . LEU A 1 329 ? 1.890 4.426 12.936 1.00 40.75 329 LEU A C 1
ATOM 2584 O O . LEU A 1 329 ? 2.080 4.418 14.144 1.00 40.75 329 LEU A O 1
ATOM 2588 N N . ARG A 1 330 ? 1.082 3.543 12.334 1.00 42.69 330 ARG A N 1
ATOM 2589 C CA . ARG A 1 330 ? 0.521 2.389 13.045 1.00 42.69 330 ARG A CA 1
ATOM 2590 C C . ARG A 1 330 ? 1.569 1.340 13.427 1.00 42.69 330 ARG A C 1
ATOM 2592 O O . ARG A 1 330 ? 1.321 0.611 14.374 1.00 42.69 330 ARG A O 1
ATOM 2599 N N . GLU A 1 331 ? 2.689 1.262 12.710 1.00 43.69 331 GLU A N 1
ATOM 2600 C CA . GLU A 1 331 ? 3.809 0.346 12.987 1.00 43.69 331 GLU A CA 1
ATOM 2601 C C . GLU A 1 331 ? 4.894 0.975 13.884 1.00 43.69 331 GLU A C 1
ATOM 2603 O O . GLU A 1 331 ? 5.703 0.250 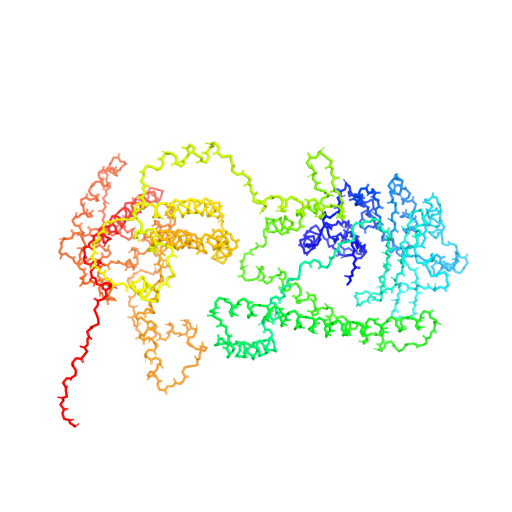14.438 1.00 43.69 331 GLU A O 1
ATOM 2608 N N . LEU A 1 332 ? 4.926 2.306 14.044 1.00 38.69 332 LEU A N 1
ATOM 2609 C CA . LEU A 1 332 ? 5.918 3.038 14.844 1.00 38.69 332 LEU A CA 1
ATOM 2610 C C . LEU A 1 332 ? 5.395 3.396 16.242 1.00 38.69 332 LEU A C 1
ATOM 2612 O O . LEU A 1 332 ? 6.177 3.477 17.186 1.00 38.69 332 LEU A O 1
ATOM 2616 N N . GLU A 1 333 ? 4.078 3.590 16.396 1.00 42.41 333 GLU A N 1
ATOM 2617 C CA . GLU A 1 333 ? 3.446 3.720 17.721 1.00 42.41 333 GLU A CA 1
ATOM 2618 C C . GLU A 1 333 ? 3.564 2.418 18.547 1.00 42.41 333 GLU A C 1
ATOM 2620 O O . GLU A 1 333 ? 3.438 2.442 19.774 1.00 42.41 333 GLU A O 1
ATOM 2625 N N . GLU A 1 334 ? 3.874 1.290 17.899 1.00 40.53 334 GLU A N 1
ATOM 2626 C CA . GLU A 1 334 ? 4.157 -0.007 18.509 1.00 40.53 334 GLU A CA 1
ATOM 2627 C C . GLU A 1 334 ? 5.601 -0.402 18.199 1.00 40.53 334 GLU A C 1
ATOM 2629 O O . GLU A 1 334 ? 5.892 -0.851 17.103 1.00 40.53 334 GLU A O 1
ATOM 2634 N N . GLY A 1 335 ? 6.521 -0.279 19.158 1.00 38.78 335 GLY A N 1
ATOM 2635 C CA . GLY A 1 335 ? 7.901 -0.780 19.047 1.00 38.78 335 GLY A CA 1
ATOM 2636 C C . GLY A 1 335 ? 8.028 -2.312 18.934 1.00 38.78 335 GLY A C 1
ATOM 2637 O O . GLY A 1 335 ? 8.899 -2.903 19.568 1.00 38.78 335 GLY A O 1
ATOM 2638 N N . GLU A 1 336 ? 7.158 -2.974 18.174 1.00 42.78 336 GLU A N 1
ATOM 2639 C CA . GLU A 1 336 ? 7.239 -4.383 17.818 1.00 42.78 336 GLU A CA 1
ATOM 2640 C C . GLU A 1 336 ? 7.839 -4.551 16.422 1.00 42.78 336 GLU A C 1
ATOM 2642 O O . GLU A 1 336 ? 7.543 -3.812 15.486 1.00 42.78 336 GLU A O 1
ATOM 2647 N N . LYS A 1 337 ? 8.690 -5.570 16.270 1.00 37.78 337 LYS A N 1
ATOM 2648 C CA . LYS A 1 337 ? 9.208 -5.958 14.959 1.00 37.78 337 LYS A CA 1
ATOM 2649 C C . LYS A 1 337 ? 8.043 -6.389 14.048 1.00 37.78 337 LYS A C 1
ATOM 2651 O O . LYS A 1 337 ? 7.179 -7.141 14.509 1.00 37.78 337 LYS A O 1
ATOM 2656 N N . PRO A 1 338 ? 8.043 -6.004 12.759 1.00 41.19 338 PRO A N 1
ATOM 2657 C CA . PRO A 1 338 ? 7.044 -6.459 11.795 1.00 41.19 338 PRO A CA 1
ATOM 2658 C C . PRO A 1 338 ? 7.001 -7.996 11.742 1.00 41.19 338 PRO A C 1
ATOM 2660 O O . PRO A 1 338 ? 8.022 -8.634 11.492 1.00 41.19 338 PRO A O 1
ATOM 2663 N N . SER A 1 339 ? 5.836 -8.608 11.984 1.00 43.31 339 SER A N 1
ATOM 2664 C CA . SER A 1 339 ? 5.650 -10.068 11.896 1.00 43.31 339 SER A CA 1
ATOM 2665 C C . SER A 1 339 ? 4.852 -10.460 10.648 1.00 43.31 339 SER A C 1
ATOM 2667 O O . SER A 1 339 ? 3.973 -9.719 10.206 1.00 43.31 339 SER A O 1
ATOM 2669 N N . ALA A 1 340 ? 5.104 -11.652 10.095 1.00 38.97 340 ALA A N 1
ATOM 2670 C CA . ALA A 1 340 ? 4.416 -12.175 8.903 1.00 38.97 340 ALA A CA 1
ATOM 2671 C C . ALA A 1 340 ? 2.872 -12.162 9.019 1.00 38.97 340 ALA A C 1
ATOM 2673 O O . ALA A 1 340 ? 2.165 -11.952 8.032 1.00 38.97 340 ALA A O 1
ATOM 2674 N N . TYR A 1 341 ? 2.338 -12.299 10.238 1.00 39.50 341 TYR A N 1
ATOM 2675 C CA . TYR A 1 341 ? 0.903 -12.224 10.522 1.00 39.50 341 TYR A CA 1
ATOM 2676 C C . TYR A 1 341 ? 0.315 -10.815 10.319 1.00 39.50 341 TYR A C 1
ATOM 2678 O O . TYR A 1 341 ? -0.834 -10.688 9.901 1.00 39.50 341 TYR A O 1
ATOM 2686 N N . PHE A 1 342 ? 1.077 -9.745 10.582 1.00 38.34 342 PHE A N 1
ATOM 2687 C CA . PHE A 1 342 ? 0.621 -8.364 10.371 1.00 38.34 342 PHE A CA 1
ATOM 2688 C C . PHE A 1 342 ? 0.427 -8.071 8.878 1.00 38.34 342 PHE A C 1
ATOM 2690 O O . PHE A 1 342 ? -0.628 -7.574 8.472 1.00 38.34 342 PHE A O 1
ATOM 2697 N N . PHE A 1 343 ? 1.388 -8.495 8.053 1.00 40.12 343 PHE A N 1
ATOM 2698 C CA . PHE A 1 343 ? 1.286 -8.425 6.596 1.00 40.12 343 PHE A CA 1
ATOM 2699 C C . PHE A 1 343 ? 0.136 -9.296 6.066 1.00 40.12 343 PHE A C 1
ATOM 2701 O O . PHE A 1 343 ? -0.629 -8.839 5.217 1.00 40.12 343 PHE A O 1
ATOM 2708 N N . GLN A 1 344 ? -0.081 -10.494 6.624 1.00 39.78 344 GLN A N 1
ATOM 2709 C CA . GLN A 1 344 ? -1.239 -11.334 6.286 1.00 39.78 344 GLN A CA 1
ATOM 2710 C C . GLN A 1 344 ? -2.583 -10.737 6.723 1.00 39.78 344 GLN A C 1
ATOM 2712 O O . GLN A 1 344 ? -3.549 -10.859 5.984 1.00 39.78 344 GLN A O 1
ATOM 2717 N N . ALA A 1 345 ? -2.689 -10.065 7.872 1.00 40.25 345 ALA A N 1
ATOM 2718 C CA . ALA A 1 345 ? -3.939 -9.454 8.337 1.00 40.25 345 ALA A CA 1
ATOM 2719 C C . ALA A 1 345 ? -4.287 -8.161 7.574 1.00 40.25 345 ALA A C 1
ATOM 2721 O O . ALA A 1 345 ? -5.466 -7.869 7.345 1.00 40.25 345 ALA A O 1
ATOM 2722 N N . ALA A 1 346 ? -3.274 -7.391 7.159 1.00 36.72 346 ALA A N 1
ATOM 2723 C CA . ALA A 1 346 ? -3.429 -6.256 6.253 1.00 36.72 346 ALA A CA 1
ATOM 2724 C C . ALA A 1 346 ? -3.825 -6.711 4.837 1.00 36.72 346 ALA A C 1
ATOM 2726 O O . ALA A 1 346 ? -4.720 -6.099 4.247 1.00 36.72 346 ALA A O 1
ATOM 2727 N N . ARG A 1 347 ? -3.236 -7.818 4.345 1.00 39.56 347 ARG A N 1
ATOM 2728 C CA . ARG A 1 347 ? -3.671 -8.527 3.130 1.00 39.56 347 ARG A CA 1
ATOM 2729 C C . ARG A 1 347 ? -5.116 -9.020 3.287 1.00 39.56 347 ARG A C 1
ATOM 2731 O O . ARG A 1 347 ? -5.959 -8.555 2.542 1.00 39.56 347 ARG A O 1
ATOM 2738 N N . ALA A 1 348 ? -5.456 -9.778 4.332 1.00 37.66 348 ALA A N 1
ATOM 2739 C CA . ALA A 1 348 ? -6.786 -10.358 4.586 1.00 37.66 348 ALA A CA 1
ATOM 2740 C C . ALA A 1 348 ? -7.929 -9.333 4.728 1.00 37.66 348 ALA A C 1
ATOM 2742 O O . ALA A 1 348 ? -9.052 -9.582 4.300 1.00 37.66 348 ALA A O 1
ATOM 2743 N N . ARG A 1 349 ? -7.672 -8.154 5.319 1.00 41.22 349 ARG A N 1
ATOM 2744 C CA . ARG A 1 349 ? -8.677 -7.073 5.422 1.00 41.22 349 ARG A CA 1
ATOM 2745 C C . ARG A 1 349 ? -8.922 -6.337 4.101 1.00 41.22 349 ARG A C 1
ATOM 2747 O O . ARG A 1 349 ? -9.898 -5.594 4.011 1.00 41.22 349 ARG A O 1
ATOM 2754 N N . ARG A 1 350 ? -8.030 -6.486 3.117 1.00 41.62 350 ARG A N 1
ATOM 2755 C CA . ARG A 1 350 ? -8.110 -5.849 1.791 1.00 41.62 350 ARG A CA 1
ATOM 2756 C C . ARG A 1 350 ? -8.359 -6.851 0.660 1.00 41.62 350 ARG A C 1
ATOM 2758 O O . ARG A 1 350 ? -8.855 -6.445 -0.380 1.00 41.62 350 ARG A O 1
ATOM 2765 N N . SER A 1 351 ? -8.068 -8.127 0.900 1.00 38.66 351 SER A N 1
ATOM 2766 C CA . SER A 1 351 ? -8.347 -9.289 0.060 1.00 38.66 351 SER A CA 1
ATOM 2767 C C . SER A 1 351 ? -9.681 -9.948 0.408 1.00 38.66 351 SER A C 1
ATOM 2769 O O . SER A 1 351 ? -9.891 -11.103 0.047 1.00 38.66 351 SER A O 1
ATOM 2771 N N . ALA A 1 352 ? -10.579 -9.264 1.133 1.00 41.16 352 ALA A N 1
ATOM 2772 C CA . ALA A 1 352 ? -11.978 -9.661 1.076 1.00 41.16 352 ALA A CA 1
ATOM 2773 C C . ALA A 1 352 ? -12.339 -9.622 -0.415 1.00 41.16 352 ALA A C 1
ATOM 2775 O O . ALA A 1 352 ? -12.196 -8.544 -1.006 1.00 41.16 352 ALA A O 1
ATOM 2776 N N . PRO A 1 353 ? -12.677 -10.763 -1.045 1.00 43.38 353 PRO A N 1
ATOM 2777 C CA . PRO A 1 353 ? -12.966 -10.775 -2.465 1.00 43.38 353 PRO A CA 1
ATOM 2778 C C . PRO A 1 353 ? -14.040 -9.720 -2.699 1.00 43.38 353 PRO A C 1
ATOM 2780 O O . PRO A 1 353 ? -15.043 -9.678 -1.978 1.00 43.38 353 PRO A O 1
ATOM 2783 N N . ALA A 1 354 ? -13.797 -8.815 -3.649 1.00 51.75 354 ALA A N 1
ATOM 2784 C CA . ALA A 1 354 ? -14.887 -8.027 -4.194 1.00 51.75 354 ALA A CA 1
ATOM 2785 C C . ALA A 1 354 ? -15.974 -9.043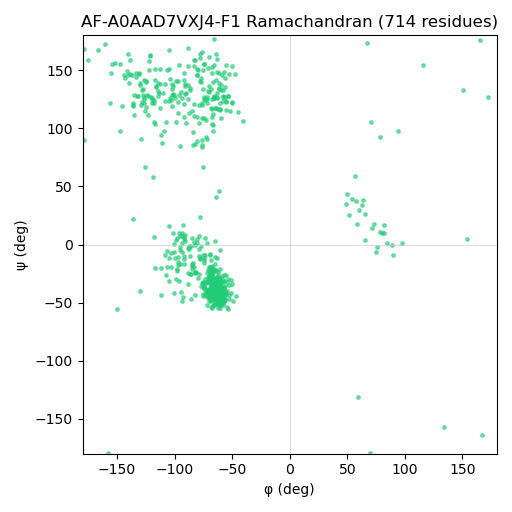 -4.561 1.00 51.75 354 ALA A C 1
ATOM 2787 O O . ALA A 1 354 ? -15.669 -10.021 -5.243 1.00 51.75 354 ALA A O 1
ATOM 2788 N N . PHE A 1 355 ? -17.174 -8.898 -3.993 1.00 51.84 355 PHE A N 1
ATOM 2789 C CA . PHE A 1 355 ? -18.252 -9.855 -4.221 1.00 51.84 355 PHE A CA 1
ATOM 2790 C C . PHE A 1 355 ? -18.409 -10.032 -5.736 1.00 51.84 355 PHE A C 1
ATOM 2792 O O . PHE A 1 355 ? -18.707 -9.066 -6.432 1.00 51.84 355 PHE A O 1
ATOM 2799 N N . VAL A 1 356 ? -18.126 -11.236 -6.235 1.00 55.59 356 VAL A N 1
ATOM 2800 C CA . VAL A 1 356 ? -18.171 -11.540 -7.675 1.00 55.59 356 VAL A CA 1
ATOM 2801 C C . VAL A 1 356 ? -19.627 -11.612 -8.140 1.00 55.59 356 VAL A C 1
ATOM 2803 O O . VAL A 1 356 ? -19.951 -11.166 -9.233 1.00 55.59 356 VAL A O 1
ATOM 2806 N N . GLY A 1 357 ? -20.521 -12.052 -7.249 1.00 66.62 357 GLY A N 1
ATOM 2807 C CA . GLY A 1 357 ? -21.961 -12.019 -7.449 1.00 66.62 357 GLY A CA 1
ATOM 2808 C C . GLY A 1 357 ? -22.743 -12.281 -6.160 1.00 66.62 357 GLY A C 1
ATOM 2809 O O . GLY A 1 357 ? -22.180 -12.699 -5.145 1.00 66.62 357 GLY A O 1
ATOM 2810 N N . LEU A 1 358 ? -24.048 -12.013 -6.191 1.00 70.25 358 LEU A N 1
ATOM 2811 C CA . LEU A 1 358 ? -25.005 -12.353 -5.137 1.00 70.25 358 LEU A CA 1
ATOM 2812 C C . LEU A 1 358 ? -25.980 -13.402 -5.661 1.00 70.25 358 LEU A C 1
ATOM 2814 O O . LEU A 1 358 ? -26.566 -13.233 -6.729 1.00 70.25 358 LEU A O 1
ATOM 2818 N N . LYS A 1 359 ? -26.169 -14.481 -4.902 1.00 77.75 359 LYS A N 1
ATOM 2819 C CA . LYS A 1 359 ? -27.130 -15.524 -5.255 1.00 77.75 359 LYS A CA 1
ATOM 2820 C C . LYS A 1 359 ? -28.552 -15.021 -4.994 1.00 77.75 359 LYS A C 1
ATOM 2822 O O . LYS A 1 359 ? -28.848 -14.551 -3.897 1.00 77.75 359 LYS A O 1
ATOM 2827 N N . ARG A 1 360 ? -29.408 -15.107 -6.007 1.00 80.25 360 ARG A N 1
ATOM 2828 C CA . ARG A 1 360 ? -30.845 -14.837 -5.924 1.00 80.25 360 ARG A CA 1
ATOM 2829 C C . ARG A 1 360 ? -31.575 -16.020 -5.282 1.00 80.25 360 ARG A C 1
ATOM 2831 O O . ARG A 1 360 ? -31.040 -17.127 -5.203 1.00 80.25 360 ARG A O 1
ATOM 2838 N N . ALA A 1 361 ? -32.813 -15.786 -4.852 1.00 73.81 361 ALA A N 1
ATOM 2839 C CA . ALA A 1 361 ? -33.668 -16.817 -4.259 1.00 73.81 361 ALA A CA 1
ATOM 2840 C C . ALA A 1 361 ? -33.969 -17.983 -5.225 1.00 73.81 361 ALA A C 1
ATOM 2842 O O . ALA A 1 361 ? -34.108 -19.118 -4.784 1.00 73.81 361 ALA A O 1
ATOM 2843 N N . ASP A 1 362 ? -33.987 -17.722 -6.536 1.00 78.50 362 ASP A N 1
ATOM 2844 C CA . ASP A 1 362 ? -34.169 -18.722 -7.602 1.00 78.50 362 ASP A CA 1
ATOM 2845 C C . ASP A 1 362 ? -32.910 -19.568 -7.892 1.00 78.50 362 ASP A C 1
ATOM 2847 O O . ASP A 1 362 ? -32.925 -20.454 -8.743 1.00 78.50 362 ASP A O 1
ATOM 2851 N N . GLY A 1 363 ? -31.801 -19.300 -7.195 1.00 75.56 363 GLY A N 1
ATOM 2852 C CA . GLY A 1 363 ? -30.533 -20.001 -7.367 1.00 75.56 363 GLY A CA 1
ATOM 2853 C C . GLY A 1 363 ? -29.585 -19.393 -8.403 1.00 75.56 363 GLY A C 1
ATOM 2854 O O . GLY A 1 363 ? -28.420 -19.797 -8.434 1.00 75.56 363 GLY A O 1
ATOM 2855 N N . THR A 1 364 ? -30.024 -18.405 -9.189 1.00 80.12 364 THR A N 1
ATOM 2856 C CA . THR A 1 364 ? -29.176 -17.693 -10.157 1.00 80.12 364 THR A CA 1
ATOM 2857 C C . THR A 1 364 ? -28.216 -16.724 -9.464 1.00 80.12 364 THR A C 1
ATOM 2859 O O . THR A 1 364 ? -28.463 -16.268 -8.347 1.00 80.12 364 THR A O 1
ATOM 2862 N N . VAL A 1 365 ? -27.092 -16.396 -10.105 1.00 77.88 365 VAL A N 1
ATOM 2863 C CA . VAL A 1 365 ? -26.108 -15.442 -9.569 1.00 77.88 365 VAL A CA 1
ATOM 2864 C C . VAL A 1 365 ? -26.259 -14.109 -10.295 1.00 77.88 365 VAL A C 1
ATOM 2866 O O . VAL A 1 365 ? -26.213 -14.046 -11.520 1.00 77.88 365 VAL A O 1
ATOM 2869 N N . ALA A 1 366 ? -26.477 -13.037 -9.537 1.00 71.25 366 ALA A N 1
ATOM 2870 C CA . ALA A 1 366 ? -26.460 -11.672 -10.040 1.00 71.25 366 ALA A CA 1
ATOM 2871 C C . ALA A 1 366 ? -25.046 -11.101 -9.925 1.00 71.25 366 ALA A C 1
ATOM 2873 O O . ALA A 1 366 ? -24.468 -11.139 -8.842 1.00 71.25 366 ALA A O 1
ATOM 2874 N N . GLU A 1 367 ? -24.525 -10.525 -11.004 1.00 70.44 367 GLU A N 1
ATOM 2875 C CA . GLU A 1 367 ? -23.184 -9.933 -11.063 1.00 70.44 367 GLU A CA 1
ATOM 2876 C C . GLU A 1 367 ? -23.254 -8.446 -11.443 1.00 70.44 367 GLU A C 1
ATOM 2878 O O . GLU A 1 367 ? -24.273 -7.948 -11.936 1.00 70.44 367 GLU A O 1
ATOM 2883 N N . GLY A 1 368 ? -22.175 -7.706 -11.184 1.00 63.75 368 GLY A N 1
ATOM 2884 C CA . GLY A 1 368 ? -22.069 -6.292 -11.547 1.00 63.75 368 GLY A CA 1
ATOM 2885 C C . GLY A 1 368 ? -23.159 -5.413 -10.918 1.00 63.75 368 GLY A C 1
ATOM 2886 O O . GLY A 1 368 ? -23.402 -5.459 -9.712 1.00 63.75 368 GLY A O 1
ATOM 2887 N N . SER A 1 369 ? -23.820 -4.577 -11.725 1.00 62.81 369 SER A N 1
ATOM 2888 C CA . SER A 1 369 ? -24.855 -3.644 -11.246 1.00 62.81 369 SER A CA 1
ATOM 2889 C C . SER A 1 369 ? -26.122 -4.343 -10.740 1.00 62.81 369 SER A C 1
ATOM 2891 O O . SER A 1 369 ? -26.806 -3.798 -9.873 1.00 62.81 369 SER A O 1
ATOM 2893 N N . ALA A 1 370 ? -26.412 -5.562 -11.208 1.00 70.19 370 ALA A N 1
ATOM 2894 C CA . ALA A 1 370 ? -27.594 -6.325 -10.804 1.00 70.19 370 ALA A CA 1
ATOM 2895 C C . ALA A 1 370 ? -27.540 -6.784 -9.336 1.00 70.19 370 ALA A C 1
ATOM 2897 O O . ALA A 1 370 ? -28.579 -7.047 -8.731 1.00 70.19 370 ALA A O 1
ATOM 2898 N N . MET A 1 371 ? -26.346 -6.838 -8.738 1.00 71.94 371 MET A N 1
ATOM 2899 C CA . MET A 1 371 ? -26.165 -7.154 -7.319 1.00 71.94 371 MET A CA 1
ATOM 2900 C C . MET A 1 371 ? -26.844 -6.132 -6.400 1.00 71.94 371 MET A C 1
ATOM 2902 O O . MET A 1 371 ? -27.315 -6.499 -5.326 1.00 71.94 371 MET A O 1
ATOM 2906 N N . LEU A 1 372 ? -26.923 -4.861 -6.813 1.00 71.50 372 LEU A N 1
ATOM 2907 C CA . LEU A 1 372 ? -27.550 -3.812 -6.005 1.00 71.50 372 LEU A CA 1
ATOM 2908 C C . LEU A 1 372 ? -29.043 -4.079 -5.809 1.00 71.50 372 LEU A C 1
ATOM 2910 O O . LEU A 1 372 ? -29.512 -4.035 -4.678 1.00 71.50 372 LEU A O 1
ATOM 2914 N N . ALA A 1 373 ? -29.747 -4.446 -6.881 1.00 74.25 373 ALA A N 1
ATOM 2915 C CA . ALA A 1 373 ? -31.170 -4.769 -6.825 1.00 74.25 373 ALA A CA 1
ATOM 2916 C C . ALA A 1 373 ? -31.448 -5.999 -5.944 1.00 74.25 373 ALA A C 1
ATOM 2918 O O . ALA A 1 373 ? -32.421 -6.022 -5.197 1.00 74.25 373 ALA A O 1
ATOM 2919 N N . VAL A 1 374 ? -30.567 -7.007 -5.981 1.00 80.81 374 VAL A N 1
ATOM 2920 C CA . VAL A 1 374 ? -30.687 -8.204 -5.128 1.00 80.81 374 VAL A CA 1
ATOM 2921 C C . VAL A 1 374 ? -30.475 -7.860 -3.654 1.00 80.81 374 VAL A C 1
ATOM 2923 O O . VAL A 1 374 ? -31.238 -8.310 -2.803 1.00 80.81 374 VAL A O 1
ATOM 2926 N N . ALA A 1 375 ? -29.462 -7.049 -3.342 1.00 74.38 375 ALA A N 1
ATOM 2927 C CA . ALA A 1 375 ? -29.213 -6.606 -1.974 1.00 74.38 375 ALA A CA 1
ATOM 2928 C C . ALA A 1 375 ? -30.358 -5.729 -1.443 1.00 74.38 375 ALA A C 1
ATOM 2930 O O . ALA A 1 375 ? -30.782 -5.903 -0.302 1.00 74.38 375 ALA A O 1
ATOM 2931 N N . GLU A 1 376 ? -30.866 -4.811 -2.266 1.00 77.31 376 GLU A N 1
ATOM 2932 C CA . GLU A 1 376 ? -31.995 -3.946 -1.926 1.00 77.31 376 GLU A CA 1
ATOM 2933 C C . GLU A 1 376 ? -33.257 -4.761 -1.639 1.00 77.31 376 GLU A C 1
ATOM 2935 O O . GLU A 1 376 ? -33.836 -4.602 -0.567 1.00 77.31 376 GLU A O 1
ATOM 2940 N N . ALA A 1 377 ? -33.622 -5.695 -2.523 1.00 78.44 377 ALA A N 1
ATOM 2941 C CA . ALA A 1 377 ? -34.774 -6.573 -2.330 1.00 78.44 377 ALA A CA 1
ATOM 2942 C C . ALA A 1 377 ? -34.653 -7.411 -1.048 1.00 78.44 377 ALA A C 1
ATOM 2944 O O . ALA A 1 377 ? -35.589 -7.462 -0.254 1.00 78.44 377 ALA A O 1
ATOM 2945 N N . TYR A 1 378 ? -33.479 -8.002 -0.802 1.00 78.75 378 TYR A N 1
ATOM 2946 C CA . TYR A 1 378 ? -33.232 -8.802 0.398 1.00 78.75 378 TYR A CA 1
ATOM 2947 C C . TYR A 1 378 ? -33.404 -7.992 1.689 1.00 78.75 378 TYR A C 1
ATOM 2949 O O . TYR A 1 378 ? -34.065 -8.442 2.623 1.00 78.75 378 TYR A O 1
ATOM 2957 N N . TYR A 1 379 ? -32.816 -6.793 1.770 1.00 73.12 379 TYR A N 1
ATOM 2958 C CA . TYR A 1 379 ? -32.944 -5.970 2.975 1.00 73.12 379 TYR A CA 1
ATOM 2959 C C . TYR A 1 379 ? -34.336 -5.347 3.108 1.00 73.12 379 TYR A C 1
ATOM 2961 O O . TYR A 1 379 ? -34.825 -5.230 4.230 1.00 73.12 379 TYR A O 1
ATOM 2969 N N . ALA A 1 380 ? -34.991 -4.995 1.999 1.00 74.88 380 ALA A N 1
ATOM 2970 C CA . ALA A 1 380 ? -36.378 -4.544 2.010 1.00 74.88 380 ALA A CA 1
ATOM 2971 C C . ALA A 1 380 ? -37.306 -5.624 2.585 1.00 74.88 380 ALA A C 1
ATOM 2973 O O . ALA A 1 380 ? -38.136 -5.316 3.435 1.00 74.88 380 ALA A O 1
ATOM 2974 N N . GLU A 1 381 ? -37.114 -6.889 2.204 1.00 77.69 381 GLU A N 1
ATOM 2975 C CA . GLU A 1 381 ? -37.840 -8.026 2.774 1.00 77.69 381 GLU A CA 1
ATOM 2976 C C . GLU A 1 381 ? -37.467 -8.267 4.246 1.00 77.69 381 GLU A C 1
ATOM 2978 O O . GLU A 1 381 ? -38.350 -8.403 5.092 1.00 77.69 381 GLU A O 1
ATOM 2983 N N . LEU A 1 382 ? -36.173 -8.270 4.585 1.00 75.94 382 LEU A N 1
ATOM 2984 C CA . LEU A 1 382 ? -35.693 -8.527 5.949 1.00 75.94 382 LEU A CA 1
ATOM 2985 C C . LEU A 1 382 ? -36.249 -7.525 6.970 1.00 75.94 382 LEU A C 1
ATOM 2987 O O . LEU A 1 382 ? -36.542 -7.903 8.104 1.00 75.94 382 LEU A O 1
ATOM 2991 N N . PHE A 1 383 ? -36.369 -6.257 6.573 1.00 68.56 383 PHE A N 1
ATOM 2992 C CA . PHE A 1 383 ? -36.927 -5.191 7.405 1.00 68.56 383 PHE A CA 1
ATOM 2993 C C . PHE A 1 383 ? -38.428 -4.967 7.179 1.00 68.56 383 PHE A C 1
ATOM 2995 O O . PHE A 1 383 ? -39.009 -4.084 7.813 1.00 68.56 383 PHE A O 1
ATOM 3002 N N . SER A 1 384 ? -39.068 -5.748 6.305 1.00 77.75 384 SER A N 1
ATOM 3003 C CA . SER A 1 384 ? -40.515 -5.691 6.127 1.00 77.75 384 SER A CA 1
ATOM 3004 C C . SER A 1 384 ? -41.241 -6.277 7.339 1.00 77.75 384 SER A C 1
ATOM 3006 O O . SER A 1 384 ? -40.736 -7.140 8.066 1.00 77.75 384 SER A O 1
ATOM 3008 N N . ARG A 1 385 ? -42.458 -5.786 7.573 1.00 64.81 385 ARG A N 1
ATOM 3009 C CA . ARG A 1 385 ? -43.326 -6.281 8.639 1.00 64.81 385 ARG A CA 1
ATOM 3010 C C . ARG A 1 385 ? -43.748 -7.711 8.293 1.00 64.81 385 ARG A C 1
ATOM 3012 O O . ARG A 1 385 ? -44.527 -7.911 7.366 1.00 64.81 385 ARG A O 1
ATOM 3019 N N . ARG A 1 386 ? -43.238 -8.704 9.025 1.00 66.38 386 ARG A N 1
ATOM 3020 C CA . ARG A 1 386 ? -43.689 -10.094 8.873 1.00 66.38 386 ARG A CA 1
ATOM 3021 C C . ARG A 1 386 ? -45.108 -10.238 9.410 1.00 66.38 386 ARG A C 1
ATOM 3023 O O . ARG A 1 386 ? -45.418 -9.707 10.474 1.00 66.38 386 ARG A O 1
ATOM 3030 N N . ALA A 1 387 ? -45.952 -10.950 8.670 1.00 63.97 387 ALA A N 1
ATOM 3031 C CA . ALA A 1 387 ? -47.259 -11.356 9.162 1.00 63.97 387 ALA A CA 1
ATOM 3032 C C . ALA A 1 387 ? -47.064 -12.334 10.330 1.00 63.97 387 ALA A C 1
ATOM 3034 O O . ALA A 1 387 ? -46.332 -13.317 10.197 1.00 63.97 387 ALA A O 1
ATOM 3035 N N . CYS A 1 388 ? -47.679 -12.037 11.473 1.00 61.19 388 CYS A N 1
ATOM 3036 C CA . CYS A 1 388 ? -47.824 -13.000 12.558 1.00 61.19 388 CYS A CA 1
ATOM 3037 C C . CYS A 1 388 ? -48.961 -13.960 12.202 1.00 61.19 388 CYS A C 1
ATOM 3039 O O . CYS A 1 388 ? -49.966 -13.541 11.629 1.00 61.19 388 CYS A O 1
ATOM 3041 N N . ASP A 1 389 ? -48.787 -15.245 12.509 1.00 76.06 389 ASP A N 1
ATOM 3042 C CA . ASP A 1 389 ? -49.861 -16.226 12.375 1.00 76.06 389 ASP A CA 1
ATOM 3043 C C . ASP A 1 389 ? -50.942 -15.903 13.424 1.00 76.06 389 ASP A C 1
ATOM 3045 O O . ASP A 1 389 ? -50.640 -15.978 14.621 1.00 76.06 389 ASP A O 1
ATOM 3049 N N . PRO A 1 390 ? -52.176 -15.551 13.015 1.00 71.94 390 PRO A N 1
ATOM 3050 C CA . PRO A 1 390 ? -53.232 -15.149 13.942 1.00 71.94 390 PRO A CA 1
ATOM 3051 C C . PRO A 1 390 ? -53.590 -16.248 14.944 1.00 71.94 390 PRO A C 1
ATOM 3053 O O . PRO A 1 390 ? -54.023 -15.951 16.053 1.00 71.94 390 PRO A O 1
ATOM 3056 N N . VAL A 1 391 ? -53.410 -17.517 14.566 1.00 75.75 391 VAL A N 1
ATOM 3057 C CA . VAL A 1 391 ? -53.716 -18.675 15.412 1.00 75.75 391 VAL A CA 1
ATOM 3058 C C . VAL A 1 391 ? -52.647 -18.837 16.487 1.00 75.75 391 VAL A C 1
ATOM 3060 O O . VAL A 1 391 ? -52.974 -19.071 17.648 1.00 75.75 391 VAL A O 1
ATOM 3063 N N . VAL A 1 392 ? -51.371 -18.668 16.129 1.00 72.00 392 VAL A N 1
ATOM 3064 C CA . VAL A 1 392 ? -50.256 -18.724 17.090 1.00 72.00 392 VAL A CA 1
ATOM 3065 C C . VAL A 1 392 ? -50.269 -17.503 18.006 1.00 72.00 392 VAL A C 1
ATOM 3067 O O . VAL A 1 392 ? -50.038 -17.639 19.203 1.00 72.00 392 VAL A O 1
ATOM 3070 N N . GLU A 1 393 ? -50.567 -16.323 17.464 1.00 71.06 393 GLU A N 1
ATOM 3071 C CA . GLU A 1 393 ? -50.734 -15.093 18.237 1.00 71.06 393 GLU A CA 1
ATOM 3072 C C . GLU A 1 393 ? -51.879 -15.228 19.244 1.00 71.06 393 GLU A C 1
ATOM 3074 O O . GLU A 1 393 ? -51.668 -14.979 20.428 1.00 71.06 393 GLU A O 1
ATOM 3079 N N . ALA A 1 394 ? -53.050 -15.710 18.813 1.00 73.50 394 ALA A N 1
ATOM 3080 C CA . ALA A 1 394 ? -54.183 -15.958 19.701 1.00 73.50 394 ALA A CA 1
ATOM 3081 C C . ALA A 1 394 ? -53.859 -17.007 20.773 1.00 73.50 394 ALA A C 1
ATOM 3083 O O . ALA A 1 394 ? -54.106 -16.762 21.948 1.00 73.50 394 ALA A O 1
ATOM 3084 N N . ALA A 1 395 ? -53.230 -18.130 20.407 1.00 77.12 395 ALA A N 1
ATOM 3085 C CA . ALA A 1 395 ? -52.836 -19.159 21.370 1.00 77.12 395 ALA A CA 1
ATOM 3086 C C . ALA A 1 395 ? -51.820 -18.638 22.406 1.00 77.12 395 ALA A C 1
ATOM 3088 O O . ALA A 1 395 ? -51.860 -19.025 23.574 1.00 77.12 395 ALA A O 1
ATOM 3089 N N . LEU A 1 396 ? -50.913 -17.747 21.994 1.00 70.00 396 LEU A N 1
ATOM 3090 C CA . LEU A 1 396 ? -49.914 -17.143 22.874 1.00 70.00 396 LEU A CA 1
ATOM 3091 C C . LEU A 1 396 ? -50.534 -16.067 23.776 1.00 70.00 396 LEU A C 1
ATOM 3093 O O . LEU A 1 396 ? -50.174 -15.989 24.948 1.00 70.00 396 LEU A O 1
ATOM 3097 N N . LEU A 1 397 ? -51.495 -15.292 23.266 1.00 70.94 397 LEU A N 1
ATOM 3098 C CA . LEU A 1 397 ? -52.285 -14.335 24.046 1.00 70.94 397 LEU A CA 1
ATOM 3099 C C . LEU A 1 397 ? -53.231 -15.032 25.038 1.00 70.94 397 LEU A C 1
ATOM 3101 O O . LEU A 1 397 ? -53.373 -14.550 26.158 1.00 70.94 397 LEU A O 1
ATOM 3105 N N . ASP A 1 398 ? -53.789 -16.194 24.692 1.00 75.62 398 ASP A N 1
ATOM 3106 C CA . ASP A 1 398 ? -54.606 -17.021 25.596 1.00 75.62 398 ASP A CA 1
ATOM 3107 C C . ASP A 1 398 ? -53.790 -17.600 26.764 1.00 75.62 398 ASP A C 1
ATOM 3109 O O . ASP A 1 398 ? -54.330 -17.857 27.841 1.00 75.62 398 ASP A O 1
ATOM 3113 N N . CYS A 1 399 ? -52.470 -17.755 26.602 1.00 71.69 399 CYS A N 1
ATOM 3114 C CA . CYS A 1 399 ? -51.567 -18.128 27.697 1.00 71.69 399 CYS A CA 1
ATOM 3115 C C . CYS A 1 399 ? -51.300 -16.971 28.677 1.00 71.69 399 CYS A C 1
ATOM 3117 O O . CYS A 1 399 ? -50.750 -17.195 29.759 1.00 71.69 399 CYS A O 1
ATOM 3119 N N . VAL A 1 400 ? -51.663 -15.735 28.320 1.00 61.91 400 VAL A N 1
ATOM 3120 C CA . VAL A 1 400 ? -51.495 -14.548 29.164 1.00 61.91 400 VAL A CA 1
ATOM 3121 C C . VAL A 1 400 ? -52.797 -14.294 29.922 1.00 61.91 400 VAL A C 1
ATOM 3123 O O . VAL A 1 400 ? -53.655 -13.512 29.524 1.00 61.91 400 VAL A O 1
ATOM 3126 N N . SER A 1 401 ? -52.946 -14.972 31.058 1.00 62.84 401 SER A N 1
ATOM 3127 C CA . SER A 1 401 ? -54.141 -14.882 31.909 1.00 62.84 401 SER A CA 1
ATOM 3128 C C . SER A 1 401 ? -54.203 -13.618 32.778 1.00 62.84 401 SER A C 1
ATOM 3130 O O . SER A 1 401 ? -55.236 -13.333 33.379 1.00 62.84 401 SER A O 1
ATOM 3132 N N . ALA A 1 402 ? -53.101 -12.872 32.884 1.00 65.19 402 ALA A N 1
ATOM 3133 C CA . ALA A 1 402 ? -53.026 -11.644 33.666 1.00 65.19 402 ALA A CA 1
ATOM 3134 C C . ALA A 1 402 ? -53.359 -10.435 32.783 1.00 65.19 402 ALA A C 1
ATOM 3136 O O . ALA A 1 402 ? -52.680 -10.180 31.789 1.00 65.19 402 ALA A O 1
ATOM 3137 N N . ARG A 1 403 ? -54.391 -9.678 33.162 1.00 61.25 403 ARG A N 1
ATOM 3138 C CA . ARG A 1 403 ? -54.737 -8.395 32.541 1.00 61.25 403 ARG A CA 1
ATOM 3139 C C . ARG A 1 403 ? -54.403 -7.269 33.512 1.00 61.25 403 ARG A C 1
ATOM 3141 O O . ARG A 1 403 ? -54.662 -7.408 34.703 1.00 61.25 403 ARG A O 1
ATOM 3148 N N . LEU A 1 404 ? -53.830 -6.185 32.995 1.00 59.25 404 LEU A N 1
ATOM 3149 C CA . LEU A 1 404 ? -53.691 -4.935 33.744 1.00 59.25 404 LEU A CA 1
ATOM 3150 C C . LEU A 1 404 ? -55.088 -4.352 33.983 1.00 59.25 404 LEU A C 1
ATOM 3152 O O . LEU A 1 404 ? -55.935 -4.408 33.085 1.00 59.25 404 LEU A O 1
ATOM 3156 N N . GLU A 1 405 ? -55.336 -3.804 35.171 1.00 74.19 405 GLU A N 1
ATOM 3157 C CA . GLU A 1 405 ? -56.575 -3.061 35.411 1.00 74.19 405 GLU A CA 1
ATOM 3158 C C . GLU A 1 405 ? -56.605 -1.790 34.547 1.00 74.19 405 GLU A C 1
ATOM 3160 O O . GLU A 1 405 ? -55.564 -1.272 34.135 1.00 74.19 405 GLU A O 1
ATOM 3165 N N . SER A 1 406 ? -57.800 -1.280 34.226 1.00 68.94 406 SER A N 1
ATOM 3166 C CA . SER A 1 406 ? -57.959 -0.184 33.255 1.00 68.94 406 SER A CA 1
ATOM 3167 C C . SER A 1 406 ? -57.189 1.085 33.632 1.00 68.94 406 SER A C 1
ATOM 3169 O O . SER A 1 406 ? -56.733 1.800 32.742 1.00 68.94 406 SER A O 1
ATOM 3171 N N . GLU A 1 407 ? -57.008 1.348 34.928 1.00 67.00 407 GLU A N 1
ATOM 3172 C CA . GLU A 1 407 ? -56.184 2.460 35.416 1.00 67.00 407 GLU A CA 1
ATOM 3173 C C . GLU A 1 407 ? -54.682 2.223 35.206 1.00 67.00 407 GLU A C 1
ATOM 3175 O O . GLU A 1 407 ? -53.966 3.143 34.813 1.00 67.00 407 GLU A O 1
ATOM 3180 N N . GLU A 1 408 ? -54.188 0.998 35.404 1.00 63.81 408 GLU A N 1
ATOM 3181 C CA . GLU A 1 408 ? -52.775 0.665 35.185 1.00 63.81 408 GLU A CA 1
ATOM 3182 C C . GLU A 1 408 ? -52.425 0.689 33.695 1.00 63.81 408 GLU A C 1
ATOM 3184 O O . GLU A 1 408 ? -51.375 1.206 33.312 1.00 63.81 408 GLU A O 1
ATOM 3189 N N . ALA A 1 409 ? -53.328 0.196 32.842 1.00 70.69 409 ALA A N 1
ATOM 3190 C CA . ALA A 1 409 ? -53.176 0.268 31.393 1.00 70.69 409 ALA A CA 1
ATOM 3191 C C . ALA A 1 409 ? -53.128 1.728 30.903 1.00 70.69 409 ALA A C 1
ATOM 3193 O O . ALA A 1 409 ? -52.218 2.097 30.162 1.00 70.69 409 ALA A O 1
ATOM 3194 N N . GLN A 1 410 ? -54.039 2.585 31.383 1.00 69.00 410 GLN A N 1
ATOM 3195 C CA . GLN A 1 410 ? -54.028 4.019 31.063 1.00 69.00 410 GLN A CA 1
ATOM 3196 C C . GLN A 1 410 ? -52.790 4.735 31.619 1.00 69.00 410 GLN A C 1
ATOM 3198 O O . GLN A 1 410 ? -52.235 5.604 30.953 1.00 69.00 410 GLN A O 1
ATOM 3203 N N . SER A 1 411 ? -52.308 4.347 32.803 1.00 67.69 411 SER A N 1
ATOM 3204 C CA . SER A 1 411 ? -51.062 4.873 33.369 1.00 67.69 411 SER A CA 1
ATOM 3205 C C . SER A 1 411 ? -49.828 4.483 32.552 1.00 67.69 411 SER A C 1
ATOM 3207 O O . SER A 1 411 ? -48.862 5.243 32.545 1.00 67.69 411 SER A O 1
ATOM 3209 N N . MET A 1 412 ? -49.817 3.309 31.915 1.00 54.38 412 MET A N 1
ATOM 3210 C CA . MET A 1 412 ? -48.690 2.842 31.098 1.00 54.38 412 MET A CA 1
ATOM 3211 C C . MET A 1 412 ? -48.685 3.432 29.683 1.00 54.38 412 MET A C 1
ATOM 3213 O O . MET A 1 412 ? -47.621 3.498 29.068 1.00 54.38 412 MET A O 1
ATOM 3217 N N . GLU A 1 413 ? -49.844 3.863 29.180 1.00 65.12 413 GLU A N 1
ATOM 3218 C CA . GLU A 1 413 ? -49.979 4.567 27.897 1.00 65.12 413 GLU A CA 1
ATOM 3219 C C . GLU A 1 413 ? -49.904 6.100 28.020 1.00 65.12 413 GLU A C 1
ATOM 3221 O O . GLU A 1 413 ? -49.799 6.789 27.006 1.00 65.12 413 GLU A O 1
ATOM 3226 N N . ALA A 1 414 ? -49.929 6.649 29.238 1.00 66.38 414 ALA A N 1
ATOM 3227 C CA . ALA A 1 414 ? -49.789 8.082 29.472 1.00 66.38 414 ALA A CA 1
ATOM 3228 C C . ALA A 1 414 ? -48.379 8.601 29.125 1.00 66.38 414 ALA A C 1
ATOM 3230 O O . ALA A 1 414 ? -47.369 7.921 29.319 1.00 66.38 414 ALA A O 1
ATOM 3231 N N . ASP A 1 415 ? -48.308 9.850 28.653 1.00 56.38 415 ASP A N 1
ATOM 3232 C CA . ASP A 1 415 ? -47.043 10.518 28.344 1.00 56.38 415 ASP A CA 1
ATOM 3233 C C . ASP A 1 415 ? -46.122 10.588 29.574 1.00 56.38 415 ASP A C 1
ATOM 3235 O O . ASP A 1 415 ? -46.520 11.005 30.666 1.00 56.38 415 ASP A O 1
ATOM 3239 N N . VAL A 1 416 ? -44.850 10.222 29.384 1.00 53.22 416 VAL A N 1
ATOM 3240 C CA . VAL A 1 416 ? -43.848 10.175 30.460 1.00 53.22 416 VAL A CA 1
ATOM 3241 C C . VAL A 1 416 ? -43.661 11.562 31.081 1.00 53.22 416 VAL A C 1
ATOM 3243 O O . VAL A 1 416 ? -43.162 12.492 30.440 1.00 53.22 416 VAL A O 1
ATOM 3246 N N . SER A 1 417 ? -44.008 11.698 32.363 1.00 66.06 417 SER A N 1
ATOM 3247 C CA . SER A 1 417 ? -43.942 12.985 33.060 1.00 66.06 417 SER A CA 1
ATOM 3248 C C . SER A 1 417 ? -42.521 13.343 33.520 1.00 66.06 417 SER A C 1
ATOM 3250 O O . SER A 1 417 ? -41.693 12.496 33.867 1.00 66.06 417 SER A O 1
ATOM 3252 N N . LEU A 1 418 ? -42.234 14.645 33.587 1.00 48.22 418 LEU A N 1
ATOM 3253 C CA . LEU A 1 418 ? -40.946 15.179 34.054 1.00 48.22 418 LEU A CA 1
ATOM 3254 C C . LEU A 1 418 ? -40.664 14.823 35.530 1.00 48.22 418 LEU A C 1
ATOM 3256 O O . LEU A 1 418 ? -39.505 14.664 35.920 1.00 48.22 418 LEU A O 1
ATOM 3260 N N . GLU A 1 419 ? -41.720 14.660 36.331 1.00 50.75 419 GLU A N 1
ATOM 3261 C CA . GLU A 1 419 ? -41.684 14.200 37.725 1.00 50.75 419 GLU A CA 1
ATOM 3262 C C . GLU A 1 419 ? -41.219 12.734 37.812 1.00 50.75 419 GLU A C 1
ATOM 3264 O O . GLU A 1 419 ? -40.345 12.395 38.612 1.00 50.75 419 GLU A O 1
ATOM 3269 N N . GLU A 1 420 ? -41.734 11.869 36.932 1.00 55.62 420 GLU A N 1
ATOM 3270 C CA . GLU A 1 420 ? -41.375 10.448 36.855 1.00 55.62 420 GLU A CA 1
ATOM 3271 C C . GLU A 1 420 ? -39.913 10.253 36.427 1.00 55.62 420 GLU A C 1
ATOM 3273 O O . GLU A 1 420 ? -39.176 9.454 37.018 1.00 55.62 420 GLU A O 1
ATOM 3278 N N . VAL A 1 421 ? -39.454 11.060 35.464 1.00 48.09 421 VAL A N 1
ATOM 3279 C CA . VAL A 1 421 ? -38.047 11.101 35.041 1.00 48.09 421 VAL A CA 1
ATOM 3280 C C . VAL A 1 421 ? -37.155 11.590 36.181 1.00 48.09 421 VAL A C 1
ATOM 3282 O O . VAL A 1 421 ? -36.135 10.966 36.463 1.00 48.09 421 VAL A O 1
ATOM 3285 N N . ARG A 1 422 ? -37.530 12.658 36.899 1.00 44.69 422 ARG A N 1
ATOM 3286 C CA . ARG A 1 422 ? -36.755 13.165 38.050 1.00 44.69 422 ARG A CA 1
ATOM 3287 C C . ARG A 1 422 ? -36.664 12.147 39.181 1.00 44.69 422 ARG A C 1
ATOM 3289 O O . ARG A 1 422 ? -35.588 11.965 39.748 1.00 44.69 422 ARG A O 1
ATOM 3296 N N . ARG A 1 423 ? -37.761 11.446 39.466 1.00 45.75 423 ARG A N 1
ATOM 3297 C CA . ARG A 1 423 ? -37.833 10.431 40.521 1.00 45.75 423 ARG A CA 1
ATOM 3298 C C . ARG A 1 423 ? -37.008 9.181 40.192 1.00 45.75 423 ARG A C 1
ATOM 3300 O O . ARG A 1 423 ? -36.447 8.580 41.103 1.00 45.75 423 ARG A O 1
ATOM 3307 N N . ARG A 1 424 ? -36.877 8.808 38.911 1.00 44.97 424 ARG A N 1
ATOM 3308 C CA . ARG A 1 424 ? -36.023 7.687 38.463 1.00 44.97 424 ARG A CA 1
ATOM 3309 C C . ARG A 1 424 ? -34.569 8.079 38.168 1.00 44.97 424 ARG A C 1
ATOM 3311 O O . ARG A 1 424 ? -33.691 7.223 38.250 1.00 44.97 424 ARG A O 1
ATOM 3318 N N . CYS A 1 425 ? -34.290 9.343 37.850 1.00 35.38 425 CYS A N 1
ATOM 3319 C CA . CYS A 1 425 ? -32.945 9.835 37.525 1.00 35.38 425 CYS A CA 1
ATOM 3320 C C . CYS A 1 425 ? -32.145 10.365 38.724 1.00 35.38 425 CYS A C 1
ATOM 3322 O O . CYS A 1 425 ? -31.019 10.815 38.518 1.00 35.38 425 CYS A O 1
ATOM 3324 N N . CYS A 1 426 ? -32.663 10.296 39.954 1.00 30.92 426 CYS A N 1
ATOM 3325 C CA . CYS A 1 426 ? -31.885 10.596 41.156 1.00 30.92 426 CYS A CA 1
ATOM 3326 C C . CYS A 1 426 ? -31.215 9.306 41.677 1.00 30.92 426 CYS A C 1
ATOM 3328 O O . CYS A 1 426 ? -31.902 8.444 42.229 1.00 30.92 426 CYS A O 1
ATOM 3330 N N . PRO A 1 427 ? -29.894 9.103 41.493 1.00 40.88 427 PRO A N 1
ATOM 3331 C CA . PRO A 1 427 ? -29.195 8.015 42.154 1.00 40.88 427 PRO A CA 1
ATOM 3332 C C . PRO A 1 427 ? -28.949 8.422 43.613 1.00 40.88 427 PRO A C 1
ATOM 3334 O O . PRO A 1 427 ? -28.614 9.571 43.873 1.00 40.88 427 PRO A O 1
ATOM 3337 N N . TYR A 1 428 ? -29.040 7.453 44.523 1.00 35.97 428 TYR A N 1
ATOM 3338 C CA . TYR A 1 428 ? -28.866 7.539 45.984 1.00 35.97 428 TYR A CA 1
ATOM 3339 C C . TYR A 1 428 ? -30.156 7.746 46.785 1.00 35.97 428 TYR A C 1
ATOM 3341 O O . TYR A 1 428 ? -30.642 8.848 46.997 1.00 35.97 428 TYR A O 1
ATOM 3349 N N . GLY A 1 429 ? -30.654 6.622 47.296 1.00 30.16 429 GLY A N 1
ATOM 3350 C CA . GLY A 1 429 ? -31.720 6.544 48.284 1.00 30.16 429 GLY A CA 1
ATOM 3351 C C . GLY A 1 429 ? -31.967 5.083 48.630 1.00 30.16 429 GLY A C 1
ATOM 3352 O O . GLY A 1 429 ? -32.703 4.385 47.945 1.00 30.16 429 GLY A O 1
ATOM 3353 N N . THR A 1 430 ? -31.259 4.595 49.642 1.00 40.75 430 THR A N 1
ATOM 3354 C CA . THR A 1 430 ? -31.437 3.276 50.255 1.00 40.75 430 THR A CA 1
ATOM 3355 C C . THR A 1 430 ? -32.874 3.070 50.727 1.00 40.75 430 THR A C 1
ATOM 3357 O O . THR A 1 430 ? -33.331 3.825 51.575 1.00 40.75 430 THR A O 1
ATOM 3360 N N . ALA A 1 431 ? -33.537 2.024 50.246 1.00 29.45 431 ALA A N 1
ATOM 3361 C CA . ALA A 1 431 ? -34.438 1.144 50.999 1.00 29.45 431 ALA A CA 1
ATOM 3362 C C . ALA A 1 431 ? -35.117 0.223 49.985 1.00 29.45 431 ALA A C 1
ATOM 3364 O O . ALA A 1 431 ? -35.635 0.675 48.967 1.00 29.45 431 ALA A O 1
ATOM 3365 N N . GLY A 1 432 ? -35.037 -1.084 50.221 1.00 36.44 432 GLY A N 1
ATOM 3366 C CA . GLY A 1 432 ? -35.569 -2.075 49.297 1.00 36.44 432 GLY A CA 1
ATOM 3367 C C . GLY A 1 432 ? -37.081 -1.986 49.126 1.00 36.44 432 GLY A C 1
ATOM 3368 O O . GLY A 1 432 ? -37.770 -1.488 50.010 1.00 36.44 432 GLY A O 1
ATOM 3369 N N . ARG A 1 433 ? -37.578 -2.549 48.017 1.00 32.72 433 ARG A N 1
ATOM 3370 C CA . ARG A 1 433 ? -38.662 -3.547 47.977 1.00 32.72 433 ARG A CA 1
ATOM 3371 C C . ARG A 1 433 ? -38.962 -3.992 46.522 1.00 32.72 433 ARG A C 1
ATOM 3373 O O . ARG A 1 433 ? -38.342 -3.464 45.600 1.00 32.72 433 ARG A O 1
ATOM 3380 N N . PRO A 1 434 ? -39.749 -5.071 46.347 1.00 37.69 434 PRO A N 1
ATOM 3381 C CA . PRO A 1 434 ? -39.643 -6.079 45.297 1.00 37.69 434 PRO A CA 1
ATOM 3382 C C . PRO A 1 434 ? -40.436 -5.694 44.043 1.00 37.69 434 PRO A C 1
ATOM 3384 O O . PRO A 1 434 ? -41.425 -4.977 44.134 1.00 37.69 434 PRO A O 1
ATOM 3387 N N . GLY A 1 435 ? -40.018 -6.191 42.876 1.00 30.03 435 GLY A N 1
ATOM 3388 C CA . GLY A 1 435 ? -40.774 -5.986 41.631 1.00 30.03 435 GLY A CA 1
ATOM 3389 C C . GLY A 1 435 ? -39.979 -6.030 40.324 1.00 30.03 435 GLY A C 1
ATOM 3390 O O . GLY A 1 435 ? -40.546 -5.793 39.267 1.00 30.03 435 GLY A O 1
ATOM 3391 N N . THR A 1 436 ? -38.679 -6.335 40.339 1.00 33.50 436 THR A N 1
ATOM 3392 C CA . THR A 1 436 ? -37.830 -6.322 39.131 1.00 33.50 436 THR A CA 1
ATOM 3393 C C . THR A 1 436 ? -37.233 -7.694 38.812 1.00 33.50 436 THR A C 1
ATOM 3395 O O . THR A 1 436 ? -36.018 -7.838 38.719 1.00 33.50 436 THR A O 1
ATOM 3398 N N . MET A 1 437 ? -38.068 -8.721 38.621 1.00 31.61 437 MET A N 1
ATOM 3399 C CA . MET A 1 437 ? -37.573 -10.044 38.194 1.00 31.61 437 MET A CA 1
ATOM 3400 C C . MET A 1 437 ? -37.552 -10.270 36.667 1.00 31.61 437 MET A C 1
ATOM 3402 O O . MET A 1 437 ? -36.870 -11.180 36.227 1.00 31.61 437 MET A O 1
ATOM 3406 N N . GLY A 1 438 ? -38.177 -9.429 35.827 1.00 33.22 438 GLY A N 1
ATOM 3407 C CA . GLY A 1 438 ? -38.223 -9.671 34.364 1.00 33.22 438 GLY A CA 1
ATOM 3408 C C . GLY A 1 438 ? -37.131 -8.993 33.513 1.00 33.22 438 GLY A C 1
ATOM 3409 O O . GLY A 1 438 ? -36.482 -9.624 32.683 1.00 33.22 438 GLY A O 1
ATOM 3410 N N . ALA A 1 439 ? -36.887 -7.690 33.703 1.00 35.84 439 ALA A N 1
ATOM 3411 C CA . ALA A 1 439 ? -35.966 -6.914 32.850 1.00 35.84 439 ALA A CA 1
ATOM 3412 C C . ALA A 1 439 ? -34.484 -7.005 33.275 1.00 35.84 439 ALA A C 1
ATOM 3414 O O . ALA A 1 439 ? -33.579 -6.770 32.469 1.00 35.84 439 ALA A O 1
ATOM 3415 N N . CYS A 1 440 ? -34.229 -7.369 34.537 1.00 41.38 440 CYS A N 1
ATOM 3416 C CA . CYS A 1 440 ? -32.883 -7.600 35.066 1.00 41.38 440 CYS A CA 1
ATOM 3417 C C . CYS A 1 440 ? -32.221 -8.811 34.385 1.00 41.38 440 CYS A C 1
ATOM 3419 O O . CYS A 1 440 ? -31.045 -8.738 34.022 1.00 41.38 440 CYS A O 1
ATOM 3421 N N . ASP A 1 441 ? -32.996 -9.868 34.119 1.00 48.72 441 ASP A N 1
ATOM 3422 C CA . ASP A 1 441 ? -32.490 -11.113 33.537 1.00 48.72 441 ASP A CA 1
ATOM 3423 C C . ASP A 1 441 ? -32.096 -10.961 32.070 1.00 48.72 441 ASP A C 1
ATOM 3425 O O . ASP A 1 441 ? -31.019 -11.400 31.682 1.00 48.72 441 ASP A O 1
ATOM 3429 N N . SER A 1 442 ? -32.875 -10.255 31.247 1.00 48.62 442 SER A N 1
ATOM 3430 C CA . SER A 1 442 ? -32.522 -10.073 29.828 1.00 48.62 442 SER A CA 1
ATOM 3431 C C . SER A 1 442 ? -31.247 -9.244 29.642 1.00 48.62 442 SER A C 1
ATOM 3433 O O . SER A 1 442 ? -30.387 -9.591 28.828 1.00 48.62 442 SER A O 1
ATOM 3435 N N . ALA A 1 443 ? -31.078 -8.165 30.413 1.00 55.78 443 ALA A N 1
ATOM 3436 C CA . ALA A 1 443 ? -29.851 -7.375 30.383 1.00 55.78 443 ALA A CA 1
ATOM 3437 C C . ALA A 1 443 ? -28.664 -8.180 30.937 1.00 55.78 443 ALA A C 1
ATOM 3439 O O . ALA A 1 443 ? -27.595 -8.181 30.325 1.00 55.78 443 ALA A O 1
ATOM 3440 N N . ALA A 1 444 ? -28.846 -8.896 32.053 1.00 60.91 444 ALA A N 1
ATOM 3441 C CA . ALA A 1 444 ? -27.810 -9.741 32.641 1.00 60.91 444 ALA A CA 1
ATOM 3442 C C . ALA A 1 444 ? -27.367 -10.850 31.677 1.00 60.91 444 ALA A C 1
ATOM 3444 O O . ALA A 1 444 ? -26.175 -10.943 31.401 1.00 60.91 444 ALA A O 1
ATOM 3445 N N . LEU A 1 445 ? -28.300 -11.594 31.077 1.00 65.06 445 LEU A N 1
ATOM 3446 C CA . LEU A 1 445 ? -28.034 -12.669 30.114 1.00 65.06 445 LEU A CA 1
ATOM 3447 C C . LEU A 1 445 ? -27.302 -12.163 28.864 1.00 65.06 445 LEU A C 1
ATOM 3449 O O . LEU A 1 445 ? -26.307 -12.756 28.438 1.00 65.06 445 LEU A O 1
ATOM 3453 N N . ASN A 1 446 ? -27.731 -11.031 28.295 1.00 74.12 446 ASN A N 1
ATOM 3454 C CA . ASN A 1 446 ? -27.057 -10.437 27.138 1.00 74.12 446 ASN A CA 1
ATOM 3455 C C . ASN A 1 446 ? -25.636 -9.969 27.481 1.00 74.12 446 ASN A C 1
ATOM 3457 O O . ASN A 1 446 ? -24.692 -10.184 26.710 1.00 74.12 446 ASN A O 1
ATOM 3461 N N . TRP A 1 447 ? -25.460 -9.350 28.649 1.00 82.75 447 TRP A N 1
ATOM 3462 C CA . TRP A 1 447 ? -24.150 -8.922 29.120 1.00 82.75 447 TRP A CA 1
ATOM 3463 C C . TRP A 1 447 ? -23.241 -10.102 29.471 1.00 82.75 447 TRP A C 1
ATOM 3465 O O . TRP A 1 447 ? -22.062 -10.041 29.139 1.00 82.75 447 TRP A O 1
ATOM 3475 N N . GLU A 1 448 ? -23.766 -11.180 30.053 1.00 80.06 448 GLU A N 1
ATOM 3476 C CA . GLU A 1 448 ? -23.064 -12.433 30.365 1.00 80.06 448 GLU A CA 1
ATOM 3477 C C . GLU A 1 448 ? -22.552 -13.109 29.083 1.00 80.06 448 GLU A C 1
ATOM 3479 O O . GLU A 1 448 ? -21.362 -13.424 28.967 1.00 80.06 448 GLU A O 1
ATOM 3484 N N . ALA A 1 449 ? -23.411 -13.226 28.063 1.00 78.31 449 ALA A N 1
ATOM 3485 C CA . ALA A 1 449 ? -23.047 -13.758 26.751 1.00 78.31 449 ALA A CA 1
ATOM 3486 C C . ALA A 1 449 ? -21.930 -12.930 26.086 1.00 78.31 449 ALA A C 1
ATOM 3488 O O . ALA A 1 449 ? -20.952 -13.484 25.568 1.00 78.31 449 ALA A O 1
ATOM 3489 N N . ARG A 1 450 ? -22.009 -11.591 26.149 1.00 84.12 450 ARG A N 1
ATOM 3490 C CA . ARG A 1 450 ? -20.938 -10.713 25.643 1.00 84.12 450 ARG A CA 1
ATOM 3491 C C . ARG A 1 450 ? -19.664 -10.799 26.470 1.00 84.12 450 ARG A C 1
ATOM 3493 O O . ARG A 1 450 ? -18.576 -10.745 25.896 1.00 84.12 450 ARG A O 1
ATOM 3500 N N . LEU A 1 451 ? -19.765 -10.971 27.784 1.00 84.88 451 LEU A N 1
ATOM 3501 C CA . LEU A 1 451 ? -18.607 -11.111 28.659 1.00 84.88 451 LEU A CA 1
ATOM 3502 C C . LEU A 1 451 ? -17.848 -12.412 28.376 1.00 84.88 451 LEU A C 1
ATOM 3504 O O . LEU A 1 451 ? -16.618 -12.404 28.325 1.00 84.88 451 LEU A O 1
ATOM 3508 N N . ASN A 1 452 ? -18.567 -13.502 28.103 1.00 80.94 452 ASN A N 1
ATOM 3509 C CA . ASN A 1 452 ? -17.983 -14.769 27.661 1.00 80.94 452 ASN A CA 1
ATOM 3510 C C . ASN A 1 452 ? -17.312 -14.639 26.291 1.00 80.94 452 ASN A C 1
ATOM 3512 O O . ASN A 1 452 ? -16.169 -15.063 26.126 1.00 80.94 452 ASN A O 1
ATOM 3516 N N . LEU A 1 453 ? -17.943 -13.953 25.336 1.00 77.94 453 LEU A N 1
ATOM 3517 C CA . LEU A 1 453 ? -17.326 -13.675 24.037 1.00 77.94 453 LEU A CA 1
ATOM 3518 C C . LEU A 1 453 ? -16.039 -12.841 24.172 1.00 77.94 453 LEU A C 1
ATOM 3520 O O . LEU A 1 453 ? -15.035 -13.127 23.514 1.00 77.94 453 LEU A O 1
ATOM 3524 N N . VAL A 1 454 ? -16.046 -11.837 25.052 1.00 81.50 454 VAL A N 1
ATOM 3525 C CA . VAL A 1 454 ? -14.870 -11.029 25.397 1.00 81.50 454 VAL A CA 1
ATOM 3526 C C . VAL A 1 454 ? -13.762 -11.890 26.004 1.00 81.50 454 VAL A C 1
ATOM 3528 O O . VAL A 1 454 ? -12.616 -11.773 25.569 1.00 81.50 454 VAL A O 1
ATOM 3531 N N . ARG A 1 455 ? -14.083 -12.786 26.949 1.00 81.62 455 ARG A N 1
ATOM 3532 C CA . ARG A 1 455 ? -13.122 -13.743 27.530 1.00 81.62 455 ARG A CA 1
ATOM 3533 C C . ARG A 1 455 ? -12.484 -14.616 26.454 1.00 81.62 455 ARG A C 1
ATOM 3535 O O . ARG A 1 455 ? -11.261 -14.704 26.406 1.00 81.62 455 ARG A O 1
ATOM 3542 N N . THR A 1 456 ? -13.284 -15.198 25.563 1.00 76.62 456 THR A N 1
ATOM 3543 C CA . THR A 1 456 ? -12.793 -16.064 24.482 1.00 76.62 456 THR A CA 1
ATOM 3544 C C . THR A 1 456 ? -11.875 -15.301 23.533 1.00 76.62 456 THR A C 1
ATOM 3546 O O . THR A 1 456 ? -10.767 -15.750 23.241 1.00 76.62 456 THR A O 1
ATOM 3549 N N . ARG A 1 457 ? -12.285 -14.102 23.093 1.00 74.50 457 ARG A N 1
ATOM 3550 C CA . ARG A 1 457 ? -11.477 -13.263 22.196 1.00 74.50 457 ARG A CA 1
ATOM 3551 C C . ARG A 1 457 ? -10.170 -12.848 22.858 1.00 74.50 457 ARG A C 1
ATOM 3553 O O . ARG A 1 457 ? -9.117 -13.035 22.257 1.00 74.50 457 ARG A O 1
ATOM 3560 N N . LEU A 1 458 ? -10.212 -12.349 24.091 1.00 77.06 458 LEU A N 1
ATOM 3561 C CA . LEU A 1 458 ? -9.003 -11.998 24.833 1.00 77.06 458 LEU A CA 1
ATOM 3562 C C . LEU A 1 458 ? -8.096 -13.206 25.066 1.00 77.06 458 LEU A C 1
ATOM 3564 O O . LEU A 1 458 ? -6.884 -13.073 24.920 1.00 77.06 458 LEU A O 1
ATOM 3568 N N . GLY A 1 459 ? -8.656 -14.382 25.351 1.00 72.50 459 GLY A N 1
ATOM 3569 C CA . GLY A 1 459 ? -7.907 -15.624 25.542 1.00 72.50 459 GLY A CA 1
ATOM 3570 C C . GLY A 1 459 ? -7.050 -15.993 24.330 1.00 72.50 459 GLY A C 1
ATOM 3571 O O . GLY A 1 459 ? -5.881 -16.338 24.491 1.00 72.50 459 GLY A O 1
ATOM 3572 N N . VAL A 1 460 ? -7.585 -15.827 23.115 1.00 70.06 460 VAL A N 1
ATOM 3573 C CA . VAL A 1 460 ? -6.836 -16.042 21.861 1.00 70.06 460 VAL A CA 1
ATOM 3574 C C . VAL A 1 460 ? -5.639 -15.093 21.750 1.00 70.06 460 VAL A C 1
ATOM 3576 O O . VAL A 1 460 ? -4.545 -15.518 21.385 1.00 70.06 460 VAL A O 1
ATOM 3579 N N . TRP A 1 461 ? -5.818 -13.816 22.097 1.00 69.06 461 TRP A N 1
ATOM 3580 C CA . TRP A 1 461 ? -4.750 -12.812 22.019 1.00 69.06 461 TRP A CA 1
ATOM 3581 C C . TRP A 1 461 ? -3.759 -12.886 23.184 1.00 69.06 461 TRP A C 1
ATOM 3583 O O . TRP A 1 461 ? -2.603 -12.516 23.019 1.00 69.06 461 TRP A O 1
ATOM 3593 N N . THR A 1 462 ? -4.176 -13.404 24.340 1.00 66.12 462 THR A N 1
ATOM 3594 C CA . THR A 1 462 ? -3.318 -13.559 25.528 1.00 66.12 462 THR A CA 1
ATOM 3595 C C . THR A 1 462 ? -2.242 -14.622 25.317 1.00 66.12 462 THR A C 1
ATOM 3597 O O . THR A 1 462 ? -1.164 -14.528 25.893 1.00 66.12 462 THR A O 1
ATOM 3600 N N . ARG A 1 463 ? -2.497 -15.611 24.447 1.00 58.88 463 ARG A N 1
ATOM 3601 C CA . ARG A 1 463 ? -1.515 -16.638 24.057 1.00 58.88 463 ARG A CA 1
ATOM 3602 C C . ARG A 1 463 ? -0.367 -16.090 23.196 1.00 58.88 463 ARG A C 1
ATOM 3604 O O . ARG A 1 463 ? 0.575 -16.821 22.916 1.00 58.88 463 ARG A O 1
ATOM 3611 N N . ARG A 1 464 ? -0.443 -14.829 22.759 1.00 60.72 464 ARG A N 1
ATOM 3612 C CA . ARG A 1 464 ? 0.566 -14.166 21.924 1.00 60.72 464 ARG A CA 1
ATOM 3613 C C . ARG A 1 464 ? 1.399 -13.207 22.777 1.00 60.72 464 ARG A C 1
ATOM 3615 O O . ARG A 1 464 ? 0.870 -12.541 23.667 1.00 60.72 464 ARG A O 1
ATOM 3622 N N . GLN A 1 465 ? 2.698 -13.109 22.500 1.00 57.81 465 GLN A N 1
ATOM 3623 C CA . GLN A 1 465 ? 3.570 -12.131 23.158 1.00 57.81 465 GLN A CA 1
ATOM 3624 C C . GLN A 1 465 ? 3.332 -10.733 22.573 1.00 57.81 465 GLN A C 1
ATOM 3626 O O . GLN A 1 465 ? 4.031 -10.311 21.665 1.00 57.81 465 GLN A O 1
ATOM 3631 N N . LEU A 1 466 ? 2.309 -10.043 23.083 1.00 58.19 466 LEU A N 1
ATOM 3632 C CA . LEU A 1 466 ? 1.968 -8.668 22.704 1.00 58.19 466 LEU A CA 1
ATOM 3633 C C . LEU A 1 466 ? 2.543 -7.659 23.706 1.00 58.19 466 LEU A C 1
ATOM 3635 O O . LEU A 1 466 ? 2.459 -7.876 24.923 1.00 58.19 466 LEU A O 1
ATOM 3639 N N . SER A 1 467 ? 3.030 -6.531 23.200 1.00 60.75 467 SER A N 1
ATOM 3640 C CA . SER A 1 467 ? 3.352 -5.307 23.934 1.00 60.75 467 SER A CA 1
ATOM 3641 C C . SER A 1 467 ? 2.100 -4.683 24.558 1.00 60.75 467 SER A C 1
ATOM 3643 O O . SER A 1 467 ? 0.960 -5.004 24.207 1.00 60.75 467 SER A O 1
ATOM 3645 N N . LEU A 1 468 ? 2.299 -3.764 25.509 1.00 59.41 468 LEU A N 1
ATOM 3646 C CA . LEU A 1 468 ? 1.197 -3.021 26.125 1.00 59.41 468 LEU A CA 1
ATOM 3647 C C . LEU A 1 468 ? 0.366 -2.279 25.067 1.00 59.41 468 LEU A C 1
ATOM 3649 O O . LEU A 1 468 ? -0.862 -2.321 25.119 1.00 59.41 468 LEU A O 1
ATOM 3653 N N . THR A 1 469 ? 1.025 -1.661 24.085 1.00 51.25 469 THR A N 1
ATOM 3654 C CA . THR A 1 469 ? 0.363 -0.932 22.999 1.00 51.25 469 THR A CA 1
ATOM 3655 C C . THR A 1 469 ? -0.431 -1.872 22.087 1.00 51.25 469 THR A C 1
ATOM 3657 O O . THR A 1 469 ? -1.626 -1.635 21.895 1.00 51.25 469 THR A O 1
ATOM 3660 N N . GLY A 1 470 ? 0.146 -3.014 21.688 1.00 51.75 470 GLY A N 1
ATOM 3661 C CA . GLY A 1 470 ? -0.560 -4.053 20.923 1.00 51.75 470 GLY A CA 1
ATOM 3662 C C . GLY A 1 470 ? -1.814 -4.569 21.634 1.00 51.75 470 GLY A C 1
ATOM 3663 O O . GLY A 1 470 ? -2.871 -4.784 21.031 1.00 51.75 470 GLY A O 1
ATOM 3664 N N . ARG A 1 471 ? -1.763 -4.682 22.965 1.00 67.00 471 ARG A N 1
ATOM 3665 C CA . ARG A 1 471 ? -2.939 -5.034 23.776 1.00 67.00 471 ARG A CA 1
ATOM 3666 C C . ARG A 1 471 ? -3.972 -3.901 23.812 1.00 67.00 471 ARG A C 1
ATOM 3668 O O . ARG A 1 471 ? -5.167 -4.177 23.717 1.00 67.00 471 ARG A O 1
ATOM 3675 N N . VAL A 1 472 ? -3.566 -2.630 23.885 1.00 69.88 472 VAL A N 1
ATOM 3676 C CA . VAL A 1 472 ? -4.496 -1.484 23.777 1.00 69.88 472 VAL A CA 1
ATOM 3677 C C . VAL A 1 472 ? -5.205 -1.474 22.422 1.00 69.88 472 VAL A C 1
ATOM 3679 O O . VAL A 1 472 ? -6.417 -1.242 22.367 1.00 69.88 472 VAL A O 1
ATOM 3682 N N . VAL A 1 473 ? -4.498 -1.779 21.333 1.00 65.62 473 VAL A N 1
ATOM 3683 C CA . VAL A 1 473 ? -5.091 -1.862 19.992 1.00 65.62 473 VAL A CA 1
ATOM 3684 C C . VAL A 1 473 ? -6.101 -2.999 19.894 1.00 65.62 473 VAL A C 1
ATOM 3686 O O . VAL A 1 473 ? -7.191 -2.787 19.356 1.00 65.62 473 VAL A O 1
ATOM 3689 N N . VAL A 1 474 ? -5.820 -4.175 20.460 1.00 69.19 474 VAL A N 1
ATOM 3690 C CA . VAL A 1 474 ? -6.800 -5.273 20.531 1.00 69.19 474 VAL A CA 1
ATOM 3691 C C . VAL A 1 474 ? -8.044 -4.846 21.318 1.00 69.19 474 VAL A C 1
ATOM 3693 O O . VAL A 1 474 ? -9.164 -5.067 20.857 1.00 69.19 474 VAL A O 1
ATOM 3696 N N . VAL A 1 475 ? -7.889 -4.147 22.446 1.00 73.75 475 VAL A N 1
ATOM 3697 C CA . VAL A 1 475 ? -9.032 -3.611 23.208 1.00 73.75 475 VAL A CA 1
ATOM 3698 C C . VAL A 1 475 ? -9.862 -2.643 22.360 1.00 73.75 475 VAL A C 1
ATOM 3700 O O . VAL A 1 475 ? -11.082 -2.782 22.273 1.00 73.75 475 VAL A O 1
ATOM 3703 N N . ARG A 1 476 ? -9.220 -1.700 21.666 1.00 66.06 476 ARG A N 1
ATOM 3704 C CA . ARG A 1 476 ? -9.912 -0.695 20.842 1.00 66.06 476 ARG A CA 1
ATOM 3705 C C . ARG A 1 476 ? -10.574 -1.271 19.591 1.00 66.06 476 ARG A C 1
ATOM 3707 O O . ARG A 1 476 ? -11.661 -0.837 19.233 1.00 66.06 476 ARG A O 1
ATOM 3714 N N . SER A 1 477 ? -9.923 -2.209 18.910 1.00 64.31 477 SER A N 1
ATOM 3715 C CA . SER A 1 477 ? -10.348 -2.681 17.584 1.00 64.31 477 SER A CA 1
ATOM 3716 C C . SER A 1 477 ? -11.151 -3.980 17.608 1.00 64.31 477 SER A C 1
ATOM 3718 O O . SER A 1 477 ? -11.890 -4.243 16.662 1.00 64.31 477 SER A O 1
ATOM 3720 N N . VAL A 1 478 ? -11.034 -4.778 18.674 1.00 68.94 478 VAL A N 1
ATOM 3721 C CA . VAL A 1 478 ? -11.730 -6.065 18.819 1.00 68.94 478 VAL A CA 1
ATOM 3722 C C . VAL A 1 478 ? -12.778 -6.007 19.926 1.00 68.94 478 VAL A C 1
ATOM 3724 O O . VAL A 1 478 ? -13.881 -6.495 19.713 1.00 68.94 478 VAL A O 1
ATOM 3727 N N . LEU A 1 479 ? -12.485 -5.404 21.087 1.00 75.56 479 LEU A N 1
ATOM 3728 C CA . LEU A 1 479 ? -13.439 -5.392 22.207 1.00 75.56 479 LEU A CA 1
ATOM 3729 C C . LEU A 1 479 ? -14.451 -4.255 22.148 1.00 75.56 479 LEU A C 1
ATOM 3731 O O . LEU A 1 479 ? -15.635 -4.510 22.344 1.00 75.56 479 LEU A O 1
ATOM 3735 N N . MET A 1 480 ? -14.024 -3.018 21.888 1.00 74.25 480 MET A N 1
ATOM 3736 C CA . MET A 1 480 ? -14.947 -1.874 21.910 1.00 74.25 480 MET A CA 1
ATOM 3737 C C . MET A 1 480 ? -16.155 -2.054 20.973 1.00 74.25 480 MET A C 1
ATOM 3739 O O . MET A 1 480 ? -17.268 -1.811 21.435 1.00 74.25 480 MET A O 1
ATOM 3743 N N . PRO A 1 481 ? -16.020 -2.561 19.729 1.00 78.38 481 PRO A N 1
ATOM 3744 C CA . PRO A 1 481 ? -17.183 -2.812 18.872 1.00 78.38 481 PRO A CA 1
ATOM 3745 C C . PRO A 1 481 ? -18.168 -3.846 19.442 1.00 78.38 481 PRO A C 1
ATOM 3747 O O . PRO A 1 481 ? -19.374 -3.698 19.264 1.00 78.38 481 PRO A O 1
ATOM 3750 N N . LEU A 1 482 ? -17.675 -4.861 20.168 1.00 74.25 482 LEU A N 1
ATOM 3751 C CA . LEU A 1 482 ? -18.508 -5.893 20.805 1.00 74.25 482 LEU A CA 1
ATOM 3752 C C . LEU A 1 482 ? -19.319 -5.348 21.988 1.00 74.25 482 LEU A C 1
ATOM 3754 O O . LEU A 1 482 ? -20.373 -5.893 22.309 1.00 74.25 482 LEU A O 1
ATOM 3758 N N . LEU A 1 483 ? -18.808 -4.303 22.644 1.00 81.12 483 LEU A N 1
ATOM 3759 C CA . LEU A 1 483 ? -19.395 -3.709 23.843 1.00 81.12 483 LEU A CA 1
ATOM 3760 C C . LEU A 1 483 ? -20.303 -2.522 23.519 1.00 81.12 483 LEU A C 1
ATOM 3762 O O . LEU A 1 483 ? -21.366 -2.406 24.115 1.00 81.12 483 LEU A O 1
ATOM 3766 N N . ILE A 1 484 ? -19.901 -1.657 22.580 1.00 77.31 484 ILE A N 1
ATOM 3767 C CA . ILE A 1 484 ? -20.616 -0.412 22.251 1.00 77.31 484 ILE A CA 1
ATOM 3768 C C . ILE A 1 484 ? -22.035 -0.700 21.761 1.00 77.31 484 ILE A C 1
ATOM 3770 O O . ILE A 1 484 ? -22.962 -0.018 22.181 1.00 77.31 484 ILE A O 1
ATOM 3774 N N . HIS A 1 485 ? -22.215 -1.712 20.907 1.00 70.12 485 HIS A N 1
ATOM 3775 C CA . HIS A 1 485 ? -23.536 -2.031 20.367 1.00 70.12 485 HIS A CA 1
ATOM 3776 C C . HIS A 1 485 ? -24.516 -2.460 21.469 1.00 70.12 485 HIS A C 1
ATOM 3778 O O . HIS A 1 485 ? -25.648 -1.994 21.494 1.00 70.12 485 HIS A O 1
ATOM 3784 N N . LEU A 1 486 ? -24.060 -3.278 22.426 1.00 75.44 486 LEU A N 1
ATOM 3785 C CA . LEU A 1 486 ? -24.901 -3.694 23.546 1.00 75.44 486 LEU A CA 1
ATOM 3786 C C . LEU A 1 486 ? -25.092 -2.567 24.571 1.00 75.44 486 LEU A C 1
ATOM 3788 O O . LEU A 1 486 ? -26.198 -2.386 25.062 1.00 75.44 486 LEU A O 1
ATOM 3792 N N . ALA A 1 487 ? -24.050 -1.776 24.845 1.00 73.44 487 ALA A N 1
ATOM 3793 C CA . ALA A 1 487 ? -24.102 -0.628 25.756 1.00 73.44 487 ALA A CA 1
ATOM 3794 C C . ALA A 1 487 ? -25.031 0.495 25.292 1.00 73.44 487 ALA A C 1
ATOM 3796 O O . ALA A 1 487 ? -25.452 1.305 26.113 1.00 73.44 487 ALA A O 1
ATOM 3797 N N . TYR A 1 488 ? -25.330 0.552 23.994 1.00 68.69 488 TYR A N 1
ATOM 3798 C CA . TYR A 1 488 ? -26.298 1.490 23.440 1.00 68.69 488 TYR A CA 1
ATOM 3799 C C . TYR A 1 488 ? -27.746 1.103 23.776 1.00 68.69 488 TYR A C 1
ATOM 3801 O O . TYR A 1 488 ? -28.593 1.979 23.899 1.00 68.69 488 TYR A O 1
ATOM 3809 N N . VAL A 1 489 ? -28.016 -0.197 23.940 1.00 59.16 489 VAL A N 1
ATOM 3810 C CA . VAL A 1 489 ? -29.364 -0.749 24.164 1.00 59.16 489 VAL A CA 1
ATOM 3811 C C . VAL A 1 489 ? -29.604 -1.071 25.640 1.00 59.16 489 VAL A C 1
ATOM 3813 O O . VAL A 1 489 ? -30.662 -0.763 26.175 1.00 59.16 489 VAL A O 1
ATOM 3816 N N . PHE A 1 490 ? -28.612 -1.651 26.323 1.00 70.44 490 PHE A N 1
ATOM 3817 C CA . PHE A 1 490 ? -28.693 -2.011 27.736 1.00 70.44 490 PHE A CA 1
ATOM 3818 C C . PHE A 1 490 ? -27.615 -1.288 28.552 1.00 70.44 490 PHE A C 1
ATOM 3820 O O . PHE A 1 490 ? -26.424 -1.433 28.250 1.00 70.44 490 PHE A O 1
ATOM 3827 N N . PRO A 1 491 ? -27.976 -0.581 29.640 1.00 67.50 491 PRO A N 1
ATOM 3828 C CA . PRO A 1 491 ? -26.988 -0.023 30.554 1.00 67.50 491 PRO A CA 1
ATOM 3829 C C . PRO A 1 491 ? -26.126 -1.146 31.139 1.00 67.50 491 PRO A C 1
ATOM 3831 O O . PRO A 1 491 ? -26.630 -2.212 31.488 1.00 67.50 491 PRO A O 1
ATOM 3834 N N . VAL A 1 492 ? -24.812 -0.924 31.230 1.00 76.19 492 VAL A N 1
ATOM 3835 C CA . VAL A 1 492 ? -23.866 -1.949 31.698 1.00 76.19 492 VAL A CA 1
ATOM 3836 C C . VAL A 1 492 ? -24.093 -2.220 33.194 1.00 76.19 492 VAL A C 1
ATOM 3838 O O . VAL A 1 492 ? -23.838 -1.316 33.998 1.00 76.19 492 VAL A O 1
ATOM 3841 N N . PRO A 1 493 ? -24.487 -3.441 33.614 1.00 79.50 493 PRO A N 1
ATOM 3842 C CA . PRO A 1 493 ? -24.641 -3.766 35.028 1.00 79.50 493 PRO A CA 1
ATOM 3843 C C . PRO A 1 493 ? -23.324 -3.567 35.781 1.00 79.50 493 PRO A C 1
ATOM 3845 O O . PRO A 1 493 ? -22.246 -3.844 35.248 1.00 79.50 493 PRO A O 1
ATOM 3848 N N . ALA A 1 494 ? -23.381 -3.134 37.042 1.00 70.62 494 ALA A N 1
ATOM 3849 C CA . ALA A 1 494 ? -22.179 -2.848 37.833 1.00 70.62 494 ALA A CA 1
ATOM 3850 C C . ALA A 1 494 ? -21.223 -4.057 37.926 1.00 70.62 494 ALA A C 1
ATOM 3852 O O . ALA A 1 494 ? -20.009 -3.903 37.767 1.00 70.62 494 ALA A O 1
ATOM 3853 N N . ARG A 1 495 ? -21.773 -5.272 38.090 1.00 69.56 495 ARG A N 1
ATOM 3854 C CA . ARG A 1 495 ? -21.012 -6.537 38.097 1.00 69.56 495 ARG A CA 1
ATOM 3855 C C . ARG A 1 495 ? -20.305 -6.787 36.760 1.00 69.56 495 ARG A C 1
ATOM 3857 O O . ARG A 1 495 ? -19.114 -7.092 36.739 1.00 69.56 495 ARG A O 1
ATOM 3864 N N . THR A 1 496 ? -21.005 -6.572 35.650 1.00 76.06 496 THR A N 1
ATOM 3865 C CA . THR A 1 496 ? -20.476 -6.697 34.285 1.00 76.06 496 THR A CA 1
ATOM 3866 C C . THR A 1 496 ? -19.395 -5.661 34.001 1.00 76.06 496 THR A C 1
ATOM 3868 O O . THR A 1 496 ? -18.333 -5.999 33.486 1.00 76.06 496 THR A O 1
ATOM 3871 N N . LYS A 1 497 ? -19.613 -4.400 34.387 1.00 77.81 497 LYS A N 1
ATOM 3872 C CA . LYS A 1 497 ? -18.630 -3.317 34.249 1.00 77.81 497 LYS A CA 1
ATOM 3873 C C . LYS A 1 497 ? -17.343 -3.649 35.004 1.00 77.81 497 LYS A C 1
ATOM 3875 O O . LYS A 1 497 ? -16.250 -3.496 34.452 1.00 77.81 497 LYS A O 1
ATOM 3880 N N . LEU A 1 498 ? -17.465 -4.145 36.237 1.00 76.00 498 LEU A N 1
ATOM 3881 C CA . LEU A 1 498 ? -16.334 -4.587 37.051 1.00 76.00 498 LEU A CA 1
ATOM 3882 C C . LEU A 1 498 ? -15.595 -5.763 36.396 1.00 76.00 498 LEU A C 1
ATOM 3884 O O . LEU A 1 498 ? -14.370 -5.738 36.292 1.00 76.00 498 LEU A O 1
ATOM 3888 N N . ALA A 1 499 ? -16.325 -6.761 35.895 1.00 78.56 499 ALA A N 1
ATOM 3889 C CA . ALA A 1 499 ? -15.745 -7.924 35.233 1.00 78.56 499 ALA A CA 1
ATOM 3890 C C . ALA A 1 499 ? -15.060 -7.571 33.895 1.00 78.56 499 ALA A C 1
ATOM 3892 O O . ALA A 1 499 ? -13.943 -8.026 33.649 1.00 78.56 499 ALA A O 1
ATOM 3893 N N . LEU A 1 500 ? -15.654 -6.700 33.072 1.00 82.88 500 LEU A N 1
ATOM 3894 C CA . LEU A 1 500 ? -15.038 -6.162 31.852 1.00 82.88 500 LEU A CA 1
ATOM 3895 C C . LEU A 1 500 ? -13.777 -5.357 32.162 1.00 82.88 500 LEU A C 1
ATOM 3897 O O . LEU A 1 500 ? -12.749 -5.568 31.521 1.00 82.88 500 LEU A O 1
ATOM 3901 N N . THR A 1 501 ? -13.830 -4.482 33.170 1.00 80.69 501 THR A N 1
ATOM 3902 C CA . THR A 1 501 ? -12.662 -3.699 33.602 1.00 80.69 501 THR A CA 1
ATOM 3903 C C . THR A 1 501 ? -11.530 -4.630 34.022 1.00 80.69 501 THR A C 1
ATOM 3905 O O . THR A 1 501 ? -10.410 -4.464 33.551 1.00 80.69 501 THR A O 1
ATOM 3908 N N . ARG A 1 502 ? -11.821 -5.667 34.821 1.00 78.56 502 ARG A N 1
ATOM 3909 C CA . ARG A 1 502 ? -10.833 -6.675 35.233 1.00 78.56 502 ARG A CA 1
ATOM 3910 C C . ARG A 1 502 ? -10.267 -7.461 34.051 1.00 78.56 502 ARG A C 1
ATOM 3912 O O . ARG A 1 502 ? -9.061 -7.666 34.000 1.00 78.56 502 ARG A O 1
ATOM 3919 N N . LEU A 1 503 ? -11.096 -7.886 33.096 1.00 81.56 503 LEU A N 1
ATOM 3920 C CA . LEU A 1 503 ? -10.654 -8.646 31.920 1.00 81.56 503 LEU A CA 1
ATOM 3921 C C . LEU A 1 503 ? -9.753 -7.823 31.002 1.00 81.56 503 LEU A C 1
ATOM 3923 O O . LEU A 1 503 ? -8.672 -8.279 30.633 1.00 81.56 503 LEU A O 1
ATOM 3927 N N . VAL A 1 504 ? -10.177 -6.602 30.672 1.00 81.25 504 VAL A N 1
ATOM 3928 C CA . VAL A 1 504 ? -9.394 -5.664 29.860 1.00 81.25 504 VAL A CA 1
ATOM 3929 C C . VAL A 1 504 ? -8.085 -5.338 30.563 1.00 81.25 504 VAL A C 1
ATOM 3931 O O . VAL A 1 504 ? -7.028 -5.401 29.945 1.00 81.25 504 VAL A O 1
ATOM 3934 N N . PHE A 1 505 ? -8.132 -5.061 31.864 1.00 77.44 505 PHE A N 1
ATOM 3935 C CA . PHE A 1 505 ? -6.945 -4.772 32.656 1.00 77.44 505 PHE A CA 1
ATOM 3936 C C . PHE A 1 505 ? -5.970 -5.954 32.675 1.00 77.44 505 PHE A C 1
ATOM 3938 O O . PHE A 1 505 ? -4.802 -5.803 32.319 1.00 77.44 505 PHE A O 1
ATOM 3945 N N . ARG A 1 506 ? -6.456 -7.154 33.017 1.00 76.62 506 ARG A N 1
ATOM 3946 C CA . ARG A 1 506 ? -5.651 -8.382 33.043 1.00 76.62 506 ARG A CA 1
ATOM 3947 C C . ARG A 1 506 ? -5.018 -8.653 31.686 1.00 76.62 506 ARG A C 1
ATOM 3949 O O . ARG A 1 506 ? -3.872 -9.080 31.630 1.00 76.62 506 ARG A O 1
ATOM 3956 N N . PHE A 1 507 ? -5.736 -8.380 30.603 1.00 81.81 507 PHE A N 1
ATOM 3957 C CA . PHE A 1 507 ? -5.200 -8.506 29.260 1.00 81.81 507 PHE A CA 1
ATOM 3958 C C . PHE A 1 507 ? -4.112 -7.469 28.967 1.00 81.81 507 PHE A C 1
ATOM 3960 O O . PHE A 1 507 ? -3.000 -7.871 28.640 1.00 81.81 507 PHE A O 1
ATOM 3967 N N . LEU A 1 508 ? -4.384 -6.169 29.153 1.00 73.88 508 LEU A N 1
ATOM 3968 C CA . LEU A 1 508 ? -3.421 -5.078 28.931 1.00 73.88 508 LEU A CA 1
ATOM 3969 C C . LEU A 1 508 ? -2.107 -5.316 29.682 1.00 73.88 508 LEU A C 1
ATOM 3971 O O . LEU A 1 508 ? -1.020 -5.199 29.116 1.00 73.88 508 LEU A O 1
ATOM 3975 N N . TRP A 1 509 ? -2.205 -5.756 30.931 1.00 74.50 509 TRP A N 1
ATOM 3976 C CA . TRP A 1 509 ? -1.055 -5.936 31.813 1.00 74.50 509 TRP A CA 1
ATOM 3977 C C . TRP A 1 509 ? -0.543 -7.378 31.883 1.00 74.50 509 TRP A C 1
ATOM 3979 O O . TRP A 1 509 ? 0.394 -7.664 32.625 1.00 74.50 509 TRP A O 1
ATOM 3989 N N . GLY A 1 510 ? -1.090 -8.289 31.071 1.00 66.56 510 GLY A N 1
ATOM 3990 C CA . GLY A 1 510 ? -0.579 -9.655 30.901 1.00 66.56 510 GLY A CA 1
ATOM 3991 C C . GLY A 1 510 ? -0.657 -10.483 32.176 1.00 66.56 510 GLY A C 1
ATOM 3992 O O . GLY A 1 510 ? 0.280 -11.204 32.500 1.00 66.56 510 GLY A O 1
ATOM 3993 N N . GLY A 1 511 ? -1.738 -10.319 32.935 1.00 58.56 511 GLY A N 1
ATOM 3994 C CA . GLY A 1 511 ? -1.963 -11.017 34.195 1.00 58.56 511 GLY A CA 1
ATOM 3995 C C . GLY A 1 511 ? -1.319 -10.378 35.426 1.00 58.56 511 GLY A C 1
ATOM 3996 O O . GLY A 1 511 ? -1.473 -10.935 36.506 1.00 58.56 511 GLY A O 1
ATOM 3997 N N . ARG A 1 512 ? -0.622 -9.238 35.296 1.00 46.66 512 ARG A N 1
ATOM 3998 C CA . ARG A 1 512 ? 0.013 -8.529 36.424 1.00 46.66 512 ARG A CA 1
ATOM 3999 C C . ARG A 1 512 ? -0.999 -7.681 37.214 1.00 46.66 512 ARG A C 1
ATOM 4001 O O . ARG A 1 512 ? -1.984 -7.208 36.649 1.00 46.66 512 ARG A O 1
ATOM 4008 N N . TYR A 1 513 ? -0.739 -7.498 38.513 1.00 42.19 513 TYR A N 1
ATOM 4009 C CA . TYR A 1 513 ? -1.571 -6.713 39.435 1.00 42.19 513 TYR A CA 1
ATOM 4010 C C . TYR A 1 513 ? -1.528 -5.198 39.169 1.00 42.19 513 TYR A C 1
ATOM 4012 O O . TYR A 1 513 ? -0.628 -4.668 38.516 1.00 42.19 513 TYR A O 1
ATOM 4020 N N . GLU A 1 514 ? -2.544 -4.521 39.700 1.00 37.47 514 GLU A N 1
ATOM 4021 C CA . GLU A 1 514 ? -2.810 -3.087 39.616 1.00 37.47 514 GLU A CA 1
ATOM 4022 C C . GLU A 1 514 ? -1.753 -2.266 40.382 1.00 37.47 514 GLU A C 1
ATOM 4024 O O . GLU A 1 514 ? -1.768 -2.216 41.606 1.00 37.47 514 GLU A O 1
ATOM 4029 N N . TYR A 1 515 ? -0.814 -1.625 39.672 1.00 39.69 515 TYR A N 1
ATOM 4030 C CA . TYR A 1 515 ? 0.175 -0.706 40.275 1.00 39.69 515 TYR A CA 1
ATOM 4031 C C . TYR A 1 515 ? -0.195 0.780 40.138 1.00 39.69 515 TYR A C 1
ATOM 4033 O O . TYR A 1 515 ? 0.591 1.645 40.518 1.00 39.69 515 TYR A O 1
ATOM 4041 N N . VAL A 1 516 ? -1.367 1.105 39.584 1.00 37.31 516 VAL A N 1
ATOM 4042 C CA . VAL A 1 516 ? -1.777 2.499 39.366 1.00 37.31 516 VAL A CA 1
ATOM 4043 C C . VAL A 1 516 ? -2.901 2.855 40.329 1.00 37.31 516 VAL A C 1
ATOM 4045 O O . VAL A 1 516 ? -4.073 2.597 40.062 1.00 37.31 516 VAL A O 1
ATOM 4048 N N . THR A 1 517 ? -2.547 3.500 41.438 1.00 34.47 517 THR A N 1
ATOM 4049 C CA . THR A 1 517 ? -3.498 4.315 42.197 1.00 34.47 517 THR A CA 1
ATOM 4050 C C . THR A 1 517 ? -4.050 5.397 41.266 1.00 34.47 517 THR A C 1
ATOM 4052 O O . THR A 1 517 ? -3.289 6.167 40.681 1.00 34.47 517 THR A O 1
ATOM 4055 N N . ARG A 1 518 ? -5.379 5.459 41.102 1.00 41.09 518 ARG A N 1
ATOM 4056 C CA . ARG A 1 518 ? -6.057 6.530 40.342 1.00 41.09 518 ARG A CA 1
ATOM 4057 C C . ARG A 1 518 ? -5.995 7.891 41.041 1.00 41.09 518 ARG A C 1
ATOM 4059 O O . ARG A 1 518 ? -6.325 8.900 40.427 1.00 41.09 518 ARG A O 1
ATOM 4066 N N . GLU A 1 519 ? -5.529 7.923 42.287 1.00 39.34 519 GLU A N 1
ATOM 4067 C CA . GLU A 1 519 ? -5.070 9.145 42.931 1.00 39.34 519 GLU A CA 1
ATOM 4068 C C . GLU A 1 519 ? -3.569 9.356 42.697 1.00 39.34 519 GLU A C 1
ATOM 4070 O O . GLU A 1 519 ? -2.793 8.399 42.823 1.00 39.34 519 GLU A O 1
ATOM 4075 N N . PRO A 1 520 ? -3.128 10.597 42.407 1.00 42.31 520 PRO A N 1
ATOM 4076 C CA . PRO A 1 520 ? -1.709 10.911 42.360 1.00 42.31 520 PRO A CA 1
ATOM 4077 C C . PRO A 1 520 ? -1.064 10.483 43.676 1.00 42.31 520 PRO A C 1
ATOM 4079 O O . PRO A 1 520 ? -1.557 10.839 44.758 1.00 42.31 520 PRO A O 1
ATOM 4082 N N . SER A 1 521 ? 0.019 9.702 43.564 1.00 43.97 521 SER A N 1
ATOM 4083 C CA . SER A 1 521 ? 0.678 9.117 44.727 1.00 43.97 521 SER A CA 1
ATOM 4084 C C . SER A 1 521 ? 0.995 10.215 45.750 1.00 43.97 521 SER A C 1
ATOM 4086 O O . SER A 1 521 ? 1.288 11.355 45.361 1.00 43.97 521 SER A O 1
ATOM 4088 N N . PRO A 1 522 ? 0.948 9.917 47.057 1.00 45.72 522 PRO A N 1
ATOM 4089 C CA . PRO A 1 522 ? 1.332 10.877 48.089 1.00 45.72 522 PRO A CA 1
ATOM 4090 C C . PRO A 1 522 ? 2.705 11.509 47.809 1.00 45.72 522 PRO A C 1
ATOM 4092 O O . PRO A 1 522 ? 2.894 12.702 48.026 1.00 45.72 522 PRO A O 1
ATOM 4095 N N . VAL A 1 523 ? 3.620 10.737 47.209 1.00 43.19 523 VAL A N 1
ATOM 4096 C CA . VAL A 1 523 ? 4.932 11.200 46.737 1.00 43.19 523 VAL A CA 1
ATOM 4097 C C . VAL A 1 523 ? 4.798 12.245 45.628 1.00 43.19 523 VAL A C 1
ATOM 4099 O O . VAL A 1 523 ? 5.388 13.312 45.738 1.00 43.19 523 VAL A O 1
ATOM 4102 N N . TYR A 1 524 ? 3.986 12.001 44.595 1.00 45.47 524 TYR A N 1
ATOM 4103 C CA . TYR A 1 524 ? 3.750 12.973 43.522 1.00 45.47 524 TYR A CA 1
ATOM 4104 C C . TYR A 1 524 ? 3.102 14.262 44.044 1.00 45.47 524 TYR A C 1
ATOM 4106 O O . TYR A 1 524 ? 3.503 15.356 43.654 1.00 45.47 524 TYR A O 1
ATOM 4114 N N . ARG A 1 525 ? 2.142 14.163 44.973 1.00 50.59 525 ARG A N 1
ATOM 4115 C CA . ARG A 1 525 ? 1.537 15.340 45.621 1.00 50.59 525 ARG A CA 1
ATOM 4116 C C . ARG A 1 525 ? 2.551 16.125 46.449 1.00 50.59 525 ARG A C 1
ATOM 4118 O O . ARG A 1 525 ? 2.563 17.348 46.355 1.00 50.59 525 ARG A O 1
ATOM 4125 N N . SER A 1 526 ? 3.410 15.449 47.208 1.00 46.22 526 SER A N 1
ATOM 4126 C CA . SER A 1 526 ? 4.474 16.095 47.984 1.00 46.22 526 SER A CA 1
ATOM 4127 C C . SER A 1 526 ? 5.537 16.735 47.092 1.00 46.22 526 SER A C 1
ATOM 4129 O O . SER A 1 526 ? 5.934 17.862 47.362 1.00 46.22 526 SER A O 1
ATOM 4131 N N . VAL A 1 527 ? 5.928 16.087 45.990 1.00 45.62 527 VAL A N 1
ATOM 4132 C CA . VAL A 1 527 ? 6.852 16.651 44.992 1.00 45.62 527 VAL A CA 1
ATOM 4133 C C . VAL A 1 527 ? 6.234 17.868 44.308 1.00 45.62 527 VAL A C 1
ATOM 4135 O O . VAL A 1 527 ? 6.876 18.904 44.229 1.00 45.62 527 VAL A O 1
ATOM 4138 N N . MET A 1 528 ? 4.970 17.805 43.884 1.00 49.03 528 MET A N 1
ATOM 4139 C CA . MET A 1 528 ? 4.290 18.949 43.262 1.00 49.03 528 MET A CA 1
ATOM 4140 C C . MET A 1 528 ? 4.053 20.098 44.248 1.00 49.03 528 MET A C 1
ATOM 4142 O O . MET A 1 528 ? 4.116 21.260 43.855 1.00 49.03 528 MET A O 1
ATOM 4146 N N . ARG A 1 529 ? 3.800 19.804 45.529 1.00 52.97 529 ARG A N 1
ATOM 4147 C CA . ARG A 1 529 ? 3.683 20.821 46.585 1.00 52.97 529 ARG A CA 1
ATOM 4148 C C . ARG A 1 529 ? 5.036 21.480 46.869 1.00 52.97 529 ARG A C 1
ATOM 4150 O O . ARG A 1 529 ? 5.089 22.699 46.945 1.00 52.97 529 ARG A O 1
ATOM 4157 N N . PHE A 1 530 ? 6.110 20.692 46.929 1.00 46.19 530 PHE A N 1
ATOM 4158 C CA . PHE A 1 530 ? 7.485 21.174 47.062 1.00 46.19 530 PHE A CA 1
ATOM 4159 C C . PHE A 1 530 ? 7.915 22.024 45.857 1.00 46.19 530 PHE A C 1
ATOM 4161 O O . PHE A 1 530 ? 8.403 23.130 46.039 1.00 46.19 530 PHE A O 1
ATOM 4168 N N . LEU A 1 531 ? 7.646 21.574 44.626 1.00 44.66 531 LEU A N 1
ATOM 4169 C CA . LEU A 1 531 ? 7.958 22.319 43.398 1.00 44.66 531 LEU A CA 1
ATOM 4170 C C . LEU A 1 531 ? 7.192 23.645 43.302 1.00 44.66 531 LEU A C 1
ATOM 4172 O O . LEU A 1 531 ? 7.745 24.625 42.823 1.00 44.66 531 LEU A O 1
ATOM 4176 N N . ARG A 1 532 ? 5.948 23.705 43.797 1.00 50.22 532 ARG A N 1
ATOM 4177 C CA . ARG A 1 532 ? 5.173 24.959 43.894 1.00 50.22 532 ARG A CA 1
ATOM 4178 C C . ARG A 1 532 ? 5.696 25.921 44.963 1.00 50.22 532 ARG A C 1
ATOM 4180 O O . ARG A 1 532 ? 5.377 27.100 44.903 1.00 50.22 532 ARG A O 1
ATOM 4187 N N . GLN A 1 533 ? 6.438 25.413 45.943 1.00 52.44 533 GLN A N 1
ATOM 4188 C CA . GLN A 1 533 ? 7.026 26.185 47.040 1.00 52.44 533 GLN A CA 1
ATOM 4189 C C . GLN A 1 533 ? 8.517 26.485 46.811 1.00 52.44 533 GLN A C 1
ATOM 4191 O O . GLN A 1 533 ? 9.118 27.222 47.589 1.00 52.44 533 GLN A O 1
ATOM 4196 N N . CYS A 1 534 ? 9.129 25.933 45.756 1.00 43.00 534 CYS A N 1
ATOM 4197 C CA . CYS A 1 534 ? 10.515 26.210 45.400 1.00 43.00 534 CYS A CA 1
ATOM 4198 C C . CYS A 1 534 ? 10.635 27.621 44.788 1.00 43.00 534 CYS A C 1
ATOM 4200 O O . CYS A 1 534 ? 9.992 27.881 43.773 1.00 43.00 534 CYS A O 1
ATOM 4202 N N . PRO A 1 535 ? 11.490 28.515 45.325 1.00 44.03 535 PRO A N 1
ATOM 4203 C CA . PRO A 1 535 ? 11.581 29.912 44.872 1.00 44.03 535 PRO A CA 1
ATOM 4204 C C . PRO A 1 535 ? 12.274 30.124 43.515 1.00 44.03 535 PRO A C 1
ATOM 4206 O O . PRO A 1 535 ? 12.531 31.260 43.135 1.00 44.03 535 PRO A O 1
ATOM 4209 N N . SER A 1 536 ? 12.638 29.057 42.800 1.00 47.81 536 SER A N 1
ATOM 4210 C CA . SER A 1 536 ? 13.398 29.127 41.547 1.00 47.81 536 SER A CA 1
ATOM 4211 C C . SER A 1 536 ? 12.714 28.284 40.466 1.00 47.81 536 SER A C 1
ATOM 4213 O O . SER A 1 536 ? 12.223 27.193 40.784 1.00 47.81 536 SER A O 1
ATOM 4215 N N . PRO A 1 537 ? 12.643 28.771 39.211 1.00 48.28 537 PRO A N 1
ATOM 4216 C CA . PRO A 1 537 ? 11.892 28.124 38.147 1.00 48.28 537 PRO A CA 1
ATOM 4217 C C . PRO A 1 537 ? 12.621 26.856 37.696 1.00 48.28 537 PRO A C 1
ATOM 4219 O O . PRO A 1 537 ? 13.469 26.894 36.812 1.00 48.28 537 PRO A O 1
ATOM 4222 N N . VAL A 1 538 ? 12.278 25.714 38.294 1.00 51.69 538 VAL A N 1
ATOM 4223 C CA . VAL A 1 538 ? 12.653 24.409 37.736 1.00 51.69 538 VAL A CA 1
ATOM 4224 C C . VAL A 1 538 ? 11.927 24.274 36.403 1.00 51.69 538 VAL A C 1
ATOM 4226 O O . VAL A 1 538 ? 10.693 24.311 36.345 1.00 51.69 538 VAL A O 1
ATOM 4229 N N . THR A 1 539 ? 12.689 24.166 35.321 1.00 55.81 539 THR A N 1
ATOM 4230 C CA . THR A 1 539 ? 12.118 24.050 33.979 1.00 55.81 539 THR A CA 1
ATOM 4231 C C . THR A 1 539 ? 11.388 22.713 33.826 1.00 55.81 539 THR A C 1
ATOM 4233 O O . THR A 1 539 ? 11.684 21.718 34.493 1.00 55.81 539 THR A O 1
ATOM 4236 N N . ARG A 1 540 ? 10.383 22.668 32.942 1.00 48.38 540 ARG A N 1
ATOM 4237 C CA . ARG A 1 540 ? 9.571 21.459 32.704 1.00 48.38 540 ARG A CA 1
ATOM 4238 C C . ARG A 1 540 ? 10.425 20.267 32.244 1.00 48.38 540 ARG A C 1
ATOM 4240 O O . ARG A 1 540 ? 10.049 19.130 32.507 1.00 48.38 540 ARG A O 1
ATOM 4247 N N . GLU A 1 541 ? 11.559 20.547 31.606 1.00 48.66 541 GLU A N 1
ATOM 4248 C CA . GLU A 1 541 ? 12.554 19.577 31.140 1.00 48.66 541 GLU A CA 1
ATOM 4249 C C . GLU A 1 541 ? 13.320 18.933 32.310 1.00 48.66 541 GLU A C 1
ATOM 4251 O O . GLU A 1 541 ? 13.414 17.706 32.378 1.00 48.66 541 GLU A O 1
ATOM 4256 N N . GLU A 1 542 ? 13.738 19.713 33.312 1.00 49.25 542 GLU A N 1
ATOM 4257 C CA . GLU A 1 542 ? 14.405 19.197 34.521 1.00 49.25 542 GLU A CA 1
ATOM 4258 C C . GLU A 1 542 ? 13.470 18.370 35.417 1.00 49.25 542 GLU A C 1
ATOM 4260 O O . GLU A 1 542 ? 13.896 17.400 36.042 1.00 49.25 542 GLU A O 1
ATOM 4265 N N . ALA A 1 543 ? 12.175 18.701 35.457 1.00 49.06 543 ALA A N 1
ATOM 4266 C CA . ALA A 1 543 ? 11.177 17.933 36.207 1.00 49.06 543 ALA A CA 1
ATOM 4267 C C . ALA A 1 543 ? 10.901 16.539 35.603 1.00 49.06 543 ALA A C 1
ATOM 4269 O O . ALA A 1 543 ? 10.360 15.663 36.284 1.00 49.06 543 ALA A O 1
ATOM 4270 N N . THR A 1 544 ? 11.251 16.333 34.330 1.00 45.97 544 THR A N 1
ATOM 4271 C CA . THR A 1 544 ? 11.053 15.065 33.611 1.00 45.97 544 THR A CA 1
ATOM 4272 C C . THR A 1 544 ? 12.293 14.170 33.589 1.00 45.97 544 THR A C 1
ATOM 4274 O O . THR A 1 544 ? 12.166 12.969 33.333 1.00 45.97 544 THR A O 1
ATOM 4277 N N . ASP A 1 545 ? 13.474 14.698 33.927 1.00 53.72 545 ASP A N 1
ATOM 4278 C CA . ASP A 1 545 ? 14.692 13.896 34.053 1.00 53.72 545 ASP A CA 1
ATOM 4279 C C . ASP A 1 545 ? 14.793 13.240 35.439 1.00 53.72 545 ASP A C 1
ATOM 4281 O O . ASP A 1 545 ? 15.428 13.719 36.386 1.00 53.72 545 ASP A O 1
ATOM 4285 N N . HIS A 1 546 ? 14.159 12.074 35.541 1.00 46.56 546 HIS A N 1
ATOM 4286 C CA . HIS A 1 546 ? 14.182 11.238 36.735 1.00 46.56 546 HIS A CA 1
ATOM 4287 C C . HIS A 1 546 ? 15.599 10.870 37.209 1.00 46.56 546 HIS A C 1
ATOM 4289 O O . HIS A 1 546 ? 15.758 10.639 38.405 1.00 46.56 546 HIS A O 1
ATOM 4295 N N . ARG A 1 547 ? 16.623 10.825 36.334 1.00 47.62 547 ARG A N 1
ATOM 4296 C CA . ARG A 1 547 ? 18.008 10.495 36.724 1.00 47.62 547 ARG A CA 1
ATOM 4297 C C . ARG A 1 547 ? 18.682 11.662 37.436 1.00 47.62 547 ARG A C 1
ATOM 4299 O O . ARG A 1 547 ? 19.291 11.443 38.482 1.00 47.62 547 ARG A O 1
ATOM 4306 N N . ALA A 1 548 ? 18.529 12.881 36.921 1.00 53.16 548 ALA A N 1
ATOM 4307 C CA . ALA A 1 548 ? 19.053 14.089 37.559 1.00 53.16 548 ALA A CA 1
ATOM 4308 C C . ALA A 1 548 ? 18.403 14.328 38.935 1.00 53.16 548 ALA A C 1
ATOM 4310 O O . ALA A 1 548 ? 19.081 14.655 39.916 1.00 53.16 548 ALA A O 1
ATOM 4311 N N . LEU A 1 549 ? 17.093 14.072 39.036 1.00 51.19 549 LEU A N 1
ATOM 4312 C CA . LEU A 1 549 ? 16.356 14.155 40.295 1.00 51.19 549 LEU A CA 1
ATOM 4313 C C . LEU A 1 549 ? 16.832 13.095 41.307 1.00 51.19 549 LEU A C 1
ATOM 4315 O O . LEU A 1 549 ? 17.052 13.413 42.478 1.00 51.19 549 LEU A O 1
ATOM 4319 N N . TYR A 1 550 ? 17.043 11.851 40.852 1.00 47.56 550 TYR A N 1
ATOM 4320 C CA . TYR A 1 550 ? 17.560 10.763 41.691 1.00 47.56 550 TYR A CA 1
ATOM 4321 C C . TYR A 1 550 ? 18.983 11.032 42.183 1.00 47.56 550 TYR A C 1
ATOM 4323 O O . TYR A 1 550 ? 19.275 10.752 43.340 1.00 47.56 550 TYR A O 1
ATOM 4331 N N . ALA A 1 551 ? 19.856 11.595 41.344 1.00 54.62 551 ALA A N 1
ATOM 4332 C CA . ALA A 1 551 ? 21.228 11.931 41.719 1.00 54.62 551 ALA A CA 1
ATOM 4333 C C . ALA A 1 551 ? 21.278 12.996 42.832 1.00 54.62 551 ALA A C 1
ATOM 4335 O O . ALA A 1 551 ? 22.034 12.841 43.789 1.00 54.62 551 ALA A O 1
ATOM 4336 N N . ARG A 1 552 ? 20.412 14.022 42.774 1.00 56.31 552 ARG A N 1
ATOM 4337 C CA . ARG A 1 552 ? 20.279 15.043 43.838 1.00 56.31 552 ARG A CA 1
ATOM 4338 C C . ARG A 1 552 ? 19.640 14.510 45.123 1.00 56.31 552 ARG A C 1
ATOM 4340 O O . ARG A 1 552 ? 19.932 15.008 46.208 1.00 56.31 552 ARG A O 1
ATOM 4347 N N . LEU A 1 553 ? 18.744 13.528 45.018 1.00 48.81 553 LEU A N 1
ATOM 4348 C CA . LEU A 1 553 ? 18.176 12.828 46.176 1.00 48.81 553 LEU A CA 1
ATOM 4349 C C . LEU A 1 553 ? 19.220 11.920 46.838 1.00 48.81 553 LEU A C 1
ATOM 4351 O O . LEU A 1 553 ? 19.382 11.958 48.056 1.00 48.81 553 LEU A O 1
ATOM 4355 N N . ALA A 1 554 ? 19.979 11.173 46.034 1.00 49.38 554 ALA A N 1
ATOM 4356 C CA . ALA A 1 554 ? 21.071 10.320 46.491 1.00 49.38 554 ALA A CA 1
ATOM 4357 C C . ALA A 1 554 ? 22.218 11.126 47.124 1.00 49.38 554 ALA A C 1
ATOM 4359 O O . ALA A 1 554 ? 22.827 10.661 48.080 1.00 49.38 554 ALA A O 1
ATOM 4360 N N . SER A 1 555 ? 22.472 12.356 46.663 1.00 51.72 555 SER A N 1
ATOM 4361 C CA . SER A 1 555 ? 23.464 13.250 47.276 1.00 51.72 555 SER A CA 1
ATOM 4362 C C . SER A 1 555 ? 22.998 13.893 48.591 1.00 51.72 555 SER A C 1
ATOM 4364 O O . SER A 1 555 ? 23.791 14.558 49.249 1.00 51.72 555 SER A O 1
ATOM 4366 N N . ARG A 1 556 ? 21.715 13.758 48.963 1.00 44.94 556 ARG A N 1
ATOM 4367 C CA . ARG A 1 556 ? 21.119 14.364 50.171 1.00 44.94 556 ARG A CA 1
ATOM 4368 C C . ARG A 1 556 ? 20.826 13.370 51.294 1.00 44.94 556 ARG A C 1
ATOM 4370 O O . ARG A 1 556 ? 20.674 13.797 52.433 1.00 44.94 556 ARG A O 1
ATOM 4377 N N . GLN A 1 557 ? 20.745 12.073 51.004 1.00 39.81 557 GLN A N 1
ATOM 4378 C CA . GLN A 1 557 ? 20.574 11.032 52.018 1.00 39.81 557 GLN A CA 1
ATOM 4379 C C . GLN A 1 557 ? 21.614 9.933 51.842 1.00 39.81 557 GLN A C 1
ATOM 4381 O O . GLN A 1 557 ? 21.634 9.230 50.833 1.00 39.81 557 GLN A O 1
ATOM 4386 N N . VAL A 1 558 ? 22.424 9.728 52.881 1.00 39.81 558 VAL A N 1
ATOM 4387 C CA . VAL A 1 558 ? 23.245 8.527 53.023 1.00 39.81 558 VAL A CA 1
ATOM 4388 C C . VAL A 1 558 ? 22.305 7.370 53.358 1.00 39.81 558 VAL A C 1
ATOM 4390 O O . VAL A 1 558 ? 21.987 7.121 54.517 1.00 39.81 558 VAL A O 1
ATOM 4393 N N . VAL A 1 559 ? 21.808 6.677 52.336 1.00 41.56 559 VAL A N 1
ATOM 4394 C CA . VAL A 1 559 ? 21.160 5.378 52.530 1.00 41.56 559 VAL A CA 1
ATOM 4395 C C . VAL A 1 559 ? 22.278 4.359 52.685 1.00 41.56 559 VAL A C 1
ATOM 4397 O O . VAL A 1 559 ? 22.932 4.000 51.707 1.00 41.56 559 VAL A O 1
ATOM 4400 N N . THR A 1 560 ? 22.519 3.907 53.913 1.00 35.97 560 THR A N 1
ATOM 4401 C CA . THR A 1 560 ? 23.391 2.762 54.172 1.00 35.97 560 THR A CA 1
ATOM 4402 C C . THR A 1 560 ? 22.796 1.538 53.469 1.00 35.97 560 THR A C 1
ATOM 4404 O O . THR A 1 560 ? 21.674 1.129 53.781 1.00 35.97 560 THR A O 1
ATOM 4407 N N . PRO A 1 561 ? 23.488 0.937 52.485 1.00 40.06 561 PRO A N 1
ATOM 4408 C CA . PRO A 1 561 ? 23.038 -0.319 51.917 1.00 40.06 561 PRO A CA 1
ATOM 4409 C C . PRO A 1 561 ? 23.086 -1.366 53.030 1.00 40.06 561 PRO A C 1
ATOM 4411 O O . PRO A 1 561 ? 24.129 -1.555 53.656 1.00 40.06 561 PRO A O 1
ATOM 4414 N N . SER A 1 562 ? 21.977 -2.067 53.266 1.00 43.47 562 SER A N 1
ATOM 4415 C CA . SER A 1 562 ? 21.993 -3.373 53.930 1.00 43.47 562 SER A CA 1
ATOM 4416 C C . SER A 1 562 ? 23.133 -4.185 53.307 1.00 43.47 562 SER A C 1
ATOM 4418 O O . SER A 1 562 ? 23.088 -4.415 52.101 1.00 43.47 562 SER A O 1
ATOM 4420 N N . GLY A 1 563 ? 24.171 -4.497 54.094 1.00 47.84 563 GLY A N 1
ATOM 4421 C CA . GLY A 1 563 ? 25.574 -4.711 53.691 1.00 47.84 563 GLY A CA 1
ATOM 4422 C C . GLY A 1 563 ? 25.918 -5.843 52.711 1.00 47.84 563 GLY A C 1
ATOM 4423 O O . GLY A 1 563 ? 26.880 -6.571 52.933 1.00 47.84 563 GLY A O 1
ATOM 4424 N N . VAL A 1 564 ? 25.184 -5.996 51.610 1.00 49.50 564 VAL A N 1
ATOM 4425 C CA . VAL A 1 564 ? 25.521 -6.859 50.478 1.00 49.50 564 VAL A CA 1
ATOM 4426 C C . VAL A 1 564 ? 25.244 -6.085 49.181 1.00 49.50 564 VAL A C 1
ATOM 4428 O O . VAL A 1 564 ? 24.107 -5.662 48.958 1.00 49.50 564 VAL A O 1
ATOM 4431 N N . PRO A 1 565 ? 26.241 -5.890 48.296 1.00 54.91 565 PRO A N 1
ATOM 4432 C CA . PRO A 1 565 ? 26.036 -5.220 47.015 1.00 54.91 565 PRO A CA 1
ATOM 4433 C C . PRO A 1 565 ? 24.943 -5.916 46.192 1.00 54.91 565 PRO A C 1
ATOM 4435 O O . PRO A 1 565 ? 24.940 -7.142 46.068 1.00 54.91 565 PRO A O 1
ATOM 4438 N N . ALA A 1 566 ? 24.036 -5.147 45.580 1.00 52.97 566 ALA A N 1
ATOM 4439 C CA . ALA A 1 566 ? 22.897 -5.684 44.825 1.00 52.97 566 ALA A CA 1
ATOM 4440 C C . ALA A 1 566 ? 23.303 -6.688 43.723 1.00 52.97 566 ALA A C 1
ATOM 4442 O O . ALA A 1 566 ? 22.581 -7.653 43.473 1.00 52.97 566 ALA A O 1
ATOM 4443 N N . GLY A 1 567 ? 24.485 -6.509 43.116 1.00 54.31 567 GLY A N 1
ATOM 4444 C CA . GLY A 1 567 ? 25.047 -7.446 42.134 1.00 54.31 567 GLY A CA 1
ATOM 4445 C C . GLY A 1 567 ? 25.396 -8.824 42.714 1.00 54.31 567 GLY A C 1
ATOM 4446 O O . GLY A 1 567 ? 25.192 -9.837 42.051 1.00 54.31 567 GLY A O 1
ATOM 4447 N N . VAL A 1 568 ? 25.833 -8.880 43.976 1.00 56.03 568 VAL A N 1
ATOM 4448 C CA . VAL A 1 568 ? 26.131 -10.131 44.700 1.00 56.03 568 VAL A CA 1
ATOM 4449 C C . VAL A 1 568 ? 24.842 -10.832 45.143 1.00 56.03 568 VAL A C 1
ATOM 4451 O O . VAL A 1 568 ? 24.774 -12.058 45.159 1.00 56.03 568 VAL A O 1
ATOM 4454 N N . VAL A 1 569 ? 23.790 -10.072 45.469 1.00 57.25 569 VAL A N 1
ATOM 4455 C CA . VAL A 1 569 ? 22.461 -10.630 45.781 1.00 57.25 569 VAL A CA 1
ATOM 4456 C C . VAL A 1 569 ? 21.826 -11.236 44.529 1.00 57.25 569 VAL A C 1
ATOM 4458 O O . VAL A 1 569 ? 21.285 -12.337 44.589 1.00 57.25 569 VAL A O 1
ATOM 4461 N N . TRP A 1 570 ? 21.927 -10.570 43.375 1.00 60.72 570 TRP A N 1
ATOM 4462 C CA . TRP A 1 570 ? 21.356 -11.080 42.127 1.00 60.72 570 TRP A CA 1
ATOM 4463 C C . TRP A 1 570 ? 22.018 -12.379 41.661 1.00 60.72 570 TRP A C 1
ATOM 4465 O O . TRP A 1 570 ? 21.307 -13.338 41.363 1.00 60.72 570 TRP A O 1
ATOM 4475 N N . SER A 1 571 ? 23.354 -12.461 41.655 1.00 61.09 571 SER A N 1
ATOM 4476 C CA . SER A 1 571 ? 24.062 -13.692 41.261 1.00 61.09 571 SER A CA 1
ATOM 4477 C C . SER A 1 571 ? 23.739 -14.871 42.184 1.00 61.09 571 SER A C 1
ATOM 4479 O O . SER A 1 571 ? 23.641 -16.008 41.729 1.00 61.09 571 SER A O 1
ATOM 4481 N N . ARG A 1 572 ? 23.477 -14.600 43.470 1.00 59.50 572 ARG A N 1
ATOM 4482 C CA . ARG A 1 572 ? 23.053 -15.610 44.444 1.00 59.50 572 ARG A CA 1
ATOM 4483 C C . ARG A 1 572 ? 21.574 -15.969 44.357 1.00 59.50 572 ARG A C 1
ATOM 4485 O O . ARG A 1 572 ? 21.240 -17.089 44.697 1.00 59.50 572 ARG A O 1
ATOM 4492 N N . VAL A 1 573 ? 20.671 -15.093 43.924 1.00 61.34 573 VAL A N 1
ATOM 4493 C CA . VAL A 1 573 ? 19.217 -15.373 43.929 1.00 61.34 573 VAL A CA 1
ATOM 4494 C C . VAL A 1 573 ? 18.691 -15.849 42.566 1.00 61.34 573 VAL A C 1
ATOM 4496 O O . VAL A 1 573 ? 17.691 -16.558 42.519 1.00 61.34 573 VAL A O 1
ATOM 4499 N N . SER A 1 574 ? 19.380 -15.531 41.466 1.00 63.31 574 SER A N 1
ATOM 4500 C CA . SER A 1 574 ? 18.937 -15.829 40.089 1.00 63.31 574 SER A CA 1
ATOM 4501 C C . SER A 1 574 ? 19.261 -17.241 39.576 1.00 63.31 574 SER A C 1
ATOM 4503 O O . SER A 1 574 ? 18.676 -17.667 38.580 1.00 63.31 574 SER A O 1
ATOM 4505 N N . GLY A 1 575 ? 20.163 -17.975 40.239 1.00 61.00 575 GLY A N 1
ATOM 4506 C CA . GLY A 1 575 ? 20.567 -19.329 39.843 1.00 61.00 575 GLY A CA 1
ATOM 4507 C C . GLY A 1 575 ? 19.588 -20.403 40.322 1.00 61.00 575 GLY A C 1
ATOM 4508 O O . GLY A 1 575 ? 19.799 -20.955 41.408 1.00 61.00 575 GLY A O 1
ATOM 4509 N N . GLY A 1 576 ? 18.543 -20.658 39.526 1.00 61.44 576 GLY A N 1
ATOM 4510 C CA . GLY A 1 576 ? 17.506 -21.677 39.747 1.00 61.44 576 GLY A CA 1
ATOM 4511 C C . GLY A 1 576 ? 16.508 -21.781 38.578 1.00 61.44 576 GLY A C 1
ATOM 4512 O O . GLY A 1 576 ? 16.384 -20.848 37.776 1.00 61.44 576 GLY A O 1
ATOM 4513 N N . GLY A 1 577 ? 15.812 -22.917 38.469 1.00 63.19 577 GLY A N 1
ATOM 4514 C CA . GLY A 1 577 ? 14.813 -23.215 37.429 1.00 63.19 577 GLY A CA 1
ATOM 4515 C C . GLY A 1 577 ? 13.418 -22.642 37.713 1.00 63.19 577 GLY A C 1
ATOM 4516 O O . GLY A 1 577 ? 12.504 -22.811 36.904 1.00 63.19 577 GLY A O 1
ATOM 4517 N N . ALA A 1 578 ? 13.233 -21.960 38.848 1.00 66.81 578 ALA A N 1
ATOM 4518 C CA . ALA A 1 578 ? 11.945 -21.413 39.253 1.00 66.81 578 ALA A CA 1
ATOM 4519 C C . ALA A 1 578 ? 11.391 -20.326 38.289 1.00 66.81 578 ALA A C 1
ATOM 4521 O O . ALA A 1 578 ? 12.147 -19.527 37.719 1.00 66.81 578 ALA A O 1
ATOM 4522 N N . PRO A 1 579 ? 10.052 -20.220 38.142 1.00 71.06 579 PRO A N 1
ATOM 4523 C CA . PRO A 1 579 ? 9.384 -19.184 37.362 1.00 71.06 579 PRO A CA 1
ATOM 4524 C C . PRO A 1 579 ? 9.763 -17.765 37.794 1.00 71.06 579 PRO A C 1
ATOM 4526 O O . PRO A 1 579 ? 10.071 -17.496 38.956 1.00 71.06 579 PRO A O 1
ATOM 4529 N N . GLY A 1 580 ? 9.652 -16.813 36.862 1.00 70.50 580 GLY A N 1
ATOM 4530 C CA . GLY A 1 580 ? 10.032 -15.413 37.087 1.00 70.50 580 GLY A CA 1
ATOM 4531 C C . GLY A 1 580 ? 9.406 -14.766 38.329 1.00 70.50 580 GLY A C 1
ATOM 4532 O O . GLY A 1 580 ? 10.082 -13.997 39.000 1.00 70.50 580 GLY A O 1
ATOM 4533 N N . ALA A 1 581 ? 8.163 -15.117 38.672 1.00 70.12 581 ALA A N 1
ATOM 4534 C CA . ALA A 1 581 ? 7.472 -14.584 39.847 1.00 70.12 581 ALA A CA 1
ATOM 4535 C C . ALA A 1 581 ? 8.099 -15.048 41.177 1.00 70.12 581 ALA A C 1
ATOM 4537 O O . ALA A 1 581 ? 8.283 -14.241 42.085 1.00 70.12 581 ALA A O 1
ATOM 4538 N N . VAL A 1 582 ? 8.499 -16.321 41.267 1.00 75.69 582 VAL A N 1
ATOM 4539 C CA . VAL A 1 582 ? 9.155 -16.889 42.456 1.00 75.69 582 VAL A CA 1
ATOM 4540 C C . VAL A 1 582 ? 10.550 -16.285 42.632 1.00 75.69 582 VAL A C 1
ATOM 4542 O O . VAL A 1 582 ? 10.908 -15.876 43.735 1.00 75.69 582 VAL A O 1
ATOM 4545 N N . ARG A 1 583 ? 11.306 -16.131 41.537 1.00 75.50 583 ARG A N 1
ATOM 4546 C CA . ARG A 1 583 ? 12.633 -15.487 41.559 1.00 75.50 583 ARG A CA 1
ATOM 4547 C C . ARG A 1 583 ? 12.564 -14.011 41.958 1.00 75.50 583 ARG A C 1
ATOM 4549 O O . ARG A 1 583 ? 13.388 -13.546 42.741 1.00 75.50 583 ARG A O 1
ATOM 4556 N N . ASP A 1 584 ? 11.567 -13.277 41.463 1.00 74.94 584 ASP A N 1
ATOM 4557 C CA . ASP A 1 584 ? 11.342 -11.874 41.832 1.00 74.94 584 ASP A CA 1
ATOM 4558 C C . ASP A 1 584 ? 10.945 -11.735 43.312 1.00 74.94 584 ASP A C 1
ATOM 4560 O O . ASP A 1 584 ? 11.492 -10.890 44.019 1.00 74.94 584 ASP A O 1
ATOM 4564 N N . LEU A 1 585 ? 10.081 -12.620 43.829 1.00 80.12 585 LEU A N 1
ATOM 4565 C CA . LEU A 1 585 ? 9.759 -12.673 45.259 1.00 80.12 585 LEU A CA 1
ATOM 4566 C C . LEU A 1 585 ? 11.015 -12.920 46.107 1.00 80.12 585 LEU A C 1
ATOM 4568 O O . LEU A 1 585 ? 11.255 -12.195 47.072 1.00 80.12 585 LEU A O 1
ATOM 4572 N N . GLN A 1 586 ? 11.833 -13.911 45.739 1.00 78.06 586 GLN A N 1
ATOM 4573 C CA . GLN A 1 586 ? 13.086 -14.218 46.433 1.00 78.06 586 GLN A CA 1
ATOM 4574 C C . GLN A 1 586 ? 14.051 -13.024 46.429 1.00 78.06 586 GLN A C 1
ATOM 4576 O O . GLN A 1 586 ? 14.683 -12.744 47.447 1.00 78.06 586 GLN A O 1
ATOM 4581 N N . TRP A 1 587 ? 14.142 -12.296 45.314 1.00 76.25 587 TRP A N 1
ATOM 4582 C CA . TRP A 1 587 ? 15.002 -11.121 45.187 1.00 76.25 587 TRP A CA 1
ATOM 4583 C C . TRP A 1 587 ? 14.514 -9.952 46.048 1.00 76.25 587 TRP A C 1
ATOM 4585 O O . TRP A 1 587 ? 15.292 -9.369 46.804 1.00 76.25 587 TRP A O 1
ATOM 4595 N N . ARG A 1 588 ? 13.214 -9.639 46.008 1.00 75.94 588 ARG A N 1
ATOM 4596 C CA . ARG A 1 588 ? 12.618 -8.581 46.843 1.00 75.94 588 ARG A CA 1
ATOM 4597 C C . ARG A 1 588 ? 12.693 -8.913 48.330 1.00 75.94 588 ARG A C 1
ATOM 4599 O O . ARG A 1 588 ? 12.900 -8.006 49.133 1.00 75.94 588 ARG A O 1
ATOM 4606 N N . CYS A 1 589 ? 12.549 -10.192 48.679 1.00 80.44 589 CYS A N 1
ATOM 4607 C CA . CYS A 1 589 ? 12.743 -10.714 50.029 1.00 80.44 589 CYS A CA 1
ATOM 4608 C C . CYS A 1 589 ? 14.175 -10.440 50.513 1.00 80.44 589 CYS A C 1
ATOM 4610 O O . CYS A 1 589 ? 14.354 -9.789 51.539 1.00 80.44 589 CYS A O 1
ATOM 4612 N N . ALA A 1 590 ? 15.185 -10.816 49.721 1.00 74.94 590 ALA A N 1
ATOM 4613 C CA . ALA A 1 590 ? 16.591 -10.602 50.064 1.00 74.94 590 ALA A CA 1
ATOM 4614 C C . ALA A 1 590 ? 16.976 -9.115 50.188 1.00 74.94 590 ALA A C 1
ATOM 4616 O O . ALA A 1 590 ? 17.882 -8.775 50.942 1.00 74.94 590 ALA A O 1
ATOM 4617 N N . LEU A 1 591 ? 16.284 -8.225 49.469 1.00 71.38 591 LEU A N 1
ATOM 4618 C CA . LEU A 1 591 ? 16.475 -6.775 49.560 1.00 71.38 591 LEU A CA 1
ATOM 4619 C C . LEU A 1 591 ? 15.641 -6.093 50.656 1.00 71.38 591 LEU A C 1
ATOM 4621 O O . LEU A 1 591 ? 15.745 -4.877 50.809 1.00 71.38 591 LEU A O 1
ATOM 4625 N N . GLY A 1 592 ? 14.773 -6.822 51.364 1.00 72.19 592 GLY A N 1
ATOM 4626 C CA . GLY A 1 592 ? 13.862 -6.234 52.349 1.00 72.19 592 GLY A CA 1
ATOM 4627 C C . GLY A 1 592 ? 12.812 -5.293 51.738 1.00 72.19 592 GLY A C 1
ATOM 4628 O O . GLY A 1 592 ? 12.351 -4.372 52.401 1.00 72.19 592 GLY A O 1
ATOM 4629 N N . ARG A 1 593 ? 12.447 -5.482 50.460 1.00 72.81 593 ARG A N 1
ATOM 4630 C CA . ARG A 1 593 ? 11.597 -4.554 49.678 1.00 72.81 593 ARG A CA 1
ATOM 4631 C C . ARG A 1 593 ? 10.160 -5.034 49.468 1.00 72.81 593 ARG A C 1
ATOM 4633 O O . ARG A 1 593 ? 9.469 -4.547 48.573 1.00 72.81 593 ARG A O 1
ATOM 4640 N N . LEU A 1 594 ? 9.710 -6.021 50.236 1.00 75.50 594 LEU A N 1
ATOM 4641 C CA . LEU A 1 594 ? 8.338 -6.513 50.129 1.00 75.50 594 LEU A CA 1
ATOM 4642 C C . LEU A 1 594 ? 7.358 -5.601 50.879 1.00 75.50 594 LEU A C 1
ATOM 4644 O O . LEU A 1 594 ? 7.722 -5.057 51.917 1.00 75.50 594 LEU A O 1
ATOM 4648 N N . PRO A 1 595 ? 6.117 -5.426 50.385 1.00 80.31 595 PRO A N 1
ATOM 4649 C CA . PRO A 1 595 ? 5.112 -4.555 51.001 1.00 80.31 595 PRO A CA 1
ATOM 4650 C C . PRO A 1 595 ? 4.494 -5.188 52.265 1.00 80.31 595 PRO A C 1
ATOM 4652 O O . PRO A 1 595 ? 3.317 -5.552 52.301 1.00 80.31 595 PRO A O 1
ATOM 4655 N N . VAL A 1 596 ? 5.308 -5.343 53.306 1.00 83.38 596 VAL A N 1
ATOM 4656 C CA . VAL A 1 596 ? 4.911 -5.814 54.643 1.00 83.38 596 VAL A CA 1
ATOM 4657 C C . VAL A 1 596 ? 4.335 -4.664 55.482 1.00 83.38 596 VAL A C 1
ATOM 4659 O O . VAL A 1 596 ? 4.578 -3.498 55.163 1.00 83.38 596 VAL A O 1
ATOM 4662 N N . ARG A 1 597 ? 3.545 -4.948 56.528 1.00 82.44 597 ARG A N 1
ATOM 4663 C CA . ARG A 1 597 ? 2.813 -3.934 57.315 1.00 82.44 597 ARG A CA 1
ATOM 4664 C C . ARG A 1 597 ? 3.735 -2.895 57.930 1.00 82.44 597 ARG A C 1
ATOM 4666 O O . ARG A 1 597 ? 3.333 -1.743 57.980 1.00 82.44 597 ARG A O 1
ATOM 4673 N N . GLU A 1 598 ? 4.966 -3.239 58.304 1.00 82.44 598 GLU A N 1
ATOM 4674 C CA . GLU A 1 598 ? 5.943 -2.254 58.785 1.00 82.44 598 GLU A CA 1
ATOM 4675 C C . GLU A 1 598 ? 6.231 -1.166 57.730 1.00 82.44 598 GLU A C 1
ATOM 4677 O O . GLU A 1 598 ? 6.167 0.031 58.014 1.00 82.44 598 GLU A O 1
ATOM 4682 N N . ILE A 1 599 ? 6.492 -1.578 56.484 1.00 72.75 599 ILE A N 1
ATOM 4683 C CA . ILE A 1 599 ? 6.761 -0.671 55.361 1.00 72.75 599 ILE A CA 1
ATOM 4684 C C . ILE A 1 599 ? 5.482 0.072 54.972 1.00 72.75 599 ILE A C 1
ATOM 4686 O O . ILE A 1 599 ? 5.493 1.292 54.818 1.00 72.75 599 ILE A O 1
ATOM 4690 N N . LEU A 1 600 ? 4.359 -0.640 54.854 1.00 73.56 600 LEU A N 1
ATOM 4691 C CA . LEU A 1 600 ? 3.079 -0.035 54.489 1.00 73.56 600 LEU A CA 1
ATOM 4692 C C . LEU A 1 600 ? 2.615 0.989 55.529 1.00 73.56 600 LEU A C 1
ATOM 4694 O O . LEU A 1 600 ? 2.146 2.053 55.144 1.00 73.56 600 LEU A O 1
ATOM 4698 N N . HIS A 1 601 ? 2.784 0.720 56.823 1.00 74.50 601 HIS A N 1
ATOM 4699 C CA . HIS A 1 601 ? 2.423 1.641 57.899 1.00 74.50 601 HIS A CA 1
ATOM 4700 C C . HIS A 1 601 ? 3.293 2.900 57.884 1.00 74.50 601 HIS A C 1
ATOM 4702 O O . HIS A 1 601 ? 2.762 4.008 57.916 1.00 74.50 601 HIS A O 1
ATOM 4708 N N . ARG A 1 602 ? 4.615 2.750 57.712 1.00 62.16 602 ARG A N 1
ATOM 4709 C CA . ARG A 1 602 ? 5.549 3.881 57.553 1.00 62.16 602 ARG A CA 1
ATOM 4710 C C . ARG A 1 602 ? 5.174 4.792 56.378 1.00 62.16 602 ARG A C 1
ATOM 4712 O O . ARG A 1 602 ? 5.416 5.994 56.424 1.00 62.16 602 ARG A O 1
ATOM 4719 N N . HIS A 1 603 ? 4.571 4.226 55.334 1.00 52.06 603 HIS A N 1
ATOM 4720 C CA . HIS A 1 603 ? 4.083 4.956 54.163 1.00 52.06 603 HIS A CA 1
ATOM 4721 C C . HIS A 1 603 ? 2.598 5.361 54.241 1.00 52.06 603 HIS A C 1
ATOM 4723 O O . HIS A 1 603 ? 2.059 5.866 53.257 1.00 52.06 603 HIS A O 1
ATOM 4729 N N . GLY A 1 604 ? 1.931 5.167 55.386 1.00 61.00 604 GLY A N 1
ATOM 4730 C CA . GLY A 1 604 ? 0.524 5.531 55.594 1.00 61.00 604 GLY A CA 1
ATOM 4731 C C . GLY A 1 604 ? -0.485 4.646 54.850 1.00 61.00 604 GLY A C 1
ATOM 4732 O O . GLY A 1 604 ? -1.648 5.010 54.723 1.00 61.00 604 GLY A O 1
ATOM 4733 N N . CYS A 1 605 ? -0.056 3.489 54.342 1.00 53.91 605 CYS A N 1
ATOM 4734 C CA . CYS A 1 605 ? -0.870 2.531 53.591 1.00 53.91 605 CYS A CA 1
ATOM 4735 C C . CYS A 1 605 ? -1.448 1.397 54.459 1.00 53.91 605 CYS A C 1
ATOM 4737 O O . CYS A 1 605 ? -2.194 0.565 53.949 1.00 53.91 605 CYS A O 1
ATOM 4739 N N . ALA A 1 606 ? -1.099 1.331 55.747 1.00 66.19 606 ALA A N 1
ATOM 4740 C CA . ALA A 1 606 ? -1.664 0.381 56.703 1.00 66.19 606 ALA A CA 1
ATOM 4741 C C . ALA A 1 606 ? -1.912 1.054 58.060 1.00 66.19 606 ALA A C 1
ATOM 4743 O O . ALA A 1 606 ? -1.066 1.803 58.545 1.00 66.19 606 ALA A O 1
ATOM 4744 N N . ALA A 1 607 ? -3.049 0.747 58.693 1.00 76.06 607 ALA A N 1
ATOM 4745 C CA . ALA A 1 607 ? -3.434 1.319 59.988 1.00 76.06 607 ALA A CA 1
ATOM 4746 C C . ALA A 1 607 ? -2.494 0.921 61.140 1.00 76.06 607 ALA A C 1
ATOM 4748 O O . ALA A 1 607 ? -2.313 1.682 62.083 1.00 76.06 607 ALA A O 1
ATOM 4749 N N . SER A 1 608 ? -1.870 -0.253 61.045 1.00 84.69 608 SER A N 1
ATOM 4750 C CA . SER A 1 608 ? -0.970 -0.801 62.058 1.00 84.69 608 SER A CA 1
ATOM 4751 C C . SER A 1 608 ? 0.225 -1.492 61.392 1.00 84.69 608 SER A C 1
ATOM 4753 O O . SER A 1 608 ? 0.041 -2.084 60.319 1.00 84.69 608 SER A O 1
ATOM 4755 N N . PRO A 1 609 ? 1.428 -1.443 62.002 1.00 88.38 609 PRO A N 1
ATOM 4756 C CA . PRO A 1 609 ? 2.600 -2.180 61.540 1.00 88.38 609 PRO A CA 1
ATOM 4757 C C . PRO A 1 609 ? 2.573 -3.662 61.947 1.00 88.38 609 PRO A C 1
ATOM 4759 O O . PRO A 1 609 ? 3.483 -4.399 61.577 1.00 88.38 609 PRO A O 1
ATOM 4762 N N . LEU A 1 610 ? 1.574 -4.101 62.720 1.00 91.81 610 LEU A N 1
ATOM 4763 C CA . LEU A 1 610 ? 1.506 -5.447 63.288 1.00 91.81 610 LEU A CA 1
ATOM 4764 C C . LEU A 1 610 ? 1.132 -6.521 62.256 1.00 91.81 610 LEU A C 1
ATOM 4766 O O . LEU A 1 610 ? 0.498 -6.249 61.233 1.00 91.81 610 LEU A O 1
ATOM 4770 N N . CYS A 1 611 ? 1.535 -7.757 62.551 1.00 90.75 611 CYS A N 1
ATOM 4771 C CA . CYS A 1 611 ? 1.295 -8.938 61.735 1.00 90.75 611 CYS A CA 1
ATOM 4772 C C . CYS A 1 611 ? -0.204 -9.174 61.488 1.00 90.75 611 CYS A C 1
ATOM 4774 O O . CYS A 1 611 ? -0.973 -9.268 62.448 1.00 90.75 611 CYS A O 1
ATOM 4776 N N . PRO A 1 612 ? -0.634 -9.345 60.222 1.00 83.88 612 PRO A N 1
ATOM 4777 C CA . PRO A 1 612 ? -2.040 -9.557 59.888 1.00 83.88 612 PRO A CA 1
ATOM 4778 C C . PRO A 1 612 ? -2.575 -10.911 60.373 1.00 83.88 612 PRO A C 1
ATOM 4780 O O . PRO A 1 612 ? -3.783 -11.095 60.421 1.00 83.88 612 PRO A O 1
ATOM 4783 N N . ARG A 1 613 ? -1.693 -11.839 60.770 1.00 84.50 613 ARG A N 1
ATOM 4784 C CA . ARG A 1 613 ? -2.052 -13.138 61.364 1.00 84.50 613 ARG A CA 1
ATOM 4785 C C . ARG A 1 613 ? -2.294 -13.071 62.879 1.00 84.50 613 ARG A C 1
ATOM 4787 O O . ARG A 1 613 ? -2.455 -14.103 63.515 1.00 84.50 613 ARG A O 1
ATOM 4794 N N . GLY A 1 614 ? -2.272 -11.876 63.476 1.00 84.75 614 GLY A N 1
ATOM 4795 C CA . GLY A 1 614 ? -2.668 -11.672 64.873 1.00 84.75 614 GLY A CA 1
ATOM 4796 C C . GLY A 1 614 ? -1.627 -12.063 65.927 1.00 84.75 614 GLY A C 1
ATOM 4797 O O . GLY A 1 614 ? -1.940 -12.053 67.110 1.00 84.75 614 GLY A O 1
ATOM 4798 N N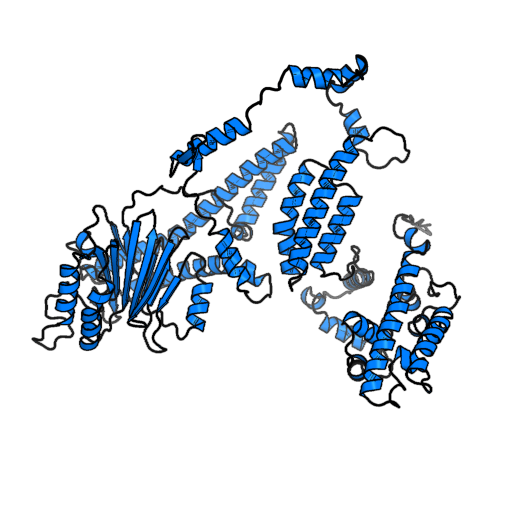 . CYS A 1 615 ? -0.376 -12.351 65.553 1.00 89.00 615 CYS A N 1
ATOM 4799 C CA . CYS A 1 615 ? 0.657 -12.779 66.509 1.00 89.00 615 CYS A CA 1
ATOM 4800 C C . CYS A 1 615 ? 1.293 -11.637 67.337 1.00 89.00 615 CYS A C 1
ATOM 4802 O O . CYS A 1 615 ? 2.297 -11.854 68.008 1.00 89.00 615 CYS A O 1
ATOM 4804 N N . GLY A 1 616 ? 0.781 -10.405 67.239 1.00 87.38 616 GLY A N 1
ATOM 4805 C CA . GLY A 1 616 ? 1.193 -9.266 68.075 1.00 87.38 616 GLY A CA 1
ATOM 4806 C C . GLY A 1 616 ? 2.545 -8.606 67.756 1.00 87.38 616 GLY A C 1
ATOM 4807 O O . GLY A 1 616 ? 2.843 -7.561 68.324 1.00 87.38 616 GLY A O 1
ATOM 4808 N N . ALA A 1 617 ? 3.351 -9.147 66.837 1.00 91.69 617 ALA A N 1
ATOM 4809 C CA . ALA A 1 617 ? 4.650 -8.580 66.454 1.00 91.69 617 ALA A CA 1
ATOM 4810 C C . ALA A 1 617 ? 4.568 -7.691 65.190 1.00 91.69 617 ALA A C 1
ATOM 4812 O O . ALA A 1 617 ? 3.690 -7.916 64.351 1.00 91.69 617 ALA A O 1
ATOM 4813 N N . PRO A 1 618 ? 5.477 -6.711 65.000 1.00 90.75 618 PRO A N 1
ATOM 4814 C CA . PRO A 1 618 ? 5.590 -5.955 63.751 1.00 90.75 618 PRO A CA 1
ATOM 4815 C C . PRO A 1 618 ? 5.887 -6.855 62.542 1.00 90.75 618 PRO A C 1
ATOM 4817 O O . PRO A 1 618 ? 6.792 -7.689 62.575 1.00 90.75 618 PRO A O 1
ATOM 4820 N N . GLU A 1 619 ? 5.151 -6.667 61.446 1.00 92.62 619 GLU A N 1
ATOM 4821 C CA . GLU A 1 619 ? 5.339 -7.445 60.222 1.00 92.62 619 GLU A CA 1
ATOM 4822 C C . GLU A 1 619 ? 6.519 -6.902 59.407 1.00 92.62 619 GLU A C 1
ATOM 4824 O O . GLU A 1 619 ? 6.360 -6.048 58.530 1.00 92.62 619 GLU A O 1
ATOM 4829 N N . THR A 1 620 ? 7.709 -7.422 59.687 1.00 91.69 620 THR A N 1
ATOM 4830 C CA . THR A 1 620 ? 8.907 -7.233 58.858 1.00 91.69 620 THR A CA 1
ATOM 4831 C C . THR A 1 620 ? 8.992 -8.317 57.771 1.00 91.69 620 THR A C 1
ATOM 4833 O O . THR A 1 620 ? 8.279 -9.321 57.813 1.00 91.69 620 THR A O 1
ATOM 4836 N N . VAL A 1 621 ? 9.890 -8.171 56.787 1.00 87.69 621 VAL A N 1
ATOM 4837 C CA . VAL A 1 621 ? 10.131 -9.237 55.788 1.00 87.69 621 VAL A CA 1
ATOM 4838 C C . VAL A 1 621 ? 10.610 -10.527 56.459 1.00 87.69 621 VAL A C 1
ATOM 4840 O O . VAL A 1 621 ? 10.128 -11.606 56.127 1.00 87.69 621 VAL A O 1
ATOM 4843 N N . SER A 1 622 ? 11.508 -10.413 57.440 1.00 86.38 622 SER A N 1
ATOM 4844 C CA . SER A 1 622 ? 11.964 -11.553 58.244 1.00 86.38 622 SER A CA 1
ATOM 4845 C C . SER A 1 622 ? 10.809 -12.188 59.018 1.00 86.38 622 SER A C 1
ATOM 4847 O O . SER A 1 622 ? 10.685 -13.410 59.054 1.00 86.38 622 SER A O 1
ATOM 4849 N N . HIS A 1 623 ? 9.892 -11.371 59.537 1.00 90.69 623 HIS A N 1
ATOM 4850 C CA . HIS A 1 623 ? 8.730 -11.859 60.263 1.00 90.69 623 HIS A CA 1
ATOM 4851 C C . HIS A 1 623 ? 7.800 -12.701 59.383 1.00 90.69 623 HIS A C 1
ATOM 4853 O O . HIS A 1 623 ? 7.430 -13.804 59.773 1.00 90.69 623 HIS A O 1
ATOM 4859 N N . VAL A 1 624 ? 7.478 -12.240 58.169 1.00 90.56 624 VAL A N 1
ATOM 4860 C CA . VAL A 1 624 ? 6.593 -12.978 57.243 1.00 90.56 624 VAL A CA 1
ATOM 4861 C C . VAL A 1 624 ? 7.138 -14.360 56.891 1.00 90.56 624 VAL A C 1
ATOM 4863 O O . VAL A 1 624 ? 6.362 -15.305 56.770 1.00 90.56 624 VAL A O 1
ATOM 4866 N N . PHE A 1 625 ? 8.455 -14.475 56.704 1.00 91.69 625 PHE A N 1
ATOM 4867 C CA . PHE A 1 625 ? 9.077 -15.706 56.217 1.00 91.69 625 PHE A CA 1
ATOM 4868 C C . PHE A 1 625 ? 9.770 -16.535 57.292 1.00 91.69 625 PHE A C 1
ATOM 4870 O O . PHE A 1 625 ? 10.221 -17.623 56.959 1.00 91.69 625 PHE A O 1
ATOM 4877 N N . TRP A 1 626 ? 9.907 -16.062 58.529 1.00 90.81 626 TRP A N 1
ATOM 4878 C CA . TRP A 1 626 ? 10.637 -16.798 59.562 1.00 90.81 626 TRP A CA 1
ATOM 4879 C C . TRP A 1 626 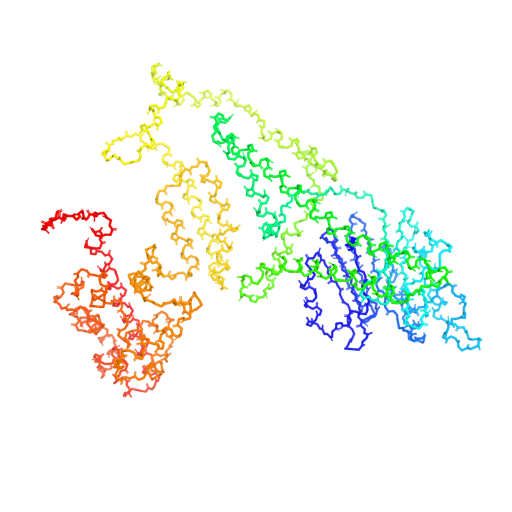? 10.125 -16.530 60.978 1.00 90.81 626 TRP A C 1
ATOM 4881 O O . TRP A 1 626 ? 9.760 -17.476 61.665 1.00 90.81 626 TRP A O 1
ATOM 4891 N N . ASP A 1 627 ? 10.073 -15.268 61.417 1.00 89.06 627 ASP A N 1
ATOM 4892 C CA . ASP A 1 627 ? 9.849 -14.963 62.844 1.00 89.06 627 ASP A CA 1
ATOM 4893 C C . ASP A 1 627 ? 8.373 -15.081 63.286 1.00 89.06 627 ASP A C 1
ATOM 4895 O O . ASP A 1 627 ? 8.071 -14.999 64.475 1.00 89.06 627 ASP A O 1
ATOM 4899 N N . CYS A 1 628 ? 7.428 -15.245 62.355 1.00 93.25 628 CYS A N 1
ATOM 4900 C CA . CYS A 1 628 ? 6.018 -15.467 62.674 1.00 93.25 628 CYS A CA 1
ATOM 4901 C C . CYS A 1 628 ? 5.787 -16.910 63.164 1.00 93.25 628 CYS A C 1
ATOM 4903 O O . CYS A 1 628 ? 6.226 -17.834 62.478 1.00 93.25 628 CYS A O 1
ATOM 4905 N N . PRO A 1 629 ? 5.032 -17.143 64.261 1.00 91.50 629 PRO A N 1
ATOM 4906 C CA . PRO A 1 629 ? 4.704 -18.497 64.730 1.00 91.50 629 PRO A CA 1
ATOM 4907 C C . PRO A 1 629 ? 4.124 -19.397 63.628 1.00 91.50 629 PRO A C 1
ATOM 4909 O O . PRO A 1 629 ? 4.563 -20.530 63.455 1.00 91.50 629 PRO A O 1
ATOM 4912 N N . PHE A 1 630 ? 3.242 -18.839 62.792 1.00 91.00 630 PHE A N 1
ATOM 4913 C CA . PHE A 1 630 ? 2.683 -19.520 61.621 1.00 91.00 630 PHE A CA 1
ATOM 4914 C C . PHE A 1 630 ? 3.753 -19.924 60.592 1.00 91.00 630 PHE A C 1
ATOM 4916 O O . PHE A 1 630 ? 3.732 -21.031 60.058 1.00 91.00 630 PHE A O 1
ATOM 4923 N N . ALA A 1 631 ? 4.721 -19.041 60.320 1.00 89.06 631 ALA A N 1
ATOM 4924 C CA . ALA A 1 631 ? 5.835 -19.364 59.431 1.00 89.06 631 ALA A CA 1
ATOM 4925 C C . ALA A 1 631 ? 6.725 -20.462 60.041 1.00 89.06 631 ALA A C 1
ATOM 4927 O O . ALA A 1 631 ? 7.177 -21.346 59.318 1.00 89.06 631 ALA A O 1
ATOM 4928 N N . GLY A 1 632 ? 6.935 -20.452 61.361 1.00 87.75 632 GLY A N 1
ATOM 4929 C CA . GLY A 1 632 ? 7.668 -21.494 62.088 1.00 87.75 632 GLY A CA 1
ATOM 4930 C C . GLY A 1 632 ? 7.028 -22.883 61.978 1.00 87.75 632 GLY A C 1
ATOM 4931 O O . GLY A 1 632 ? 7.714 -23.858 61.653 1.00 87.75 632 GLY A O 1
ATOM 4932 N N . GLU A 1 633 ? 5.713 -22.982 62.175 1.00 87.69 633 GLU A N 1
ATOM 4933 C CA . GLU A 1 633 ? 4.950 -24.225 61.974 1.00 87.69 633 GLU A CA 1
ATOM 4934 C C . GLU A 1 633 ? 5.034 -24.710 60.520 1.00 87.69 633 GLU A C 1
ATOM 4936 O O . GLU A 1 633 ? 5.356 -25.873 60.259 1.00 87.69 633 GLU A O 1
ATOM 4941 N N . PHE A 1 634 ? 4.854 -23.799 59.561 1.00 89.81 634 PHE A N 1
ATOM 4942 C CA . PHE A 1 634 ? 4.988 -24.098 58.137 1.00 89.81 634 PHE A CA 1
ATOM 4943 C C . PHE A 1 634 ? 6.384 -24.637 57.783 1.00 89.81 634 PHE A C 1
ATOM 4945 O O . PHE A 1 634 ? 6.508 -25.655 57.099 1.00 89.81 634 PHE A O 1
ATOM 4952 N N . TRP A 1 635 ? 7.455 -24.011 58.280 1.00 88.81 635 TRP A N 1
ATOM 4953 C CA . TRP A 1 635 ? 8.817 -24.482 58.022 1.00 88.81 635 TRP A CA 1
ATOM 4954 C C . TRP A 1 635 ? 9.138 -25.799 58.717 1.00 88.81 635 TRP A C 1
ATOM 4956 O O . TRP A 1 635 ? 9.955 -26.554 58.196 1.00 88.81 635 TRP A O 1
ATOM 4966 N N . THR A 1 636 ? 8.475 -26.125 59.827 1.00 85.81 636 THR A N 1
ATOM 4967 C CA . THR A 1 636 ? 8.599 -27.436 60.477 1.00 85.81 636 THR A CA 1
ATOM 4968 C C . THR A 1 636 ? 8.039 -28.543 59.575 1.00 85.81 636 THR A C 1
ATOM 4970 O O . THR A 1 636 ? 8.684 -29.580 59.402 1.00 85.81 636 THR A O 1
ATOM 4973 N N . LEU A 1 637 ? 6.905 -28.295 58.907 1.00 84.81 637 LEU A N 1
ATOM 4974 C CA . LEU A 1 637 ? 6.335 -29.209 57.908 1.00 84.81 637 LEU A CA 1
ATOM 4975 C C . LEU A 1 637 ? 7.243 -29.346 56.679 1.00 84.81 637 LEU A C 1
ATOM 4977 O O . LEU A 1 637 ? 7.561 -30.462 56.258 1.00 84.81 637 LEU A O 1
ATOM 4981 N N . VAL A 1 638 ? 7.714 -28.222 56.128 1.00 83.19 638 VAL A N 1
ATOM 4982 C CA . VAL A 1 638 ? 8.623 -28.219 54.970 1.00 83.19 638 VAL A CA 1
ATOM 4983 C C . VAL A 1 638 ? 9.937 -28.934 55.301 1.00 83.19 638 VAL A C 1
ATOM 4985 O O . VAL A 1 638 ? 10.413 -29.744 54.507 1.00 83.19 638 VAL A O 1
ATOM 4988 N N . LEU A 1 639 ? 10.503 -28.707 56.488 1.00 81.62 639 LEU A N 1
ATOM 4989 C CA . LEU A 1 639 ? 11.706 -29.392 56.954 1.00 81.62 639 LEU A CA 1
ATOM 4990 C C . LEU A 1 639 ? 11.478 -30.900 57.122 1.00 81.62 639 LEU A C 1
ATOM 4992 O O . LEU A 1 639 ? 12.350 -31.684 56.753 1.00 81.62 639 LEU A O 1
ATOM 4996 N N . GLY A 1 640 ? 10.312 -31.319 57.621 1.00 78.31 640 GLY A N 1
ATOM 4997 C CA . GLY A 1 640 ? 9.936 -32.732 57.714 1.00 78.31 640 GLY A CA 1
ATOM 4998 C C . GLY A 1 640 ? 9.895 -33.430 56.352 1.00 78.31 640 GLY A C 1
ATOM 4999 O O . GLY A 1 640 ? 10.369 -34.559 56.224 1.00 78.31 640 GLY A O 1
ATOM 5000 N N . LEU A 1 641 ? 9.402 -32.745 55.315 1.00 78.88 641 LEU A N 1
ATOM 5001 C CA . LEU A 1 641 ? 9.423 -33.243 53.935 1.00 78.88 641 LEU A CA 1
ATOM 5002 C C . LEU A 1 641 ? 10.846 -33.293 53.368 1.00 78.88 641 LEU A C 1
ATOM 5004 O O . LEU A 1 641 ? 11.236 -34.296 52.773 1.00 78.88 641 LEU A O 1
ATOM 5008 N N . LEU A 1 642 ? 11.644 -32.246 53.592 1.00 75.31 642 LEU A N 1
ATOM 5009 C CA . LEU A 1 642 ? 13.024 -32.175 53.108 1.00 75.31 642 LEU A CA 1
ATOM 5010 C C . LEU A 1 642 ? 13.936 -33.218 53.773 1.00 75.31 642 LEU A C 1
ATOM 5012 O O . LEU A 1 642 ? 14.803 -33.782 53.108 1.00 75.31 642 LEU A O 1
ATOM 5016 N N . ARG A 1 643 ? 13.711 -33.546 55.052 1.00 76.00 643 ARG A N 1
ATOM 5017 C CA . ARG A 1 643 ? 14.472 -34.579 55.780 1.00 76.00 643 ARG A CA 1
ATOM 5018 C C . ARG A 1 643 ? 14.266 -35.996 55.249 1.00 76.00 643 ARG A C 1
ATOM 5020 O O . ARG A 1 643 ? 15.146 -36.827 55.443 1.00 76.00 643 ARG A O 1
ATOM 5027 N N . ARG A 1 644 ? 13.171 -36.265 54.524 1.00 72.19 644 ARG A N 1
ATOM 5028 C CA . ARG A 1 644 ? 12.976 -37.541 53.802 1.00 72.19 644 ARG A CA 1
ATOM 5029 C C . ARG A 1 644 ? 13.956 -37.715 52.640 1.00 72.19 644 ARG A C 1
ATOM 5031 O O . ARG A 1 644 ? 14.189 -38.837 52.213 1.00 72.19 644 ARG A O 1
ATOM 5038 N N . VAL A 1 645 ? 14.511 -36.610 52.138 1.00 63.78 645 VAL A N 1
ATOM 5039 C CA . VAL A 1 645 ? 15.463 -36.573 51.017 1.00 63.78 645 VAL A CA 1
ATOM 5040 C C . VAL A 1 645 ? 16.888 -36.253 51.499 1.00 63.78 645 VAL A C 1
ATOM 5042 O O . VAL A 1 645 ? 17.855 -36.670 50.872 1.00 63.78 645 VAL A O 1
ATOM 5045 N N . GLY A 1 646 ? 17.040 -35.556 52.633 1.00 67.69 646 GLY A N 1
ATOM 5046 C CA . GLY A 1 646 ? 18.331 -35.202 53.232 1.00 67.69 646 GLY A CA 1
ATOM 5047 C C . GLY A 1 646 ? 18.277 -35.158 54.769 1.00 67.69 646 GLY A C 1
ATOM 5048 O O . GLY A 1 646 ? 17.901 -34.120 55.319 1.00 67.69 646 GLY A O 1
ATOM 5049 N N . PRO A 1 647 ? 18.688 -36.224 55.485 1.00 63.53 647 PRO A N 1
ATOM 5050 C CA . PRO A 1 647 ? 18.482 -36.363 56.935 1.00 63.53 647 PRO A CA 1
ATOM 5051 C C . PRO A 1 647 ? 19.164 -35.286 57.796 1.00 63.53 647 PRO A C 1
ATOM 5053 O O . PRO A 1 647 ? 18.668 -34.942 58.865 1.00 63.53 647 PRO A O 1
ATOM 5056 N N . GLY A 1 648 ? 20.283 -34.727 57.321 1.00 67.94 648 GLY A N 1
ATOM 5057 C CA . GLY A 1 648 ? 21.072 -33.707 58.026 1.00 67.94 648 GLY A CA 1
ATOM 5058 C C . GLY A 1 648 ? 20.694 -32.255 57.717 1.00 67.94 648 GLY A C 1
ATOM 5059 O O . GLY A 1 648 ? 21.426 -31.348 58.108 1.00 67.94 648 GLY A O 1
ATOM 5060 N N . LEU A 1 649 ? 19.602 -32.000 56.983 1.00 70.19 649 LEU A N 1
ATOM 5061 C CA . LEU A 1 649 ? 19.249 -30.637 56.590 1.00 70.19 649 LEU A CA 1
ATOM 5062 C C . LEU A 1 649 ? 18.762 -29.812 57.793 1.00 70.19 649 LEU A C 1
ATOM 5064 O O . LEU A 1 649 ? 17.882 -30.234 58.549 1.00 70.19 649 LEU A O 1
ATOM 5068 N N . VAL A 1 650 ? 19.307 -28.601 57.921 1.00 74.75 650 VAL A N 1
ATOM 5069 C CA . VAL A 1 650 ? 18.873 -27.579 58.880 1.00 74.75 650 VAL A CA 1
ATOM 5070 C C . VAL A 1 650 ? 18.527 -26.312 58.106 1.00 74.75 650 VAL A C 1
ATOM 5072 O O . VAL A 1 650 ? 19.320 -25.835 57.294 1.00 74.75 650 VAL A O 1
ATOM 5075 N N . LEU A 1 651 ? 17.335 -25.765 58.351 1.00 79.94 651 LEU A N 1
ATOM 5076 C CA . LEU A 1 651 ? 16.948 -24.454 57.839 1.00 79.94 651 LEU A CA 1
ATOM 5077 C C . LEU A 1 651 ? 17.313 -23.388 58.869 1.00 79.94 651 LEU A C 1
ATOM 5079 O O . LEU A 1 651 ? 17.074 -23.556 60.062 1.00 79.94 651 LEU A O 1
ATOM 5083 N N . SER A 1 652 ? 17.874 -22.281 58.397 1.00 82.25 652 SER A N 1
ATOM 5084 C CA . SER A 1 652 ? 18.130 -21.088 59.199 1.00 82.25 652 SER A CA 1
ATOM 5085 C C . SER A 1 652 ? 17.431 -19.889 58.571 1.00 82.25 652 SER A C 1
ATOM 5087 O O . SER A 1 652 ? 17.188 -19.869 57.359 1.00 82.25 652 SER A O 1
ATOM 5089 N N . ARG A 1 653 ? 17.172 -18.855 59.379 1.00 81.44 653 ARG A N 1
ATOM 5090 C CA . ARG A 1 653 ? 16.630 -17.573 58.910 1.00 81.44 653 ARG A CA 1
ATOM 5091 C C . ARG A 1 653 ? 17.417 -17.042 57.722 1.00 81.44 653 ARG A C 1
ATOM 5093 O O . ARG A 1 653 ? 16.852 -16.695 56.689 1.00 81.44 653 ARG A O 1
ATOM 5100 N N . ASP A 1 654 ? 18.738 -17.031 57.850 1.00 75.94 654 ASP A N 1
ATOM 5101 C CA . ASP A 1 654 ? 19.606 -16.470 56.826 1.00 75.94 654 ASP A CA 1
ATOM 5102 C C . ASP A 1 654 ? 19.650 -17.349 55.561 1.00 75.94 654 ASP A C 1
ATOM 5104 O O . ASP A 1 654 ? 19.783 -16.829 54.449 1.00 75.94 654 ASP A O 1
ATOM 5108 N N . GLY A 1 655 ? 19.445 -18.662 55.706 1.00 75.81 655 GLY A N 1
ATOM 5109 C CA . GLY A 1 655 ? 19.290 -19.602 54.596 1.00 75.81 655 GLY A CA 1
ATOM 5110 C C . GLY A 1 655 ? 17.985 -19.400 53.835 1.00 75.81 655 GLY A C 1
ATOM 5111 O O . GLY A 1 655 ? 17.998 -19.304 52.609 1.00 75.81 655 GLY A O 1
ATOM 5112 N N . VAL A 1 656 ? 16.866 -19.261 54.545 1.00 80.56 656 VAL A N 1
ATOM 5113 C CA . VAL A 1 656 ? 15.539 -19.076 53.940 1.00 80.56 656 VAL A CA 1
ATOM 5114 C C . VAL A 1 656 ? 15.382 -17.687 53.328 1.00 80.56 656 VAL A C 1
ATOM 5116 O O . VAL A 1 656 ? 14.921 -17.562 52.189 1.00 80.56 656 VAL A O 1
ATOM 5119 N N . VAL A 1 657 ? 15.792 -16.636 54.036 1.00 77.69 657 VAL A N 1
ATOM 5120 C CA . VAL A 1 657 ? 15.581 -15.247 53.604 1.00 77.69 657 VAL A CA 1
ATOM 5121 C C . VAL A 1 657 ? 16.652 -14.810 52.600 1.00 77.69 657 VAL A C 1
ATOM 5123 O O . VAL A 1 657 ? 16.316 -14.251 51.555 1.00 77.69 657 VAL A O 1
ATOM 5126 N N . TYR A 1 658 ? 17.927 -15.134 52.847 1.00 73.19 658 TYR A N 1
ATOM 5127 C CA . TYR A 1 658 ? 19.064 -14.561 52.110 1.00 73.19 658 TYR A CA 1
ATOM 5128 C C . TYR A 1 658 ? 19.904 -15.579 51.314 1.00 73.19 658 TYR A C 1
ATOM 5130 O O . TYR A 1 658 ? 20.944 -15.207 50.767 1.00 73.19 658 TYR A O 1
ATOM 5138 N N . ARG A 1 659 ? 19.490 -16.857 51.238 1.00 73.12 659 ARG A N 1
ATOM 5139 C CA . ARG A 1 659 ? 20.268 -17.979 50.656 1.00 73.12 659 ARG A CA 1
ATOM 5140 C C . ARG A 1 659 ? 21.628 -18.206 51.343 1.00 73.12 659 ARG A C 1
ATOM 5142 O O . ARG A 1 659 ? 22.520 -18.845 50.786 1.00 73.12 659 ARG A O 1
ATOM 5149 N N . ARG A 1 660 ? 21.841 -17.673 52.549 1.00 66.88 660 ARG A N 1
ATOM 5150 C CA . ARG A 1 660 ? 23.140 -17.698 53.238 1.00 66.88 660 ARG A CA 1
ATOM 5151 C C . ARG A 1 660 ? 23.253 -18.946 54.118 1.00 66.88 660 ARG A C 1
ATOM 5153 O O . ARG A 1 660 ? 22.362 -19.232 54.902 1.00 66.88 660 ARG A O 1
ATOM 5160 N N . GLY A 1 661 ? 24.349 -19.695 53.989 1.00 59.50 661 GLY A N 1
ATOM 5161 C CA . GLY A 1 661 ? 24.559 -20.943 54.745 1.00 59.50 661 GLY A CA 1
ATOM 5162 C C . GLY A 1 661 ? 24.016 -22.215 54.075 1.00 59.50 661 GLY A C 1
ATOM 5163 O O . GLY A 1 661 ? 24.246 -23.302 54.584 1.00 59.50 661 GLY A O 1
ATOM 5164 N N . LEU A 1 662 ? 23.393 -22.112 52.892 1.00 59.53 662 LEU A N 1
ATOM 5165 C CA . LEU A 1 662 ? 22.988 -23.261 52.055 1.00 59.53 662 LEU A CA 1
ATOM 5166 C C . LEU A 1 662 ? 24.145 -23.853 51.210 1.00 59.53 662 LEU A C 1
ATOM 5168 O O . LEU A 1 662 ? 23.919 -24.712 50.359 1.00 59.53 662 LEU A O 1
ATOM 5172 N N . GLY A 1 663 ? 25.372 -23.354 51.398 1.00 50.41 663 GLY A N 1
ATOM 5173 C CA . GLY A 1 663 ? 26.557 -23.649 50.577 1.00 50.41 663 GLY A CA 1
ATOM 5174 C C . GLY A 1 663 ? 27.428 -24.819 51.050 1.00 50.41 663 GLY A C 1
ATOM 5175 O O . GLY A 1 663 ? 28.491 -25.026 50.483 1.00 50.41 663 GLY A O 1
ATOM 5176 N N . LEU A 1 664 ? 27.006 -25.567 52.075 1.00 50.59 664 LEU A N 1
ATOM 5177 C CA . LEU A 1 664 ? 27.684 -26.795 52.527 1.00 50.59 664 LEU A CA 1
ATOM 5178 C C . LEU A 1 664 ? 27.236 -28.047 51.741 1.00 50.59 664 LEU A C 1
ATOM 5180 O O . LEU A 1 664 ? 27.730 -29.142 51.984 1.00 50.59 664 LEU A O 1
ATOM 5184 N N . LEU A 1 665 ? 26.297 -27.885 50.803 1.00 57.03 665 LEU A N 1
ATOM 5185 C CA . LEU A 1 665 ? 25.791 -28.927 49.907 1.00 57.03 665 LEU A CA 1
ATOM 5186 C C . LEU A 1 665 ? 26.366 -28.732 48.488 1.00 57.03 665 LEU A C 1
ATOM 5188 O O . LEU A 1 665 ? 26.620 -27.587 48.103 1.00 57.03 665 LEU A O 1
ATOM 5192 N N . PRO A 1 666 ? 26.533 -29.804 47.686 1.00 59.22 666 PRO A N 1
ATOM 5193 C CA . PRO A 1 666 ? 26.917 -29.701 46.274 1.00 59.22 666 PRO A CA 1
ATOM 5194 C C . PRO A 1 666 ? 26.092 -28.651 45.498 1.00 59.22 666 PRO A C 1
ATOM 5196 O O . PRO A 1 666 ? 24.910 -28.440 45.768 1.00 59.22 666 PRO A O 1
ATOM 5199 N N . SER A 1 667 ? 26.689 -27.977 44.506 1.00 58.19 667 SER A N 1
ATOM 5200 C CA . SER A 1 667 ? 26.061 -26.826 43.818 1.00 58.19 667 SER A CA 1
ATOM 5201 C C . SER A 1 667 ? 24.690 -27.143 43.200 1.00 58.19 667 SER A C 1
ATOM 5203 O O . SER A 1 667 ? 23.776 -26.319 43.254 1.00 58.19 667 SER A O 1
ATOM 5205 N N . VAL A 1 668 ? 24.526 -28.361 42.677 1.00 55.19 668 VAL A N 1
ATOM 5206 C CA . VAL A 1 668 ? 23.285 -28.855 42.062 1.00 55.19 668 VAL A CA 1
ATOM 5207 C C . VAL A 1 668 ? 22.178 -29.038 43.105 1.00 55.19 668 VAL A C 1
ATOM 5209 O O . VAL A 1 668 ? 21.051 -28.591 42.895 1.00 55.19 668 VAL A O 1
ATOM 5212 N N . THR A 1 669 ? 22.491 -29.614 44.269 1.00 62.97 669 THR A N 1
ATOM 5213 C CA . THR A 1 669 ? 21.520 -29.792 45.360 1.00 62.97 669 THR A CA 1
ATOM 5214 C C . THR A 1 669 ? 21.180 -28.467 46.042 1.00 62.97 669 THR A C 1
ATOM 5216 O O . THR A 1 669 ? 20.029 -28.257 46.417 1.00 62.97 669 THR A O 1
ATOM 5219 N N . SER A 1 670 ? 22.124 -27.522 46.114 1.00 65.81 670 SER A N 1
ATOM 5220 C CA . SER A 1 670 ? 21.884 -26.153 46.598 1.00 65.81 670 SER A CA 1
ATOM 5221 C C . SER A 1 670 ? 20.975 -25.329 45.666 1.00 65.81 670 SER A C 1
ATOM 5223 O O . SER A 1 670 ? 20.215 -24.473 46.124 1.00 65.81 670 SER A O 1
ATOM 5225 N N . GLY A 1 671 ? 21.022 -25.581 44.353 1.00 69.88 671 GLY A N 1
ATOM 5226 C CA . GLY A 1 671 ? 20.126 -24.972 43.362 1.00 69.88 671 GLY A CA 1
ATOM 5227 C C . GLY A 1 671 ? 18.682 -25.448 43.500 1.00 69.88 671 GLY A C 1
ATOM 5228 O O . GLY A 1 671 ? 17.781 -24.637 43.696 1.00 69.88 671 GLY A O 1
ATOM 5229 N N . VAL A 1 672 ? 18.481 -26.768 43.488 1.00 74.38 672 VAL A N 1
ATOM 5230 C CA . VAL A 1 672 ? 17.150 -27.385 43.625 1.00 74.38 672 VAL A CA 1
ATOM 5231 C C . VAL A 1 672 ? 16.523 -27.050 44.978 1.00 74.38 672 VAL A C 1
ATOM 5233 O O . VAL A 1 672 ? 15.352 -26.682 45.048 1.00 74.38 672 VAL A O 1
ATOM 5236 N N . LEU A 1 673 ? 17.305 -27.103 46.060 1.00 75.38 673 LEU A N 1
ATOM 5237 C CA . LEU A 1 673 ? 16.828 -26.719 47.385 1.00 75.38 673 LEU A CA 1
ATOM 5238 C C . LEU A 1 673 ? 16.409 -25.243 47.429 1.00 75.38 673 LEU A C 1
ATOM 5240 O O . LEU A 1 673 ? 15.393 -24.915 48.036 1.00 75.38 673 LEU A O 1
ATOM 5244 N N . TRP A 1 674 ? 17.141 -24.347 46.762 1.00 81.12 674 TRP A N 1
ATOM 5245 C CA . TRP A 1 674 ? 16.760 -22.936 46.684 1.00 81.12 674 TRP A CA 1
ATOM 5246 C C . TRP A 1 674 ? 15.451 -22.716 45.921 1.00 81.12 674 TRP A C 1
ATOM 5248 O O . TRP A 1 674 ? 14.639 -21.891 46.344 1.00 81.12 674 TRP A O 1
ATOM 5258 N N . ASP A 1 675 ? 15.212 -23.471 44.848 1.00 79.81 675 ASP A N 1
ATOM 5259 C CA . ASP A 1 675 ? 13.940 -23.434 44.124 1.00 79.81 675 ASP A CA 1
ATOM 5260 C C . ASP A 1 675 ? 12.786 -23.904 45.024 1.00 79.81 675 ASP A C 1
ATOM 5262 O O . ASP A 1 675 ? 11.772 -23.211 45.134 1.00 79.81 675 ASP A O 1
ATOM 5266 N N . VAL A 1 676 ? 12.968 -25.006 45.763 1.00 81.38 676 VAL A N 1
ATOM 5267 C CA . VAL A 1 676 ? 11.978 -25.510 46.734 1.00 81.38 676 VAL A CA 1
ATOM 5268 C C . VAL A 1 676 ? 11.687 -24.476 47.829 1.00 81.38 676 VAL A C 1
ATOM 5270 O O . VAL A 1 676 ? 10.524 -24.184 48.112 1.00 81.38 676 VAL A O 1
ATOM 5273 N N . LEU A 1 677 ? 12.721 -23.846 48.396 1.00 84.38 677 LEU A N 1
ATOM 5274 C CA . LEU A 1 677 ? 12.558 -22.754 49.364 1.00 84.38 677 LEU A CA 1
ATOM 5275 C C . LEU A 1 677 ? 11.882 -21.521 48.741 1.00 84.38 677 LEU A C 1
ATOM 5277 O O . LEU A 1 677 ? 11.185 -20.779 49.430 1.00 84.38 677 LEU A O 1
ATOM 5281 N N . GLY A 1 678 ? 12.061 -21.293 47.439 1.00 83.50 678 GLY A N 1
ATOM 5282 C CA . GLY A 1 678 ? 11.350 -20.272 46.674 1.00 83.50 678 GLY A CA 1
ATOM 5283 C C . GLY A 1 678 ? 9.851 -20.506 46.622 1.00 83.50 678 GLY A C 1
ATOM 5284 O O . GLY A 1 678 ? 9.087 -19.599 46.947 1.00 83.50 678 GLY A O 1
ATOM 5285 N N . TYR A 1 679 ? 9.434 -21.718 46.264 1.00 83.75 679 TYR A N 1
ATOM 5286 C CA . TYR A 1 679 ? 8.021 -22.094 46.238 1.00 83.75 679 TYR A CA 1
ATOM 5287 C C . TYR A 1 679 ? 7.389 -22.083 47.630 1.00 83.75 679 TYR A C 1
ATOM 5289 O O . TYR A 1 679 ? 6.273 -21.598 47.791 1.00 83.75 679 TYR A O 1
ATOM 5297 N N . ALA A 1 680 ? 8.123 -22.529 48.649 1.00 84.81 680 ALA A N 1
ATOM 5298 C CA . ALA A 1 680 ? 7.678 -22.464 50.036 1.00 84.81 680 ALA A CA 1
ATOM 5299 C C . ALA A 1 680 ? 7.474 -21.007 50.509 1.00 84.81 680 ALA A C 1
ATOM 5301 O O . ALA A 1 680 ? 6.440 -20.680 51.090 1.00 84.81 680 ALA A O 1
ATOM 5302 N N . LYS A 1 681 ? 8.396 -20.089 50.172 1.00 88.62 681 LYS A N 1
ATOM 5303 C CA . LYS A 1 681 ? 8.201 -18.645 50.407 1.00 88.62 681 LYS A CA 1
ATOM 5304 C C . LYS A 1 681 ? 7.027 -18.084 49.611 1.00 88.62 681 LYS A C 1
ATOM 5306 O O . LYS A 1 681 ? 6.288 -17.255 50.128 1.00 88.62 681 LYS A O 1
ATOM 5311 N N . TRP A 1 682 ? 6.845 -18.518 48.368 1.00 85.94 682 TRP A N 1
ATOM 5312 C CA . TRP A 1 682 ? 5.706 -18.098 47.559 1.00 85.94 682 TRP A CA 1
ATOM 5313 C C . TRP A 1 682 ? 4.378 -18.478 48.214 1.00 85.94 682 TRP A C 1
ATOM 5315 O O . TRP A 1 682 ? 3.507 -17.624 48.313 1.00 85.94 682 TRP A O 1
ATOM 5325 N N . ALA A 1 683 ? 4.257 -19.698 48.740 1.00 83.38 683 ALA A N 1
ATOM 5326 C CA . ALA A 1 683 ? 3.069 -20.138 49.468 1.00 83.38 683 ALA A CA 1
ATOM 5327 C C . ALA A 1 683 ? 2.794 -19.277 50.716 1.00 83.38 683 ALA A C 1
ATOM 5329 O O . ALA A 1 683 ? 1.680 -18.792 50.887 1.00 83.38 683 ALA A O 1
ATOM 5330 N N . LEU A 1 684 ? 3.816 -19.001 51.539 1.00 84.94 684 LEU A N 1
ATOM 5331 C CA . LEU A 1 684 ? 3.682 -18.114 52.707 1.00 84.94 684 LEU A CA 1
ATOM 5332 C C . LEU A 1 684 ? 3.284 -16.678 52.336 1.00 84.94 684 LEU A C 1
ATOM 5334 O O . LEU A 1 684 ? 2.577 -16.010 53.098 1.00 84.94 684 LEU A O 1
ATOM 5338 N N . TRP A 1 685 ? 3.770 -16.184 51.194 1.00 87.19 685 TRP A N 1
ATOM 5339 C CA . TRP A 1 685 ? 3.448 -14.852 50.689 1.00 87.19 685 TRP A CA 1
ATOM 5340 C C . TRP A 1 685 ? 2.025 -14.778 50.131 1.00 87.19 685 TRP A C 1
ATOM 5342 O O . TRP A 1 685 ? 1.317 -13.817 50.419 1.00 87.19 685 TRP A O 1
ATOM 5352 N N . ASP A 1 686 ? 1.601 -15.785 49.370 1.00 80.94 686 ASP A N 1
ATOM 5353 C CA . ASP A 1 686 ? 0.258 -15.883 48.791 1.00 80.94 686 ASP A CA 1
ATOM 5354 C C . ASP A 1 686 ? -0.815 -15.992 49.888 1.00 80.94 686 ASP A C 1
ATOM 5356 O O . ASP A 1 686 ? -1.768 -15.215 49.897 1.00 80.94 686 ASP A O 1
ATOM 5360 N N . ASP A 1 687 ? -0.575 -16.833 50.899 1.00 84.69 687 ASP A N 1
ATOM 5361 C CA . ASP A 1 687 ? -1.408 -16.928 52.106 1.00 84.69 687 ASP A CA 1
ATOM 5362 C C . ASP A 1 687 ? -1.448 -15.605 52.891 1.00 84.69 687 ASP A C 1
ATOM 5364 O O . ASP A 1 687 ? -2.492 -15.136 53.333 1.00 84.69 687 ASP A O 1
ATOM 5368 N N . ARG A 1 688 ? -0.314 -14.909 53.023 1.00 84.38 688 ARG A N 1
ATOM 5369 C CA . ARG A 1 688 ? -0.322 -13.588 53.670 1.00 84.38 688 ARG A CA 1
ATOM 5370 C C . ARG A 1 688 ? -1.209 -12.609 52.897 1.00 84.38 688 ARG A C 1
ATOM 5372 O O . ARG A 1 688 ? -1.883 -11.773 53.502 1.00 84.38 688 ARG A O 1
ATOM 5379 N N . VAL A 1 689 ? -1.167 -12.651 51.564 1.00 75.31 689 VAL A N 1
ATOM 5380 C CA . VAL A 1 689 ? -1.964 -11.771 50.701 1.00 75.31 689 VAL A CA 1
ATOM 5381 C C . VAL A 1 689 ? -3.460 -12.062 50.843 1.00 75.31 689 VAL A C 1
ATOM 5383 O O . VAL A 1 689 ? -4.227 -11.098 50.885 1.00 75.31 689 VAL A O 1
ATOM 5386 N N . SER A 1 690 ? -3.877 -13.325 50.986 1.00 71.38 690 SER A N 1
ATOM 5387 C CA . SER A 1 690 ? -5.283 -13.662 51.255 1.00 71.38 690 SER A CA 1
ATOM 5388 C C . SER A 1 690 ? -5.743 -13.142 52.621 1.00 71.38 690 SER A C 1
ATOM 5390 O O . SER A 1 690 ? -6.747 -12.435 52.680 1.00 71.38 690 SER A O 1
ATOM 5392 N N . VAL A 1 691 ? -4.956 -13.339 53.686 1.00 74.81 691 VAL A N 1
ATOM 5393 C CA . VAL A 1 691 ? -5.284 -12.848 55.044 1.00 74.81 691 VAL A CA 1
ATOM 5394 C C . VAL A 1 691 ? -5.414 -11.318 55.094 1.00 74.81 691 VAL A C 1
ATOM 5396 O O . VAL A 1 691 ? -6.298 -10.772 55.753 1.00 74.81 691 VAL A O 1
ATOM 5399 N N . VAL A 1 692 ? -4.563 -10.583 54.369 1.00 69.50 692 VAL A N 1
ATOM 5400 C CA . VAL A 1 692 ? -4.687 -9.115 54.270 1.00 69.50 692 VAL A CA 1
ATOM 5401 C C . VAL A 1 692 ? -5.908 -8.690 53.450 1.00 69.50 692 VAL A C 1
ATOM 5403 O O . VAL A 1 692 ? -6.481 -7.641 53.739 1.00 69.50 692 VAL A O 1
ATOM 5406 N N . GLY A 1 693 ? -6.312 -9.485 52.458 1.00 53.41 693 GLY A N 1
ATOM 5407 C CA . GLY A 1 693 ? -7.508 -9.245 51.649 1.00 53.41 693 GLY A CA 1
ATOM 5408 C C . GLY A 1 693 ? -8.831 -9.478 52.390 1.00 53.41 693 GLY A C 1
ATOM 5409 O O . GLY A 1 693 ? -9.832 -8.877 52.010 1.00 53.41 693 GLY A O 1
ATOM 5410 N N . GLU A 1 694 ? -8.832 -10.301 53.442 1.00 38.78 694 GLU A N 1
ATOM 5411 C CA . GLU A 1 694 ? -10.024 -10.674 54.225 1.00 38.78 694 GLU A CA 1
ATOM 5412 C C . GLU A 1 694 ? -10.220 -9.848 55.516 1.00 38.78 694 GLU A C 1
ATOM 5414 O O . GLU A 1 694 ? -11.287 -9.891 56.125 1.00 38.78 694 GLU A O 1
ATOM 5419 N N . SER A 1 695 ? -9.228 -9.052 55.934 1.00 38.97 695 SER A N 1
ATOM 5420 C CA . SER A 1 695 ? -9.306 -8.229 57.153 1.00 38.97 695 SER A CA 1
ATOM 5421 C C . SER A 1 695 ? -10.346 -7.086 57.031 1.00 38.97 695 SER A C 1
ATOM 5423 O O . SER A 1 695 ? -10.223 -6.250 56.126 1.00 38.97 695 SER A O 1
ATOM 5425 N N . PRO A 1 696 ? -11.324 -6.970 57.962 1.00 35.91 696 PRO A N 1
ATOM 5426 C CA . PRO A 1 696 ? -12.391 -5.953 57.930 1.00 35.91 696 PRO A CA 1
ATOM 5427 C C . PRO A 1 696 ? -11.894 -4.500 57.886 1.00 35.91 696 PRO A C 1
ATOM 5429 O O . PRO A 1 696 ? -12.560 -3.625 57.328 1.00 35.91 696 PRO A O 1
ATOM 5432 N N . ASP A 1 697 ? -10.694 -4.240 58.408 1.00 39.03 697 ASP A N 1
ATOM 5433 C CA . ASP A 1 697 ? -10.098 -2.901 58.457 1.00 39.03 697 ASP A CA 1
ATOM 5434 C C . ASP A 1 697 ? -9.726 -2.338 57.076 1.00 39.03 697 ASP A C 1
ATOM 5436 O O . ASP A 1 697 ? -9.566 -1.125 56.925 1.00 39.03 697 ASP A O 1
ATOM 5440 N N . ALA A 1 698 ? -9.611 -3.181 56.044 1.00 35.88 698 ALA A N 1
ATOM 5441 C CA . ALA A 1 698 ? -9.335 -2.724 54.681 1.00 35.88 698 ALA A CA 1
ATOM 5442 C C . ALA A 1 698 ? -10.598 -2.245 53.942 1.00 35.88 698 ALA A C 1
ATOM 5444 O O . ALA A 1 698 ? -10.504 -1.431 53.022 1.00 35.88 698 ALA A O 1
ATOM 5445 N N . VAL A 1 699 ? -11.783 -2.714 54.349 1.00 31.33 699 VAL A N 1
ATOM 5446 C CA . VAL A 1 699 ? -13.053 -2.398 53.673 1.00 31.33 699 VAL A CA 1
ATOM 5447 C C . VAL A 1 699 ? -13.658 -1.086 54.193 1.00 31.33 699 VAL A C 1
ATOM 5449 O O . VAL A 1 699 ? -14.353 -0.396 53.451 1.00 31.33 699 VAL A O 1
ATOM 5452 N N . ALA A 1 700 ? -13.337 -0.677 55.425 1.00 29.95 700 ALA A N 1
ATOM 5453 C CA . ALA A 1 700 ? -14.031 0.418 56.109 1.00 29.95 700 ALA A CA 1
ATOM 5454 C C . ALA A 1 700 ? -13.393 1.824 56.010 1.00 29.95 700 ALA A C 1
ATOM 5456 O O . ALA A 1 700 ? -13.970 2.767 56.542 1.00 29.95 700 ALA A O 1
ATOM 5457 N N . ARG A 1 701 ? -12.234 2.033 55.357 1.00 37.09 701 ARG A N 1
ATOM 5458 C CA . ARG A 1 701 ? -11.589 3.378 55.314 1.00 37.09 701 ARG A CA 1
ATOM 5459 C C . ARG A 1 701 ? -11.043 3.850 53.962 1.00 37.09 701 ARG A C 1
ATOM 5461 O O . ARG A 1 701 ? -10.208 4.748 53.924 1.00 37.09 701 ARG A O 1
ATOM 5468 N N . VAL A 1 702 ? -11.522 3.303 52.844 1.00 33.12 702 VAL A N 1
ATOM 5469 C CA . VAL A 1 702 ? -11.194 3.839 51.499 1.00 33.12 702 VAL A CA 1
ATOM 5470 C C . VAL A 1 702 ? -12.371 4.589 50.862 1.00 33.12 702 VAL A C 1
ATOM 5472 O O . VAL A 1 702 ? -12.212 5.238 49.832 1.00 33.12 702 VAL A O 1
ATOM 5475 N N . LEU A 1 703 ? -13.549 4.597 51.489 1.00 29.45 703 LEU A N 1
ATOM 5476 C CA . LEU A 1 703 ? -14.710 5.324 50.983 1.00 29.45 703 LEU A CA 1
ATOM 5477 C C . LEU A 1 703 ? -15.397 6.091 52.124 1.00 29.45 703 LEU A C 1
ATOM 5479 O O . LEU A 1 703 ? -16.035 5.483 52.970 1.00 29.45 703 LEU A O 1
ATOM 5483 N N . LEU A 1 704 ? -15.294 7.428 52.057 1.00 30.98 704 LEU A N 1
ATOM 5484 C CA . LEU A 1 704 ? -16.167 8.436 52.686 1.00 30.98 704 LEU A CA 1
ATOM 5485 C C . LEU A 1 704 ? -15.976 8.730 54.191 1.00 30.98 704 LEU A C 1
ATOM 5487 O O . LEU A 1 704 ? -16.675 8.142 54.998 1.00 30.98 704 LEU A O 1
ATOM 5491 N N . VAL A 1 705 ? -15.153 9.737 54.538 1.00 28.36 705 VAL A N 1
ATOM 5492 C CA . VAL A 1 705 ? -15.543 10.884 55.406 1.00 28.36 705 VAL A CA 1
ATOM 5493 C C . VAL A 1 705 ? -14.616 12.084 55.095 1.00 28.36 705 VAL A C 1
ATOM 5495 O O . VAL A 1 705 ? -13.401 11.955 55.252 1.00 28.36 705 VAL A O 1
ATOM 5498 N N . PRO A 1 706 ? -15.131 13.255 54.676 1.00 29.30 706 PRO A N 1
ATOM 5499 C CA . PRO A 1 706 ? -14.421 14.525 54.796 1.00 29.30 706 PRO A CA 1
ATOM 5500 C C . PRO A 1 706 ? -14.545 15.027 56.242 1.00 29.30 706 PRO A C 1
ATOM 5502 O O . PRO A 1 706 ? -15.657 15.241 56.715 1.00 29.30 706 PRO A O 1
ATOM 5505 N N . GLN A 1 707 ? -13.434 15.213 56.958 1.00 29.06 707 GLN A N 1
ATOM 5506 C CA . GLN A 1 707 ? -13.471 16.035 58.169 1.00 29.06 707 GLN A CA 1
ATOM 5507 C C . GLN A 1 707 ? -13.403 17.504 57.758 1.00 29.06 707 GLN A C 1
ATOM 5509 O O . GLN A 1 707 ? -12.381 17.978 57.259 1.00 29.06 707 GLN A O 1
ATOM 5514 N N . GLU A 1 708 ? -14.525 18.196 57.936 1.00 30.08 708 GLU A N 1
ATOM 5515 C CA . GLU A 1 708 ? -14.599 19.650 57.951 1.00 30.08 708 GLU A CA 1
ATOM 5516 C C . GLU A 1 708 ? -13.669 20.184 59.045 1.00 30.08 708 GLU A C 1
ATOM 5518 O O . GLU A 1 708 ? -13.708 19.753 60.198 1.00 30.08 708 GLU A O 1
ATOM 5523 N N . GLY A 1 709 ? -12.781 21.099 58.660 1.00 30.72 709 GLY A N 1
ATOM 5524 C CA . GLY A 1 709 ? -11.905 21.788 59.591 1.00 30.72 709 GLY A CA 1
ATOM 5525 C C . GLY A 1 709 ? -12.680 22.860 60.343 1.00 30.72 709 GLY A C 1
ATOM 5526 O O . GLY A 1 709 ? -12.978 23.909 59.777 1.00 30.72 709 GLY A O 1
ATOM 5527 N N . GLY A 1 710 ? -12.935 22.628 61.628 1.00 30.33 710 GLY A N 1
ATOM 5528 C CA . GLY A 1 710 ? -13.170 23.707 62.578 1.00 30.33 710 GLY A CA 1
ATOM 5529 C C . GLY A 1 710 ? -11.879 24.506 62.750 1.00 30.33 710 GLY A C 1
ATOM 5530 O O . GLY A 1 710 ? -10.948 24.054 63.416 1.00 30.33 710 GLY A O 1
ATOM 5531 N N . ARG A 1 711 ? -11.805 25.680 62.119 1.00 30.47 711 ARG A N 1
ATOM 5532 C CA . ARG A 1 711 ? -10.900 26.751 62.546 1.00 30.47 711 ARG A CA 1
ATOM 5533 C C . ARG A 1 711 ? -11.604 27.508 63.664 1.00 30.47 711 ARG A C 1
ATOM 5535 O O . ARG A 1 711 ? -12.594 28.184 63.411 1.00 30.47 711 ARG A O 1
ATOM 5542 N N . ALA A 1 712 ? -11.094 27.364 64.880 1.00 31.45 712 ALA A N 1
ATOM 5543 C CA . ALA A 1 712 ? -11.208 28.413 65.874 1.00 31.45 712 ALA A CA 1
ATOM 5544 C C . ALA A 1 712 ? -10.223 29.522 65.476 1.00 31.45 712 ALA A C 1
ATOM 5546 O O . ALA A 1 712 ? -9.042 29.240 65.255 1.00 31.45 712 ALA A O 1
ATOM 5547 N N . ASP A 1 713 ? -10.737 30.740 65.343 1.00 32.38 713 ASP A N 1
ATOM 5548 C CA . ASP A 1 713 ? -9.946 31.967 65.388 1.00 32.38 713 ASP A CA 1
ATOM 5549 C C . ASP A 1 713 ? -9.322 32.124 66.776 1.00 32.38 713 ASP A C 1
ATOM 5551 O O . ASP A 1 713 ? -9.990 31.885 67.789 1.00 32.38 713 ASP A O 1
ATOM 5555 N N . PRO A 1 714 ? -8.077 32.604 66.828 1.00 34.59 714 PRO A N 1
ATOM 5556 C CA . PRO A 1 714 ? -7.723 33.628 67.786 1.00 34.59 714 PRO A CA 1
ATOM 5557 C C . PRO A 1 714 ? -7.235 34.880 67.038 1.00 34.59 714 PRO A C 1
ATOM 5559 O O . PRO A 1 714 ? -6.282 34.817 66.265 1.00 34.59 714 PRO A O 1
ATOM 5562 N N . ASP A 1 715 ? -7.896 35.995 67.347 1.00 34.25 715 ASP A N 1
ATOM 5563 C CA . ASP A 1 715 ? -7.515 37.391 67.094 1.00 34.25 715 ASP A CA 1
ATOM 5564 C C . ASP A 1 715 ? -7.543 37.912 65.640 1.00 34.25 715 ASP A C 1
ATOM 5566 O O . ASP A 1 715 ? -6.613 37.703 64.858 1.00 34.25 715 ASP A O 1
ATOM 5570 N N . GLY A 1 716 ? -8.571 38.723 65.334 1.00 32.88 716 GLY A N 1
ATOM 5571 C CA . GLY A 1 716 ? -8.616 39.615 64.166 1.00 32.88 716 GLY A CA 1
ATOM 5572 C C . GLY A 1 716 ? -10.008 39.939 63.655 1.00 32.88 716 GLY A C 1
ATOM 5573 O O . GLY A 1 716 ? -10.348 39.386 62.588 1.00 32.88 716 GLY A O 1
#

Radius of gyration: 38.79 Å; Cα contacts (8 Å, |Δi|>4): 710; chains: 1; bounding box: 87×77×111 Å

Foldseek 3Di:
DDDFKDKDAQPQQADVVSVVVVQLVQLQEDKDKFADHNPRFIIIMHGGAHQKAWDDWDPQPGRAKIWTWTDHPNATEIEIHGDADLDLVSLQVVLVCVVVRLPDPGWYKYWYFSNDALVPPQDDPPADVPDGRVSSVSNVCVCVVQVWDWLCCLAVVPFQPFFADDPVLDTGNGITMITGPSQPPKDWDWFQALPDRGTDIDIDGDDPDFDDPPDDDDFDCVCVVDVVSVVVVVVLVVVLVVCCVVDPDNVVSVVVSVVVVVVSRVVSVVVVVVVLVVQLVVLRVVLVVLVVCSSVVHDDDVCSNNVSSVSNVVSVVVVVVVVVCVVCVVVVVFPDDDDPVVSVVSCVVRSPPPPQFDQAPVRDTHGHPRRVVRVVVVVCVVPDDDDDDVVVVVVVVVVCPDDDDPVVVVVVVDDDDPVNVVVVPDPDDDDDDDDPPPPVVVLVVLLVVLLVVLLVQLVVVLVDPGALVRLVCCCVPPVCVSVVVSCVPHPQDPVSVVSVVVSSVCSSVSNDDDPDDPDDAPVNVVVVVVCVVDPDDPDPVNVPPPPNVVVVVCVVDDPDQPPDPLVRLCVLQVQAPADPVLSVLLSCLQRQNDPQLLNCVVSVNHPDQDQLVPPGDGTGSLCLCPVPPVNVVLVVVVVVVVCVVPVPDDDDSCCLRRVPPLPVDPPVVSRVVSNSSSVSSVVSVVVSVVSVVPDPVVVPPPDDDDDDDDDDDDDD

Secondary structure (DSSP, 8-state):
---SEEEEE-----SHHHHHHHHHH--SS-EEEE---TTT--EEEEE-SS--EEEEEEEEETTTEEEEEEEETTEEEEEEEEE--SSHHHHHHHHHHTHHHH--SSEEEEEEE-SS-STT-S--TTS-TT---HHHHHHHHHHHHTTEEEHHHHH-TT-----EE-TTS-EE--EEEEEET--TT-EEEEE--SSSSBPEEEEE-----------S----GGGGT-HHHHHHHHHHHHHHHHGGGGSS-HHHHHHHHHHHHHHHHHHHHHHHHHHHHHHHHHHHHHHHHHHHHHHTT----HHHHHHHHHHHHHHHHHHHHHHHHHHHHHHHSS-PPP-HHHHHHHHHTT-S-----EE-TTSPEE-TTHHHHHHHHHHHHHTS-PPPPHHHHHHHHHT------HHHHHHHHS---HHHHHHHH-----------SSHHHHHHHHHHHHHHHHHHHHHHHHTS---HHHHHHHIIIIIHHHHHHHHHHSPPPHHHHHHHHHHHHHHHTTT------SSPPHHHHHHHHHHHH-SS---TTTTT-HHHHHHHHHTT------SS-HHHHHHHHS-SS--HHHHHHHHHHHTT-S--HHHHHHTTSSS-SB-TTS-SSB--HHIIIIISHHHHHHHHHHHHHHHTT-TT----HHHHHH-TTGGGS-HHHHHHHHHHHHHHHHHHHHHHHHHHHH-GGGTSSSS-------------